Protein AF-0000000068388978 (afdb_homodimer)

Nearest PDB structures (foldseek):
  2fre-assembly1_B  TM=9.968E-01  e=1.887E-43  Agrobacterium fabrum str. C58
  5ko7-assembly1_B  TM=8.193E-01  e=9.074E-13  Haliscomenobacter hydrossis DSM 1100
  5ko8-assembly1_A-3  TM=7.973E-01  e=9.682E-13  Haliscomenobacter hydrossis DSM 1100
  5krd-assembly2_B  TM=8.025E-01  e=2.920E-12  Haliscomenobacter hydrossis DSM 1100
  5ko8-assembly2_B-2  TM=7.573E-01  e=2.564E-12  Haliscomenobacter hydrossis DSM 1100

InterPro domains:
  IPR000415 Nitroreductase-like [G3DSA:3.40.109.10] (1-200)
  IPR000415 Nitroreductase-like [SSF55469] (9-196)
  IPR029479 Nitroreductase [PF00881] (19-63)
  IPR029479 Nitroreductase [PF00881] (75-162)

Sequence (400 aa):
MTNSNNRQSEYPVDPLFLDRWSPRAFDGSPMPKEHLLTILDAAHWAPSASNHQPWRFVYAHKDSEDWPLFVELLMEGNQKWAKNASVLLFVISRDHTISHEGEKKPSATHSFDAGAAWFSLAMQAHLLGYHAHGMGGIFKDRIVEKLDIPDGFKVEAGVAIGTLTDKSILPDDLAEREVPSKRVPLADVAFEGRFTGKADMTNSNNRQSEYPVDPLFLDRWSPRAFDGSPMPKEHLLTILDAAHWAPSASNHQPWRFVYAHKDSEDWPLFVELLMEGNQKWAKNASVLLFVISRDHTISHEGEKKPSATHSFDAGAAWFSLAMQAHLLGYHAHGMGGIFKDRIVEKLDIPDGFKVEAGVAIGTLTDKSILPDDLAEREVPSKRVPLADVAFEGRFTGKAD

Solvent-accessible surface area (backbone atoms only — not comparable to full-atom values): 21088 Å² total; per-residue (Å²): 87,32,79,34,74,97,36,72,48,90,33,64,36,66,58,66,50,50,59,52,51,61,67,61,34,31,67,45,51,77,61,61,68,68,59,52,49,18,20,52,47,32,16,62,53,38,71,35,75,92,68,60,62,38,44,34,37,34,30,33,42,54,87,42,93,46,27,67,59,60,41,67,39,32,31,71,83,47,35,77,41,51,70,26,19,12,30,43,32,36,41,27,18,32,42,48,43,68,46,98,87,65,46,80,37,81,36,94,49,20,51,27,30,31,15,16,18,51,42,32,24,37,51,41,26,38,75,72,67,32,34,35,24,79,37,78,61,49,40,61,71,56,44,36,63,76,25,53,50,58,88,60,53,44,78,70,35,36,36,33,31,24,42,76,47,67,47,81,78,40,60,68,76,57,35,75,59,64,60,75,80,85,69,78,64,62,77,68,36,47,25,74,63,34,52,72,60,83,72,129,89,31,79,35,74,96,36,72,47,88,33,62,37,66,59,65,48,52,59,53,52,61,66,60,37,32,67,44,52,76,62,61,68,68,59,52,49,18,20,51,47,32,14,63,52,38,70,36,76,93,69,60,62,37,43,33,36,34,30,34,41,55,85,42,92,47,27,67,59,59,41,66,40,32,32,70,83,48,35,77,40,52,69,25,19,12,30,43,34,36,41,27,17,32,43,49,44,68,44,96,88,64,46,80,37,80,37,93,49,20,50,27,29,31,14,16,19,50,42,34,24,37,51,40,27,38,76,73,66,34,33,34,24,80,36,78,61,50,40,59,71,55,44,36,62,77,25,54,51,58,90,60,52,42,80,71,34,36,35,33,31,24,40,77,46,65,49,82,81,40,60,68,78,55,34,74,61,67,58,76,80,85,69,77,63,63,77,68,37,48,24,73,64,34,52,72,61,81,74,129

Radius of gyration: 20.35 Å; Cα contacts (8 Å, |Δi|>4): 881; chains: 2; bounding box: 47×54×43 Å

Structure (mmCIF, N/CA/C/O backbone):
data_AF-0000000068388978-model_v1
#
loop_
_entity.id
_entity.type
_entity.pdbx_description
1 polymer 'NAD(P)H-flavin oxidoreductase'
#
loop_
_atom_site.group_PDB
_atom_site.id
_atom_site.type_symbol
_atom_site.label_atom_id
_atom_site.label_alt_id
_atom_site.label_comp_id
_atom_site.label_asym_id
_atom_site.label_entity_id
_atom_site.label_seq_id
_atom_site.pdbx_PDB_ins_code
_atom_site.Cartn_x
_atom_site.Cartn_y
_atom_site.Cartn_z
_atom_site.occupancy
_atom_site.B_iso_or_equiv
_atom_site.auth_seq_id
_atom_site.auth_comp_id
_atom_site.auth_asym_id
_atom_site.auth_atom_id
_atom_site.pdbx_PDB_model_num
ATOM 1 N N . MET A 1 1 ? 17.578 0.791 15.688 1 92.19 1 MET A N 1
ATOM 2 C CA . MET A 1 1 ? 17.734 -0.137 14.57 1 92.19 1 MET A CA 1
ATOM 3 C C . MET A 1 1 ? 17.094 -1.481 14.891 1 92.19 1 MET A C 1
ATOM 5 O O . MET A 1 1 ? 16.969 -1.854 16.062 1 92.19 1 MET A O 1
ATOM 9 N N . THR A 1 2 ? 16.547 -2.119 13.812 1 94.19 2 THR A N 1
ATOM 10 C CA . THR A 1 2 ? 15.992 -3.461 13.938 1 94.19 2 THR A CA 1
ATOM 11 C C . THR A 1 2 ? 16.703 -4.434 13 1 94.19 2 THR A C 1
ATOM 13 O O . THR A 1 2 ? 17 -4.098 11.852 1 94.19 2 THR A O 1
ATOM 16 N N . ASN A 1 3 ? 17.109 -5.609 13.57 1 95.94 3 ASN A N 1
ATOM 17 C CA . ASN A 1 3 ? 17.641 -6.711 12.773 1 95.94 3 ASN A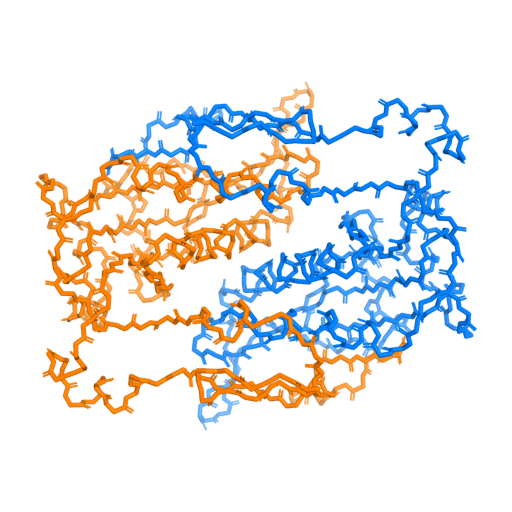 CA 1
ATOM 18 C C . ASN A 1 3 ? 16.672 -7.891 12.734 1 95.94 3 ASN A C 1
ATOM 20 O O . ASN A 1 3 ? 16.234 -8.367 13.781 1 95.94 3 ASN A O 1
ATOM 24 N N . SER A 1 4 ? 16.281 -8.25 11.578 1 95.06 4 SER A N 1
ATOM 25 C CA . SER A 1 4 ? 15.406 -9.391 11.367 1 95.06 4 SER A CA 1
ATOM 26 C C . SER A 1 4 ? 15.477 -9.883 9.922 1 95.06 4 SER A C 1
ATOM 28 O O . SER A 1 4 ? 15.594 -9.078 8.992 1 95.06 4 SER A O 1
ATOM 30 N N . ASN A 1 5 ? 15.43 -11.219 9.68 1 94.81 5 ASN A N 1
ATOM 31 C CA . ASN A 1 5 ? 15.375 -11.812 8.352 1 94.81 5 ASN A CA 1
ATOM 32 C C . ASN A 1 5 ? 16.578 -11.406 7.504 1 94.81 5 ASN A C 1
ATOM 34 O O . ASN A 1 5 ? 16.438 -11.109 6.316 1 94.81 5 ASN A O 1
ATOM 38 N N . ASN A 1 6 ? 17.781 -11.273 8.102 1 93.19 6 ASN A N 1
ATOM 39 C CA . ASN A 1 6 ? 19.016 -10.883 7.441 1 93.19 6 ASN A CA 1
ATOM 40 C C . ASN A 1 6 ? 18.922 -9.469 6.871 1 93.19 6 ASN A C 1
ATOM 42 O O . ASN A 1 6 ? 19.516 -9.18 5.828 1 93.19 6 ASN A O 1
ATOM 46 N N . ARG A 1 7 ? 17.969 -8.711 7.457 1 97.31 7 ARG A N 1
ATOM 47 C CA . ARG A 1 7 ? 17.812 -7.301 7.121 1 97.31 7 ARG A CA 1
ATOM 48 C C . ARG A 1 7 ? 18.047 -6.418 8.336 1 97.31 7 ARG A C 1
ATOM 50 O O . ARG A 1 7 ? 17.797 -6.828 9.469 1 97.31 7 ARG A O 1
ATOM 57 N N . GLN A 1 8 ? 18.609 -5.293 7.988 1 96.69 8 GLN A N 1
ATOM 58 C CA . GLN A 1 8 ? 18.844 -4.301 9.031 1 96.69 8 GLN A CA 1
ATOM 59 C C . GLN A 1 8 ? 18.25 -2.951 8.656 1 96.69 8 GLN A C 1
ATOM 61 O O . GLN A 1 8 ? 18.625 -2.357 7.645 1 96.69 8 GLN A O 1
ATOM 66 N N . SER A 1 9 ? 17.297 -2.531 9.398 1 97.12 9 SER A N 1
ATOM 67 C CA . SER A 1 9 ? 16.75 -1.195 9.188 1 97.12 9 SER A CA 1
ATOM 68 C C . SER A 1 9 ? 17.594 -0.133 9.883 1 97.12 9 SER A C 1
ATOM 70 O O . SER A 1 9 ? 18.297 -0.426 10.852 1 97.12 9 SER A O 1
ATOM 72 N N . GLU A 1 10 ? 17.594 1.085 9.398 1 96.94 10 GLU A N 1
ATOM 73 C CA . GLU A 1 10 ? 18.359 2.199 9.969 1 96.94 10 GLU A CA 1
ATOM 74 C C . GLU A 1 10 ? 17.703 2.703 11.258 1 96.94 10 GLU A C 1
ATOM 76 O O . GLU A 1 10 ? 18.391 3.236 12.133 1 96.94 10 GLU A O 1
ATOM 81 N N . TYR A 1 11 ? 16.438 2.561 11.359 1 98.38 11 TYR A N 1
ATOM 82 C CA . TYR A 1 11 ? 15.648 3.01 12.5 1 98.38 11 TYR A CA 1
ATOM 83 C C . TYR A 1 11 ? 14.852 1.857 13.102 1 98.38 11 TYR A C 1
ATOM 85 O O . TYR A 1 11 ? 14.734 0.793 12.484 1 98.38 11 TYR A O 1
ATOM 93 N N . PRO A 1 12 ? 14.297 1.995 14.297 1 98.5 12 PRO A N 1
ATOM 94 C CA . PRO A 1 12 ? 13.688 0.862 14.992 1 98.5 12 PRO A CA 1
ATOM 95 C C . PRO A 1 12 ? 12.281 0.544 14.492 1 98.5 12 PRO A C 1
ATOM 97 O O . PRO A 1 12 ? 11.312 0.666 15.242 1 98.5 12 PRO A O 1
ATOM 100 N N . VAL A 1 13 ? 12.164 0.064 13.281 1 98.69 13 VAL A N 1
ATOM 101 C CA . VAL A 1 13 ? 10.891 -0.339 12.688 1 98.69 13 VAL A CA 1
ATOM 102 C C . VAL A 1 13 ? 10.398 -1.631 13.344 1 98.69 13 VAL A C 1
ATOM 104 O O . VAL A 1 13 ? 11.188 -2.365 13.945 1 98.69 13 VAL A O 1
ATOM 107 N N . ASP A 1 14 ? 9.094 -1.842 13.359 1 98.69 14 ASP A N 1
ATOM 108 C CA . ASP A 1 14 ? 8.594 -3.156 13.742 1 98.69 14 ASP A CA 1
ATOM 109 C C . ASP A 1 14 ? 9.188 -4.25 12.867 1 98.69 14 ASP A C 1
ATOM 111 O O . ASP A 1 14 ? 9.297 -4.086 11.648 1 98.69 14 ASP A O 1
ATOM 115 N N . PRO A 1 15 ? 9.562 -5.418 13.438 1 98.25 15 PRO A N 1
ATOM 116 C CA . PRO A 1 15 ? 10.18 -6.48 12.641 1 98.25 15 PRO A CA 1
ATOM 117 C C . PRO A 1 15 ? 9.266 -7.004 11.539 1 98.25 15 PRO A C 1
ATOM 119 O O . PRO A 1 15 ? 9.734 -7.629 10.586 1 98.25 15 PRO A O 1
ATOM 122 N N . LEU A 1 16 ? 7.953 -6.738 11.68 1 97.88 16 LEU A N 1
ATOM 123 C CA . LEU A 1 16 ? 6.969 -7.156 10.688 1 97.88 16 LEU A CA 1
ATOM 124 C C . LEU A 1 16 ? 7.375 -6.695 9.297 1 97.88 16 LEU A C 1
ATOM 126 O O . LEU A 1 16 ? 7.211 -7.434 8.32 1 97.88 16 LEU A O 1
ATOM 130 N N . PHE A 1 17 ? 7.918 -5.531 9.148 1 98.5 17 PHE A N 1
ATOM 131 C CA . PHE A 1 17 ? 8.234 -4.926 7.859 1 98.5 17 PHE A CA 1
ATOM 132 C C . PHE A 1 17 ? 9.469 -5.57 7.246 1 98.5 17 PHE A C 1
ATOM 134 O O . PHE A 1 17 ? 9.609 -5.625 6.023 1 98.5 17 PHE A O 1
ATOM 141 N N . LEU A 1 18 ? 10.383 -6.047 8.102 1 98.44 18 LEU A N 1
ATOM 142 C CA . LEU A 1 18 ? 11.594 -6.723 7.629 1 98.44 18 LEU A CA 1
ATOM 143 C C . LEU A 1 18 ? 11.305 -8.188 7.32 1 98.44 18 LEU A C 1
ATOM 145 O O . LEU A 1 18 ? 11.922 -8.766 6.422 1 98.44 18 LEU A O 1
ATOM 149 N N . ASP A 1 19 ? 10.383 -8.75 8.117 1 98.5 19 ASP A N 1
ATOM 150 C CA . ASP A 1 19 ? 10.109 -10.18 8.016 1 98.5 19 ASP A CA 1
ATOM 151 C C . ASP A 1 19 ? 9.266 -10.484 6.777 1 98.5 19 ASP A C 1
ATOM 153 O O . ASP A 1 19 ? 9.406 -11.555 6.172 1 98.5 19 ASP A O 1
ATOM 157 N N . ARG A 1 20 ? 8.375 -9.57 6.434 1 98.5 20 ARG A N 1
ATOM 158 C CA . ARG A 1 20 ? 7.602 -9.742 5.207 1 98.5 20 ARG A CA 1
ATOM 159 C C . ARG A 1 20 ? 8.492 -9.609 3.977 1 98.5 20 ARG A C 1
ATOM 161 O O . ARG A 1 20 ? 9.172 -8.594 3.807 1 98.5 20 ARG A O 1
ATOM 168 N N . TRP A 1 21 ? 8.617 -10.594 3.18 1 98.31 21 TRP A N 1
ATOM 169 C CA . TRP A 1 21 ? 9.32 -10.547 1.9 1 98.31 21 TRP A CA 1
ATOM 170 C C . TRP A 1 21 ? 8.594 -11.383 0.85 1 98.31 21 TRP A C 1
ATOM 172 O O . TRP A 1 21 ? 7.543 -11.961 1.128 1 98.31 21 TRP A O 1
ATOM 182 N N . SER A 1 22 ? 9.047 -11.367 -0.381 1 98.62 22 SER A N 1
ATOM 183 C CA . SER A 1 22 ? 8.344 -11.961 -1.516 1 98.62 22 SER A CA 1
ATOM 184 C C . SER A 1 22 ? 9.148 -13.102 -2.123 1 98.62 22 SER A C 1
ATOM 186 O O . SER A 1 22 ? 9.781 -12.938 -3.166 1 98.62 22 SER A O 1
ATOM 188 N N . PRO A 1 23 ? 9.078 -14.266 -1.526 1 98.75 23 PRO A N 1
ATOM 189 C CA . PRO A 1 23 ? 9.805 -15.414 -2.08 1 98.75 23 PRO A CA 1
ATOM 190 C C . PRO A 1 23 ? 9.109 -16.031 -3.293 1 98.75 23 PRO A C 1
ATOM 192 O O . PRO A 1 23 ? 7.965 -15.672 -3.596 1 98.75 23 PRO A O 1
ATOM 195 N N . ARG A 1 24 ? 9.828 -16.859 -3.984 1 98.88 24 ARG A N 1
ATOM 196 C CA . ARG A 1 24 ? 9.289 -17.594 -5.129 1 98.88 24 ARG A CA 1
ATOM 197 C C . ARG A 1 24 ? 9.117 -19.062 -4.809 1 98.88 24 ARG A C 1
ATOM 199 O O . ARG A 1 24 ? 8.305 -19.75 -5.434 1 98.88 24 ARG A O 1
ATOM 206 N N . ALA A 1 25 ? 9.93 -19.578 -3.879 1 98.88 25 ALA A N 1
ATOM 207 C CA . ALA A 1 25 ? 9.93 -21.016 -3.592 1 98.88 25 ALA A CA 1
ATOM 208 C C . ALA A 1 25 ? 8.695 -21.406 -2.787 1 98.88 25 ALA A C 1
ATOM 210 O O . ALA A 1 25 ? 8.719 -21.375 -1.554 1 98.88 25 ALA A O 1
ATOM 211 N N . PHE A 1 26 ? 7.66 -21.812 -3.488 1 98.88 26 PHE A N 1
ATOM 212 C CA . PHE A 1 26 ? 6.434 -22.281 -2.854 1 98.88 26 PHE A CA 1
ATOM 213 C C . PHE A 1 26 ? 6.312 -23.797 -2.961 1 98.88 26 PHE A C 1
ATOM 215 O O . PHE A 1 26 ? 6.73 -24.375 -3.959 1 98.88 26 PHE A O 1
ATOM 222 N N . ASP A 1 27 ? 5.664 -24.453 -1.983 1 98.5 27 ASP A N 1
ATOM 223 C CA . ASP A 1 27 ? 5.676 -25.906 -1.903 1 98.5 27 ASP A CA 1
ATOM 224 C C . ASP A 1 27 ? 4.473 -26.516 -2.629 1 98.5 27 ASP A C 1
ATOM 226 O O . ASP A 1 27 ? 4.316 -27.734 -2.684 1 98.5 27 ASP A O 1
ATOM 230 N N . GLY A 1 28 ? 3.549 -25.734 -3.1 1 97.19 28 GLY A N 1
ATOM 231 C CA . GLY A 1 28 ? 2.439 -26.203 -3.91 1 97.19 28 GLY A CA 1
ATOM 232 C C . GLY A 1 28 ? 1.264 -26.703 -3.086 1 97.19 28 GLY A C 1
ATOM 233 O O . GLY A 1 28 ? 0.269 -27.172 -3.637 1 97.19 28 GLY A O 1
ATOM 234 N N . SER A 1 29 ? 1.297 -26.531 -1.767 1 97.88 29 SER A N 1
ATOM 235 C CA . SER A 1 29 ? 0.19 -26.969 -0.926 1 97.88 29 SER A CA 1
ATOM 236 C C . SER A 1 29 ? -1.046 -26.109 -1.132 1 97.88 29 SER A C 1
ATOM 238 O O . SER A 1 29 ? -0.935 -24.891 -1.303 1 97.88 29 SER A O 1
ATOM 240 N N . PRO A 1 30 ? -2.209 -26.781 -1.144 1 97.25 30 PRO A N 1
ATOM 241 C CA . PRO A 1 30 ? -3.422 -25.969 -1.189 1 97.25 30 PRO A CA 1
ATOM 242 C C . PRO A 1 30 ? -3.6 -25.109 0.06 1 97.25 30 PRO A C 1
ATOM 244 O O . PRO A 1 30 ? -2.955 -25.359 1.081 1 97.25 30 PRO A O 1
ATOM 247 N N . MET A 1 31 ? -4.371 -24.125 -0.135 1 97.94 31 MET A N 1
ATOM 248 C CA . MET A 1 31 ? -4.719 -23.203 0.95 1 97.94 31 MET A CA 1
ATOM 249 C C . MET A 1 31 ? -6.211 -23.281 1.262 1 97.94 31 MET A C 1
ATOM 251 O O . MET A 1 31 ? -7.039 -23.266 0.351 1 97.94 31 MET A O 1
ATOM 255 N N . PRO A 1 32 ? -6.555 -23.375 2.604 1 98.25 32 PRO A N 1
ATOM 256 C CA . PRO A 1 32 ? -7.98 -23.281 2.918 1 98.25 32 PRO A CA 1
ATOM 257 C C . PRO A 1 32 ? -8.625 -22.016 2.379 1 98.25 32 PRO A C 1
ATOM 259 O O . PRO A 1 32 ? -8.008 -20.938 2.416 1 98.25 32 PRO A O 1
ATOM 262 N N . LYS A 1 33 ? -9.812 -22.172 1.918 1 98.19 33 LYS A N 1
ATOM 263 C CA . LYS A 1 33 ? -10.555 -21.031 1.397 1 98.19 33 LYS A CA 1
ATOM 264 C C . LYS A 1 33 ? -10.648 -19.922 2.436 1 98.19 33 LYS A C 1
ATOM 266 O O . LYS A 1 33 ? -10.523 -18.734 2.102 1 98.19 33 LYS A O 1
ATOM 271 N N . GLU A 1 34 ? -10.867 -20.25 3.672 1 98.62 34 GLU A N 1
ATOM 272 C CA . GLU A 1 34 ? -11.023 -19.266 4.738 1 98.62 34 GLU A CA 1
ATOM 273 C C . GLU A 1 34 ? -9.75 -18.438 4.91 1 98.62 34 GLU A C 1
ATOM 275 O O . GLU A 1 34 ? -9.82 -17.25 5.234 1 98.62 34 GLU A O 1
ATOM 280 N N . HIS A 1 35 ? -8.531 -19.047 4.738 1 98.81 35 HIS A N 1
ATOM 281 C CA . HIS A 1 35 ? -7.285 -18.297 4.855 1 98.81 35 HIS A CA 1
ATOM 282 C C . HIS A 1 35 ? -7.164 -17.25 3.756 1 98.81 35 HIS A C 1
ATOM 284 O O . HIS A 1 35 ? -6.785 -16.109 4.023 1 98.81 35 HIS A O 1
ATOM 290 N N . LEU A 1 36 ? -7.59 -17.641 2.547 1 98.94 36 LEU A N 1
ATOM 291 C CA . LEU A 1 36 ? -7.547 -16.656 1.468 1 98.94 36 LEU A CA 1
ATOM 292 C C . LEU A 1 36 ? -8.531 -15.516 1.729 1 98.94 36 LEU A C 1
ATOM 294 O O . LEU A 1 36 ? -8.195 -14.352 1.529 1 98.94 36 LEU A O 1
ATOM 298 N N . LEU A 1 37 ? -9.711 -15.844 2.137 1 98.94 37 LEU A N 1
ATOM 299 C CA . LEU A 1 37 ? -10.703 -14.805 2.387 1 98.94 37 LEU A CA 1
ATOM 300 C C . LEU A 1 37 ? -10.25 -13.875 3.514 1 98.94 37 LEU A C 1
ATOM 302 O O . LEU A 1 37 ? -10.531 -12.68 3.488 1 98.94 37 LEU A O 1
ATOM 306 N N . THR A 1 38 ? -9.547 -14.43 4.539 1 98.94 38 THR A N 1
ATOM 307 C CA . THR A 1 38 ? -8.969 -13.609 5.598 1 98.94 38 THR A CA 1
ATOM 308 C C . THR A 1 38 ? -7.926 -12.648 5.023 1 98.94 38 THR A C 1
ATOM 310 O O . THR A 1 38 ? -7.918 -11.461 5.359 1 98.94 38 THR A O 1
ATOM 313 N N . ILE A 1 39 ? -7.098 -13.148 4.141 1 98.94 39 ILE A N 1
ATOM 314 C CA . ILE A 1 39 ? -6.055 -12.344 3.508 1 98.94 39 ILE A CA 1
ATOM 315 C C . ILE A 1 39 ? -6.688 -11.25 2.654 1 98.94 39 ILE A C 1
ATOM 317 O O . ILE A 1 39 ? -6.301 -10.086 2.742 1 98.94 39 ILE A O 1
ATOM 321 N N . LEU A 1 40 ? -7.711 -11.555 1.87 1 98.94 40 LEU A N 1
ATOM 322 C CA . LEU A 1 40 ? -8.375 -10.594 1.004 1 98.94 40 LEU A CA 1
ATOM 323 C C . LEU A 1 40 ? -9.18 -9.586 1.826 1 98.94 40 LEU A C 1
ATOM 325 O O . LEU A 1 40 ? -9.289 -8.422 1.447 1 98.94 40 LEU A O 1
ATOM 329 N N . ASP A 1 41 ? -9.766 -10.062 2.938 1 98.94 41 ASP A N 1
ATOM 330 C CA . ASP A 1 41 ? -10.477 -9.156 3.832 1 98.94 41 ASP A CA 1
ATOM 331 C C . ASP A 1 41 ? -9.523 -8.109 4.414 1 98.94 41 ASP A C 1
ATOM 333 O O . ASP A 1 41 ? -9.867 -6.926 4.484 1 98.94 41 ASP A O 1
ATOM 337 N N . ALA A 1 42 ? -8.328 -8.484 4.805 1 98.94 42 ALA A N 1
ATOM 338 C CA . ALA A 1 42 ? -7.332 -7.52 5.266 1 98.94 42 ALA A CA 1
ATOM 339 C C . ALA A 1 42 ? -7 -6.512 4.168 1 98.94 42 ALA A C 1
ATOM 341 O O . ALA A 1 42 ? -6.926 -5.305 4.426 1 98.94 42 ALA A O 1
ATOM 342 N N . ALA A 1 43 ? -6.816 -6.996 2.951 1 98.94 43 ALA A N 1
ATOM 343 C CA . ALA A 1 43 ? -6.578 -6.105 1.819 1 98.94 43 ALA A CA 1
ATOM 344 C C . ALA A 1 43 ? -7.668 -5.043 1.714 1 98.94 43 ALA A C 1
ATOM 346 O O . ALA A 1 43 ? -7.379 -3.863 1.505 1 98.94 43 ALA A O 1
ATOM 347 N N . HIS A 1 44 ? -8.859 -5.488 1.919 1 98.5 44 HIS A N 1
ATOM 348 C CA . HIS A 1 44 ? -10.062 -4.699 1.717 1 98.5 44 HIS A CA 1
ATOM 349 C C . HIS A 1 44 ? -10.219 -3.637 2.801 1 98.5 44 HIS A C 1
ATOM 351 O O . HIS A 1 44 ? -10.969 -2.674 2.633 1 98.5 44 HIS A O 1
ATOM 357 N N . TRP A 1 45 ? -9.461 -3.748 3.898 1 98.62 45 TRP A N 1
ATOM 358 C CA . TRP A 1 45 ? -9.5 -2.779 4.988 1 98.62 45 TRP A CA 1
ATOM 359 C C . TRP A 1 45 ? -8.469 -1.675 4.773 1 98.62 45 TRP A C 1
ATOM 361 O O . TRP A 1 45 ? -8.32 -0.785 5.613 1 98.62 45 TRP A O 1
ATOM 371 N N . ALA A 1 46 ? -7.766 -1.672 3.635 1 98.81 46 ALA A N 1
ATOM 372 C CA . ALA A 1 46 ? -6.816 -0.615 3.299 1 98.81 46 ALA A CA 1
ATOM 373 C C . ALA A 1 46 ? -7.523 0.728 3.137 1 98.81 46 ALA A C 1
ATOM 375 O O . ALA A 1 46 ? -8.719 0.774 2.834 1 98.81 46 ALA A O 1
ATOM 376 N N . PRO A 1 47 ? -6.801 1.84 3.387 1 98.75 47 PRO A N 1
ATOM 377 C CA . PRO A 1 47 ? -7.391 3.154 3.113 1 98.75 47 PRO A CA 1
ATOM 378 C C . PRO A 1 47 ? -7.516 3.443 1.618 1 98.75 47 PRO A C 1
ATOM 380 O O . PRO A 1 47 ? -6.785 2.865 0.81 1 98.75 47 PRO A O 1
ATOM 383 N N . SER A 1 48 ? -8.477 4.273 1.255 1 98.62 48 SER A N 1
ATOM 384 C CA . SER A 1 48 ? -8.641 4.797 -0.098 1 98.62 48 SER A CA 1
ATOM 385 C C . SER A 1 48 ? -9.266 6.184 -0.083 1 98.62 48 SER A C 1
ATOM 387 O O . SER A 1 48 ? -9.953 6.551 0.874 1 98.62 48 SER A O 1
ATOM 389 N N . ALA A 1 49 ? -8.898 6.941 -1.114 1 98.06 49 ALA A N 1
ATOM 390 C CA . ALA A 1 49 ? -9.5 8.266 -1.254 1 98.06 49 ALA A CA 1
ATOM 391 C C . ALA A 1 49 ? -11.023 8.188 -1.212 1 98.06 49 ALA A C 1
ATOM 393 O O . ALA A 1 49 ? -11.633 7.383 -1.926 1 98.06 49 ALA A O 1
ATOM 394 N N . SER A 1 50 ? -11.578 8.977 -0.234 1 96.06 50 SER A N 1
ATOM 395 C CA . SER A 1 50 ? -13.023 9.094 -0.094 1 96.06 50 SER A CA 1
ATOM 396 C C . SER A 1 50 ? -13.664 7.73 0.146 1 96.06 50 SER A C 1
ATOM 398 O O . SER A 1 50 ? -14.836 7.52 -0.195 1 96.06 50 SER A O 1
ATOM 400 N N . ASN A 1 51 ? -12.883 6.758 0.6 1 97.06 51 ASN A N 1
ATOM 401 C CA . ASN A 1 51 ? -13.359 5.398 0.844 1 97.06 51 ASN A CA 1
ATOM 402 C C . ASN A 1 51 ? -13.977 4.789 -0.411 1 97.06 51 ASN A C 1
ATOM 404 O O . ASN A 1 51 ? -14.93 4.016 -0.324 1 97.06 51 ASN A O 1
ATOM 408 N N . HIS A 1 52 ? -13.375 5.129 -1.583 1 97.06 52 HIS A N 1
ATOM 409 C CA . HIS A 1 52 ? -13.898 4.633 -2.852 1 97.06 52 HIS A CA 1
ATOM 410 C C . HIS A 1 52 ? -13.633 3.141 -3.012 1 97.06 52 HIS A C 1
ATOM 412 O O . HIS A 1 52 ? -14.289 2.475 -3.816 1 97.06 52 HIS A O 1
ATOM 418 N N . GLN A 1 53 ? -12.688 2.619 -2.328 1 98.12 53 GLN A N 1
ATOM 419 C CA . GLN A 1 53 ? -12.375 1.196 -2.371 1 98.12 53 GLN A CA 1
ATOM 420 C C . GLN A 1 53 ? -12.281 0.696 -3.811 1 98.12 53 GLN A C 1
ATOM 422 O O . GLN A 1 53 ? -13.031 -0.196 -4.211 1 98.12 53 GLN A O 1
ATOM 427 N N . PRO A 1 54 ? -11.266 1.271 -4.562 1 98.56 54 PRO A N 1
ATOM 428 C CA . PRO A 1 54 ? -11.258 1.013 -6.004 1 98.56 54 PRO A CA 1
ATOM 429 C C . PRO A 1 54 ? -10.758 -0.389 -6.352 1 98.56 54 PRO A C 1
ATOM 431 O O . PRO A 1 54 ? -10.898 -0.833 -7.492 1 98.56 54 PRO A O 1
ATOM 434 N N . TRP A 1 55 ? -10.211 -1.147 -5.473 1 98.81 55 TRP A N 1
ATOM 435 C CA . TRP A 1 55 ? -9.586 -2.434 -5.75 1 98.81 55 TRP A CA 1
ATOM 436 C C . TRP A 1 55 ? -10.633 -3.504 -6.039 1 98.81 55 TRP A C 1
ATOM 438 O O . TRP A 1 55 ? -11.734 -3.463 -5.492 1 98.81 55 TRP A O 1
ATOM 448 N N . ARG A 1 56 ? -10.234 -4.422 -6.906 1 98.75 56 ARG A N 1
ATOM 449 C CA . ARG A 1 56 ? -10.867 -5.723 -7.105 1 98.75 56 ARG A CA 1
ATOM 450 C C . ARG A 1 56 ? -9.828 -6.836 -7.164 1 98.75 56 ARG A C 1
ATOM 452 O O . ARG A 1 56 ? -8.68 -6.602 -7.555 1 98.75 56 ARG A O 1
ATOM 459 N N . PHE A 1 57 ? -10.281 -7.98 -6.766 1 98.94 57 PHE A N 1
ATOM 460 C CA . PHE A 1 57 ? -9.43 -9.164 -6.789 1 98.94 57 PHE A CA 1
ATOM 461 C C . PHE A 1 57 ? -10.109 -10.305 -7.539 1 98.94 57 PHE A C 1
ATOM 463 O O . PHE A 1 57 ? -11.25 -10.664 -7.234 1 98.94 57 PHE A O 1
ATOM 470 N N . VAL A 1 58 ? -9.461 -10.82 -8.508 1 98.94 58 VAL A N 1
ATOM 471 C CA . VAL A 1 58 ? -9.898 -12.047 -9.172 1 98.94 58 VAL A CA 1
ATOM 472 C C . VAL A 1 58 ? -8.883 -13.156 -8.922 1 98.94 58 VAL A C 1
ATOM 474 O O . VAL A 1 58 ? -7.691 -12.992 -9.18 1 98.94 58 VAL A O 1
ATOM 477 N N . TYR A 1 59 ? -9.359 -14.328 -8.383 1 98.94 59 TYR A N 1
ATOM 478 C CA . TYR A 1 59 ? -8.375 -15.289 -7.879 1 98.94 59 TYR A CA 1
ATOM 479 C C . TYR A 1 59 ? -8.758 -16.719 -8.266 1 98.94 59 TYR A C 1
ATOM 481 O O . TYR A 1 59 ? -9.906 -16.984 -8.625 1 98.94 59 TYR A O 1
ATOM 489 N N . ALA A 1 60 ? -7.797 -17.578 -8.227 1 98.94 60 ALA A N 1
ATOM 490 C CA . ALA A 1 60 ? -7.98 -19.016 -8.383 1 98.94 60 ALA A CA 1
ATOM 491 C C . ALA A 1 60 ? -7.121 -19.781 -7.387 1 98.94 60 ALA A C 1
ATOM 493 O O . ALA A 1 60 ? -5.949 -19.453 -7.18 1 98.94 60 ALA A O 1
ATOM 494 N N . HIS A 1 61 ? -7.68 -20.797 -6.793 1 98.81 61 HIS A N 1
ATOM 495 C CA . HIS A 1 61 ? -6.941 -21.75 -5.973 1 98.81 61 HIS A CA 1
ATOM 496 C C . HIS A 1 61 ? -6.25 -22.797 -6.836 1 98.81 61 HIS A C 1
ATOM 498 O O . HIS A 1 61 ? -6.75 -23.156 -7.906 1 98.81 61 HIS A O 1
ATOM 504 N N . LYS A 1 62 ? -5.16 -23.281 -6.301 1 97.75 62 LYS A N 1
ATOM 505 C CA . LYS A 1 62 ? -4.355 -24.25 -7.023 1 97.75 62 LYS A CA 1
ATOM 506 C C . LYS A 1 62 ? -5.188 -25.469 -7.406 1 97.75 62 LYS A C 1
ATOM 508 O O . LYS A 1 62 ? -4.988 -26.062 -8.469 1 97.75 62 LYS A O 1
ATOM 513 N N . ASP A 1 63 ? -6.156 -25.828 -6.68 1 95.69 63 ASP A N 1
ATOM 514 C CA . ASP A 1 63 ? -6.93 -27.047 -6.91 1 95.69 63 ASP A CA 1
ATOM 515 C C . ASP A 1 63 ? -8.211 -26.734 -7.688 1 95.69 63 ASP A C 1
ATOM 517 O O . ASP A 1 63 ? -9.047 -27.625 -7.887 1 95.69 63 ASP A O 1
ATOM 521 N N . SER A 1 64 ? -8.398 -25.562 -8.148 1 97.5 64 SER A N 1
ATOM 522 C CA . SER A 1 64 ? -9.609 -25.203 -8.875 1 97.5 64 SER A CA 1
ATOM 523 C C . SER A 1 64 ? -9.453 -25.469 -10.367 1 97.5 64 SER A C 1
ATOM 525 O O . SER A 1 64 ? -8.336 -25.594 -10.875 1 97.5 64 SER A O 1
ATOM 527 N N . GLU A 1 65 ? -10.547 -25.516 -11.109 1 98.25 65 GLU A N 1
ATOM 528 C CA . GLU A 1 65 ? -10.562 -25.75 -12.555 1 98.25 65 GLU A CA 1
ATOM 529 C C . GLU A 1 65 ? -9.938 -24.578 -13.305 1 98.25 65 GLU A C 1
ATOM 531 O O . GLU A 1 65 ? -9.469 -24.734 -14.438 1 98.25 65 GLU A O 1
ATOM 536 N N . ASP A 1 66 ? -9.852 -23.391 -12.688 1 98.56 66 ASP A N 1
ATOM 537 C CA . ASP A 1 66 ? -9.383 -22.188 -13.352 1 98.56 66 ASP A CA 1
ATOM 538 C C . ASP A 1 66 ? -7.867 -22.047 -13.242 1 98.56 66 ASP A C 1
ATOM 540 O O . ASP A 1 66 ? -7.262 -21.203 -13.906 1 98.56 66 ASP A O 1
ATOM 544 N N . TRP A 1 67 ? -7.234 -22.906 -12.461 1 98.69 67 TRP A N 1
ATOM 545 C CA . TRP A 1 67 ? -5.824 -22.75 -12.133 1 98.69 67 TRP A CA 1
ATOM 546 C C . TRP A 1 67 ? -4.973 -22.703 -13.398 1 98.69 67 TRP A C 1
ATOM 548 O O . TRP A 1 67 ? -4.145 -21.812 -13.57 1 98.69 67 TRP A O 1
ATOM 558 N N . PRO A 1 68 ? -5.164 -23.641 -14.406 1 98.75 68 PRO A N 1
ATOM 559 C CA . PRO A 1 68 ? -4.32 -23.594 -15.602 1 98.75 68 PRO A CA 1
ATOM 560 C C . PRO A 1 68 ? -4.441 -22.266 -16.344 1 98.75 68 PRO A C 1
ATOM 562 O O . PRO A 1 68 ? -3.441 -21.75 -16.859 1 98.75 68 PRO A O 1
ATOM 565 N N . LEU A 1 69 ? -5.613 -21.734 -16.406 1 98.94 69 LEU A N 1
ATOM 566 C CA . LEU A 1 69 ? -5.82 -20.453 -17.078 1 98.94 69 LEU A CA 1
ATOM 567 C C . LEU A 1 69 ? -5.031 -19.359 -16.375 1 98.94 69 LEU A C 1
ATOM 569 O O . LEU A 1 69 ? -4.352 -18.562 -17.047 1 98.94 69 LEU A O 1
ATOM 573 N N . PHE A 1 70 ? -5.074 -19.281 -15.039 1 98.94 70 PHE A N 1
ATOM 574 C CA . PHE A 1 70 ? -4.395 -18.234 -14.289 1 98.94 70 PHE A CA 1
ATOM 575 C C . PHE A 1 70 ? -2.883 -18.344 -14.477 1 98.94 70 PHE A C 1
ATOM 577 O O . PHE A 1 70 ? -2.199 -17.312 -14.578 1 98.94 70 PHE A O 1
ATOM 584 N N . VAL A 1 71 ? -2.354 -19.547 -14.516 1 98.94 71 VAL A N 1
ATOM 585 C CA . VAL A 1 71 ? -0.926 -19.734 -14.766 1 98.94 71 VAL A CA 1
ATOM 586 C C . VAL A 1 71 ? -0.572 -19.219 -16.156 1 98.94 71 VAL A C 1
ATOM 588 O O . VAL A 1 71 ? 0.437 -18.547 -16.344 1 98.94 71 VAL A O 1
ATOM 591 N N . GLU A 1 72 ? -1.404 -19.469 -17.156 1 98.88 72 GLU A N 1
ATOM 592 C CA . GLU A 1 72 ? -1.146 -19.094 -18.531 1 98.88 72 GLU A CA 1
ATOM 593 C C . GLU A 1 72 ? -1.184 -17.578 -18.703 1 98.88 72 GLU A C 1
ATOM 595 O O . GLU A 1 72 ? -0.674 -17.047 -19.703 1 98.88 72 GLU A O 1
ATOM 600 N N . LEU A 1 73 ? -1.805 -16.891 -17.766 1 98.94 73 LEU A N 1
ATOM 601 C CA . LEU A 1 73 ? -1.952 -15.445 -17.859 1 98.94 73 LEU A CA 1
ATOM 602 C C . LEU A 1 73 ? -0.709 -14.742 -17.312 1 98.94 73 LEU A C 1
ATOM 604 O O . LEU A 1 73 ? -0.601 -13.516 -17.406 1 98.94 73 LEU A O 1
ATOM 608 N N . LEU A 1 74 ? 0.214 -15.508 -16.766 1 98.94 74 LEU A N 1
ATOM 609 C CA . LEU A 1 74 ? 1.524 -15.008 -16.359 1 98.94 74 LEU A CA 1
ATOM 610 C C . LEU A 1 74 ? 2.527 -15.133 -17.5 1 98.94 74 LEU A C 1
ATOM 612 O O . LEU A 1 74 ? 2.43 -16.047 -18.328 1 98.94 74 LEU A O 1
ATOM 616 N N . MET A 1 75 ? 3.438 -14.219 -17.547 1 98.81 75 MET A N 1
ATOM 617 C CA . MET A 1 75 ? 4.531 -14.375 -18.5 1 98.81 75 MET A CA 1
ATOM 618 C C . MET A 1 75 ? 5.422 -15.555 -18.109 1 98.81 75 MET A C 1
ATOM 620 O O . MET A 1 75 ? 5.473 -15.945 -16.953 1 98.81 75 MET A O 1
ATOM 624 N N . GLU A 1 76 ? 6.195 -16.016 -19.031 1 98.06 76 GLU A N 1
ATOM 625 C CA . GLU A 1 76 ? 6.922 -17.281 -18.922 1 98.06 76 GLU A CA 1
ATOM 626 C C . GLU A 1 76 ? 7.828 -17.281 -17.688 1 98.06 76 GLU A C 1
ATOM 628 O O . GLU A 1 76 ? 7.891 -18.266 -16.953 1 98.06 76 GLU A O 1
ATOM 633 N N . GLY A 1 77 ? 8.531 -16.219 -17.484 1 97.69 77 GLY A N 1
ATOM 634 C CA . GLY A 1 77 ? 9.43 -16.141 -16.328 1 97.69 77 GLY A CA 1
ATOM 635 C C . GLY A 1 77 ? 8.727 -16.375 -15.008 1 97.69 77 GLY A C 1
ATOM 636 O O . GLY A 1 77 ? 9.289 -16.969 -14.102 1 97.69 77 GLY A O 1
ATOM 637 N N . ASN A 1 78 ? 7.484 -15.922 -14.898 1 98.69 78 ASN A N 1
ATOM 638 C CA . ASN A 1 78 ? 6.719 -16.062 -13.672 1 98.69 78 ASN A C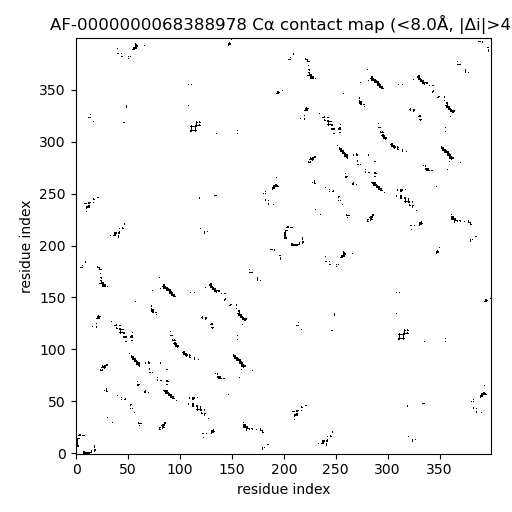A 1
ATOM 639 C C . ASN A 1 78 ? 6.031 -17.438 -13.594 1 98.69 78 ASN A C 1
ATOM 641 O O . ASN A 1 78 ? 5.836 -17.969 -12.508 1 98.69 78 ASN A O 1
ATOM 645 N N . GLN A 1 79 ? 5.73 -18.047 -14.75 1 98.75 79 GLN A N 1
ATOM 646 C CA . GLN A 1 79 ? 5.086 -19.344 -14.758 1 98.75 79 GLN A CA 1
ATOM 647 C C . GLN A 1 79 ? 5.977 -20.406 -14.102 1 98.75 79 GLN A C 1
ATOM 649 O O . GLN A 1 79 ? 5.484 -21.297 -13.406 1 98.75 79 GLN A O 1
ATOM 654 N N . LYS A 1 80 ? 7.25 -20.281 -14.242 1 97.94 80 LYS A N 1
ATOM 655 C CA . LYS A 1 80 ? 8.234 -21.266 -13.82 1 97.94 80 LYS A CA 1
ATOM 656 C C . LYS A 1 80 ? 8.125 -21.547 -12.32 1 97.94 80 LYS A C 1
ATOM 658 O O . LYS A 1 80 ? 8.359 -22.656 -11.867 1 97.94 80 LYS A O 1
ATOM 663 N N . TRP A 1 81 ? 7.801 -20.578 -11.586 1 98.75 81 TRP A N 1
ATOM 664 C CA . TRP A 1 81 ? 7.805 -20.75 -10.133 1 98.75 81 TRP A CA 1
ATOM 665 C C . TRP A 1 81 ? 6.406 -20.562 -9.562 1 98.75 81 TRP A C 1
ATOM 667 O O . TRP A 1 81 ? 6.016 -21.25 -8.617 1 98.75 81 TRP A O 1
ATOM 677 N N . ALA A 1 82 ? 5.551 -19.672 -10.156 1 98.88 82 ALA A N 1
ATOM 678 C CA . ALA A 1 82 ? 4.262 -19.297 -9.578 1 98.88 82 ALA A CA 1
ATOM 679 C C . ALA A 1 82 ? 3.252 -20.438 -9.703 1 98.88 82 ALA A C 1
ATOM 681 O O . ALA A 1 82 ? 2.254 -20.469 -8.984 1 98.88 82 ALA A O 1
ATOM 682 N N . LYS A 1 83 ? 3.477 -21.359 -10.594 1 98.62 83 LYS A N 1
ATOM 683 C CA . LYS A 1 83 ? 2.623 -22.531 -10.734 1 98.62 83 LYS A CA 1
ATOM 684 C C . LYS A 1 83 ? 2.627 -23.359 -9.453 1 98.62 83 LYS A C 1
ATOM 686 O O . LYS A 1 83 ? 1.76 -24.219 -9.258 1 98.62 83 LYS A O 1
ATOM 691 N N . ASN A 1 84 ? 3.611 -23.141 -8.578 1 98.69 84 ASN A N 1
ATOM 692 C CA . ASN A 1 84 ? 3.723 -23.891 -7.328 1 98.69 84 ASN A CA 1
ATOM 693 C C . ASN A 1 84 ? 3.096 -23.141 -6.16 1 98.69 84 ASN A C 1
ATOM 695 O O . ASN A 1 84 ? 3.215 -23.547 -5.008 1 98.69 84 ASN A O 1
ATOM 699 N N . ALA A 1 85 ? 2.414 -22.016 -6.41 1 98.94 85 ALA A N 1
ATOM 700 C CA . ALA A 1 85 ? 1.713 -21.281 -5.367 1 98.94 85 ALA A CA 1
ATOM 701 C C . ALA A 1 85 ? 0.415 -21.969 -4.973 1 98.94 85 ALA A C 1
ATOM 703 O O . ALA A 1 85 ? -0.006 -22.938 -5.625 1 98.94 85 ALA A O 1
ATOM 704 N N . SER A 1 86 ? -0.17 -21.578 -3.869 1 98.94 86 SER A N 1
ATOM 705 C CA . SER A 1 86 ? -1.467 -22.078 -3.416 1 98.94 86 SER A CA 1
ATOM 706 C C . SER A 1 86 ? -2.609 -21.312 -4.082 1 98.94 86 SER A C 1
ATOM 708 O O . SER A 1 86 ? -3.705 -21.859 -4.25 1 98.94 86 SER A O 1
ATOM 710 N N . VAL A 1 87 ? -2.398 -20.047 -4.363 1 98.94 87 VAL A N 1
ATOM 711 C CA . VAL A 1 87 ? -3.373 -19.141 -4.965 1 98.94 87 VAL A CA 1
ATOM 712 C C . VAL A 1 87 ? -2.67 -18.203 -5.938 1 98.94 87 VAL A C 1
ATOM 714 O O . VAL A 1 87 ? -1.551 -17.75 -5.676 1 98.94 87 VAL A O 1
ATOM 717 N N . LEU A 1 88 ? -3.27 -17.969 -7.047 1 99 88 LEU A N 1
ATOM 718 C CA . LEU A 1 88 ? -2.941 -16.844 -7.914 1 99 88 LEU A CA 1
ATOM 719 C C . LEU A 1 88 ? -4.086 -15.836 -7.957 1 99 88 LEU A C 1
ATOM 721 O O . LEU A 1 88 ? -5.254 -16.219 -7.996 1 99 88 LEU A O 1
ATOM 725 N N . LEU A 1 89 ? -3.764 -14.586 -7.902 1 98.94 89 LEU A N 1
ATOM 726 C CA . LEU A 1 89 ? -4.801 -13.578 -8.078 1 98.94 89 LEU A CA 1
ATOM 727 C C . LEU A 1 89 ? -4.258 -12.367 -8.82 1 98.94 89 LEU A C 1
ATOM 729 O O . LEU A 1 89 ? -3.043 -12.219 -8.977 1 98.94 89 LEU A O 1
ATOM 733 N N . PHE A 1 90 ? -5.16 -11.594 -9.406 1 99 90 PHE A N 1
ATOM 734 C CA . PHE A 1 90 ? -4.859 -10.312 -10.039 1 99 90 PHE A CA 1
ATOM 735 C C . PHE A 1 90 ? -5.516 -9.172 -9.281 1 99 90 PHE A C 1
ATOM 737 O O . PHE A 1 90 ? -6.695 -9.25 -8.93 1 99 90 PHE A O 1
ATOM 744 N N . VAL A 1 91 ? -4.715 -8.156 -8.969 1 98.94 91 VAL A N 1
ATOM 745 C CA . VAL A 1 91 ? -5.215 -6.906 -8.406 1 98.94 91 VAL A CA 1
ATOM 746 C C . VAL A 1 91 ? -5.641 -5.969 -9.531 1 98.94 91 VAL A C 1
ATOM 748 O O . VAL A 1 91 ? -4.855 -5.684 -10.445 1 98.94 91 VAL A O 1
ATOM 751 N N . ILE A 1 92 ? -6.844 -5.539 -9.469 1 98.69 92 ILE A N 1
ATOM 752 C CA . ILE A 1 92 ? -7.469 -4.637 -10.43 1 98.69 92 ILE A CA 1
ATOM 753 C C . ILE A 1 92 ? -7.996 -3.396 -9.711 1 98.69 92 ILE A C 1
ATOM 755 O O . ILE A 1 92 ? -8.25 -3.432 -8.5 1 98.69 92 ILE A O 1
ATOM 759 N N . SER A 1 93 ? -8.039 -2.275 -10.43 1 98.75 93 SER A N 1
ATOM 760 C CA . SER A 1 93 ? -8.562 -1.071 -9.797 1 98.75 93 SER A CA 1
ATOM 761 C C . SER A 1 93 ? -9.5 -0.315 -10.727 1 98.75 93 SER A C 1
ATOM 763 O O . SER A 1 93 ? -9.227 -0.178 -11.914 1 98.75 93 SER A O 1
ATOM 765 N N . ARG A 1 94 ? -10.625 0.097 -10.211 1 98 94 ARG A N 1
ATOM 766 C CA . ARG A 1 94 ? -11.555 0.953 -10.938 1 98 94 ARG A CA 1
ATOM 767 C C . ARG A 1 94 ? -10.969 2.342 -11.156 1 98 94 ARG A C 1
ATOM 769 O O . ARG A 1 94 ? -10.625 3.037 -10.203 1 98 94 ARG A O 1
ATOM 776 N N . ASP A 1 95 ? -10.938 2.783 -12.406 1 97.94 95 ASP A N 1
ATOM 777 C CA . ASP A 1 95 ? -10.156 3.969 -12.734 1 97.94 95 ASP A CA 1
ATOM 778 C C . ASP A 1 95 ? -11.031 5.219 -12.742 1 97.94 95 ASP A C 1
ATOM 780 O O . ASP A 1 95 ? -10.602 6.277 -13.219 1 97.94 95 ASP A O 1
ATOM 784 N N . HIS A 1 96 ? -12.227 5.09 -12.273 1 97.12 96 HIS A N 1
ATOM 785 C CA . HIS A 1 96 ? -13.156 6.215 -12.211 1 97.12 96 HIS A CA 1
ATOM 786 C C . HIS A 1 96 ? -14.016 6.145 -10.953 1 97.12 96 HIS A C 1
ATOM 788 O O . HIS A 1 96 ? -14.023 5.125 -10.258 1 97.12 96 HIS A O 1
ATOM 794 N N . THR A 1 97 ? -14.531 7.23 -10.633 1 94.69 97 THR A N 1
ATOM 795 C CA . THR A 1 97 ? -15.578 7.32 -9.625 1 94.69 97 THR A CA 1
ATOM 796 C C . THR A 1 97 ? -16.891 7.809 -10.242 1 94.69 97 THR A C 1
ATOM 798 O O . THR A 1 97 ? -16.891 8.297 -11.375 1 94.69 97 THR A O 1
ATOM 801 N N . ILE A 1 98 ? -17.938 7.527 -9.602 1 89.31 98 ILE A N 1
ATOM 802 C CA . ILE A 1 98 ? -19.25 8 -10.047 1 89.31 98 ILE A CA 1
ATOM 803 C C . ILE A 1 98 ? -19.766 9.07 -9.086 1 89.31 98 ILE A C 1
ATOM 805 O O . ILE A 1 98 ? -19.922 8.812 -7.891 1 89.31 98 ILE A O 1
ATOM 809 N N . SER A 1 99 ? -19.969 10.25 -9.672 1 86.31 99 SER A N 1
ATOM 810 C CA . SER A 1 99 ? -20.484 11.344 -8.852 1 86.31 99 SER A CA 1
ATOM 811 C C . SER A 1 99 ? -21.922 11.078 -8.414 1 86.31 99 SER A C 1
ATOM 813 O O . SER A 1 99 ? -22.547 10.117 -8.875 1 86.31 99 SER A O 1
ATOM 815 N N . HIS A 1 100 ? -22.359 11.945 -7.488 1 86.19 100 HIS A N 1
ATOM 816 C CA . HIS A 1 100 ? -23.734 11.844 -7.023 1 86.19 100 HIS A CA 1
ATOM 817 C C . HIS A 1 100 ? -24.719 12 -8.18 1 86.19 100 HIS A C 1
ATOM 819 O O . HIS A 1 100 ? -25.812 11.445 -8.141 1 86.19 100 HIS A O 1
ATOM 825 N N . GLU A 1 101 ? -24.359 12.695 -9.219 1 89.5 101 GLU A N 1
ATOM 826 C CA . GLU A 1 101 ? -25.203 12.938 -10.391 1 89.5 101 GLU A CA 1
ATOM 827 C C . GLU A 1 101 ? -25.062 11.82 -11.414 1 89.5 101 GLU A C 1
ATOM 829 O O . GLU A 1 101 ? -25.688 11.867 -12.477 1 89.5 101 GLU A O 1
ATOM 834 N N . GLY A 1 102 ? -24.188 10.875 -11.117 1 86 102 GLY A N 1
ATOM 835 C CA . GLY A 1 102 ? -24.047 9.727 -11.992 1 86 102 GLY A CA 1
ATOM 836 C C . GLY A 1 102 ? -22.953 9.906 -13.031 1 86 102 GLY A C 1
ATOM 837 O O . GLY A 1 102 ? -22.797 9.07 -13.93 1 86 102 GLY A O 1
ATOM 838 N N . GLU A 1 103 ? -22.25 10.922 -12.906 1 91.69 103 GLU A N 1
ATOM 839 C CA . GLU A 1 103 ? -21.203 11.211 -13.875 1 91.69 103 GLU A CA 1
ATOM 840 C C . GLU A 1 103 ? -19.906 10.461 -13.523 1 91.69 103 GLU A C 1
ATOM 842 O O . GLU A 1 103 ? -19.5 10.445 -12.359 1 91.69 103 GLU A O 1
ATOM 847 N N . LYS A 1 104 ? -19.359 9.891 -14.57 1 92.81 104 LYS A N 1
ATOM 848 C CA . LYS A 1 104 ? -18.062 9.227 -14.398 1 92.81 104 LYS A CA 1
ATOM 849 C C . LYS A 1 104 ? -16.922 10.242 -14.406 1 92.81 104 LYS A C 1
ATOM 851 O O . LYS A 1 104 ? -16.844 11.086 -15.305 1 92.81 104 LYS A O 1
ATOM 856 N N . LYS A 1 105 ? -16.141 10.133 -13.352 1 94.94 105 LYS A N 1
ATOM 857 C CA . LYS A 1 105 ? -14.945 10.969 -13.258 1 94.94 105 LYS A CA 1
ATOM 858 C C . LYS A 1 105 ? -13.703 10.125 -13.039 1 94.94 105 LYS A C 1
ATOM 860 O O . LYS A 1 105 ? -13.727 9.148 -12.281 1 94.94 105 LYS A O 1
ATOM 865 N N . PRO A 1 106 ? -12.664 10.547 -13.742 1 96.56 106 PRO A N 1
ATOM 866 C CA . PRO A 1 106 ? -11.438 9.781 -13.539 1 96.56 106 PRO A CA 1
ATOM 867 C C . PRO A 1 106 ? -10.984 9.758 -12.078 1 96.56 106 PRO A C 1
ATOM 869 O O . PRO A 1 106 ? -11.102 10.773 -11.383 1 96.56 106 PRO A O 1
ATOM 872 N N . SER A 1 107 ? -10.578 8.594 -11.633 1 97.25 107 SER A N 1
ATOM 873 C CA . SER A 1 107 ? -9.969 8.461 -10.312 1 97.25 107 SER A CA 1
ATOM 874 C C . SER A 1 107 ? -8.453 8.594 -10.391 1 97.25 107 SER A C 1
ATOM 876 O O . SER A 1 107 ? -7.766 7.695 -10.875 1 97.25 107 SER A O 1
ATOM 878 N N . ALA A 1 108 ? -7.922 9.641 -9.844 1 96 108 ALA A N 1
ATOM 879 C CA . ALA A 1 108 ? -6.488 9.914 -9.914 1 96 108 ALA A CA 1
ATOM 880 C C . ALA A 1 108 ? -5.707 9.008 -8.961 1 96 108 ALA A C 1
ATOM 882 O O . ALA A 1 108 ? -4.492 8.867 -9.086 1 96 108 ALA A O 1
ATOM 883 N N . THR A 1 109 ? -6.363 8.32 -8 1 98.38 109 THR A N 1
ATOM 884 C CA . THR A 1 109 ? -5.652 7.652 -6.918 1 98.38 109 THR A CA 1
ATOM 885 C C . THR A 1 109 ? -5.863 6.141 -6.984 1 98.38 109 THR A C 1
ATOM 887 O O . THR A 1 109 ? -5.367 5.402 -6.129 1 98.38 109 THR A O 1
ATOM 890 N N . HIS A 1 110 ? -6.594 5.66 -8 1 98.69 110 HIS A N 1
ATOM 891 C CA . HIS A 1 110 ? -7.062 4.281 -7.973 1 98.69 110 HIS A CA 1
ATOM 892 C C . HIS A 1 110 ? -5.895 3.303 -7.891 1 98.69 110 HIS A C 1
ATOM 894 O O . HIS A 1 110 ? -5.941 2.336 -7.125 1 98.69 110 HIS A O 1
ATOM 900 N N . SER A 1 111 ? -4.793 3.566 -8.641 1 98.94 111 SER A N 1
ATOM 901 C CA . SER A 1 111 ? -3.641 2.674 -8.586 1 98.94 111 SER A CA 1
ATOM 902 C C . SER A 1 111 ? -2.916 2.783 -7.25 1 98.94 111 SER A C 1
ATOM 904 O O . SER A 1 111 ? -2.5 1.772 -6.68 1 98.94 111 SER A O 1
ATOM 906 N N . PHE A 1 112 ? -2.748 4.02 -6.762 1 98.94 112 PHE A N 1
ATOM 907 C CA . PHE A 1 112 ? -2.137 4.301 -5.469 1 98.94 112 PHE A CA 1
ATOM 908 C C . PHE A 1 112 ? -2.889 3.592 -4.348 1 98.94 112 PHE A C 1
ATOM 910 O O . PHE A 1 112 ? -2.283 2.9 -3.527 1 98.94 112 PHE A O 1
ATOM 917 N N . ASP A 1 113 ? -4.211 3.643 -4.371 1 98.94 113 ASP A N 1
ATOM 918 C CA . ASP A 1 113 ? -5.062 2.994 -3.379 1 98.94 113 ASP A CA 1
ATOM 919 C C . ASP A 1 113 ? -4.98 1.474 -3.494 1 98.94 113 ASP A C 1
ATOM 921 O O . ASP A 1 113 ? -4.969 0.769 -2.482 1 98.94 113 ASP A O 1
ATOM 925 N N . ALA A 1 114 ? -4.941 0.985 -4.734 1 98.94 114 ALA A N 1
ATOM 926 C CA . ALA A 1 114 ? -4.812 -0.455 -4.945 1 98.94 114 ALA A CA 1
ATOM 927 C C . ALA A 1 114 ? -3.482 -0.972 -4.406 1 98.94 114 ALA A C 1
ATOM 929 O O . ALA A 1 114 ? -3.4 -2.1 -3.912 1 98.94 114 ALA A O 1
ATOM 930 N N . GLY A 1 115 ? -2.438 -0.16 -4.488 1 98.94 115 GLY A N 1
ATOM 931 C CA . GLY A 1 115 ? -1.155 -0.513 -3.9 1 98.94 115 GLY A CA 1
ATOM 932 C C . GLY A 1 115 ? -1.218 -0.69 -2.395 1 98.94 115 GLY A C 1
ATOM 933 O O . GLY A 1 115 ? -0.577 -1.587 -1.844 1 98.94 115 GLY A O 1
ATOM 934 N N . ALA A 1 116 ? -1.959 0.161 -1.749 1 98.94 116 ALA A N 1
ATOM 935 C CA . ALA A 1 116 ? -2.158 0.027 -0.309 1 98.94 116 ALA A CA 1
ATOM 936 C C . ALA A 1 116 ? -2.844 -1.293 0.03 1 98.94 116 ALA A C 1
ATOM 938 O O . ALA A 1 116 ? -2.434 -1.992 0.959 1 98.94 116 ALA A O 1
ATOM 939 N N . ALA A 1 117 ? -3.84 -1.631 -0.76 1 99 117 ALA A N 1
ATOM 940 C CA . ALA A 1 117 ? -4.555 -2.887 -0.552 1 99 117 ALA A CA 1
ATOM 941 C C . ALA A 1 117 ? -3.637 -4.086 -0.776 1 99 117 ALA A C 1
ATOM 943 O O . ALA A 1 117 ? -3.693 -5.066 -0.031 1 99 117 ALA A O 1
ATOM 944 N N . TRP A 1 118 ? -2.834 -3.98 -1.77 1 98.94 118 TRP A N 1
ATOM 945 C CA . TRP A 1 118 ? -1.856 -5.023 -2.064 1 98.94 118 TRP A CA 1
ATOM 946 C C . TRP A 1 118 ? -0.925 -5.246 -0.877 1 98.94 118 TRP A C 1
ATOM 948 O O . TRP A 1 118 ? -0.664 -6.387 -0.492 1 98.94 118 TRP A O 1
ATOM 958 N N . PHE A 1 119 ? -0.394 -4.176 -0.331 1 98.94 119 PHE A N 1
ATOM 959 C CA . PHE A 1 119 ? 0.527 -4.355 0.785 1 98.94 119 PHE A CA 1
ATOM 960 C C . PHE A 1 119 ? -0.2 -4.91 2.002 1 98.94 119 PHE A C 1
ATOM 962 O O . PHE A 1 119 ? 0.355 -5.727 2.744 1 98.94 119 PHE A O 1
ATOM 969 N N . SER A 1 120 ? -1.432 -4.477 2.236 1 98.94 120 SER A N 1
ATOM 970 C CA . SER A 1 120 ? -2.252 -5.039 3.303 1 98.94 120 SER A CA 1
ATOM 971 C C . SER A 1 120 ? -2.424 -6.543 3.135 1 98.94 120 SER A C 1
ATOM 973 O O . SER A 1 120 ? -2.289 -7.301 4.098 1 98.94 120 SER A O 1
ATOM 975 N N . LEU A 1 121 ? -2.699 -6.98 1.934 1 98.94 121 LEU A N 1
ATOM 976 C CA . LEU A 1 121 ? -2.787 -8.391 1.572 1 98.94 121 LEU A CA 1
ATOM 977 C C . LEU A 1 121 ? -1.505 -9.125 1.948 1 98.94 121 LEU A C 1
ATOM 979 O O . LEU A 1 121 ? -1.555 -10.18 2.596 1 98.94 121 LEU A O 1
ATOM 983 N N . ALA A 1 122 ? -0.387 -8.594 1.577 1 98.94 122 ALA A N 1
ATOM 984 C CA . ALA A 1 122 ? 0.909 -9.219 1.815 1 98.94 122 ALA A CA 1
ATOM 985 C C . ALA A 1 122 ? 1.189 -9.344 3.311 1 98.94 122 ALA A C 1
ATOM 987 O O . ALA A 1 122 ? 1.73 -10.359 3.762 1 98.94 122 ALA A O 1
ATOM 988 N N . MET A 1 123 ? 0.812 -8.32 4.066 1 98.88 123 MET A N 1
ATOM 989 C CA . MET A 1 123 ? 1.035 -8.328 5.508 1 98.88 123 MET A CA 1
ATOM 990 C C . MET A 1 123 ? 0.192 -9.406 6.184 1 98.88 123 MET A C 1
ATOM 992 O O . MET A 1 123 ? 0.694 -10.164 7.016 1 98.88 123 MET A O 1
ATOM 996 N N . GLN A 1 124 ? -1.058 -9.5 5.824 1 98.94 124 GLN A N 1
ATOM 997 C CA . GLN A 1 124 ? -1.916 -10.516 6.426 1 98.94 124 GLN A CA 1
ATOM 998 C C . GLN A 1 124 ? -1.481 -11.922 6.02 1 98.94 124 GLN A C 1
ATOM 1000 O O . GLN A 1 124 ? -1.562 -12.859 6.816 1 98.94 124 GLN A O 1
ATOM 1005 N N . ALA A 1 125 ? -1.086 -12.094 4.727 1 98.94 125 ALA A N 1
ATOM 1006 C CA . ALA A 1 125 ? -0.532 -13.383 4.324 1 98.94 125 ALA A CA 1
ATOM 1007 C C . ALA A 1 125 ? 0.622 -13.789 5.238 1 98.94 125 ALA A C 1
ATOM 1009 O O . ALA A 1 125 ? 0.656 -14.922 5.738 1 98.94 125 ALA A O 1
ATOM 1010 N N . HIS A 1 126 ? 1.503 -12.852 5.5 1 98.81 126 HIS A N 1
ATOM 1011 C CA . HIS A 1 126 ? 2.646 -13.109 6.371 1 98.81 126 HIS A CA 1
ATOM 1012 C C . HIS A 1 126 ? 2.195 -13.469 7.781 1 98.81 126 HIS A C 1
ATOM 1014 O O . HIS A 1 126 ? 2.707 -14.422 8.375 1 98.81 126 HIS A O 1
ATOM 1020 N N . LEU A 1 127 ? 1.236 -12.766 8.281 1 98.69 127 LEU A N 1
ATOM 1021 C CA . LEU A 1 127 ? 0.755 -12.977 9.641 1 98.69 127 LEU A CA 1
ATOM 1022 C C . LEU A 1 127 ? 0.094 -14.344 9.773 1 98.69 127 LEU A C 1
ATOM 1024 O O . LEU A 1 127 ? -0.021 -14.867 10.883 1 98.69 127 LEU A O 1
ATOM 1028 N N . LEU A 1 128 ? -0.342 -14.953 8.672 1 98.69 128 LEU A N 1
ATOM 1029 C CA . LEU A 1 128 ? -0.968 -16.266 8.672 1 98.69 128 LEU A CA 1
ATOM 1030 C C . LEU A 1 128 ? 0.053 -17.359 8.367 1 98.69 128 LEU A C 1
ATOM 1032 O O . LEU A 1 128 ? -0.297 -18.531 8.281 1 98.69 128 LEU A O 1
ATOM 1036 N N . GLY A 1 129 ? 1.289 -16.969 8.148 1 98.44 129 GLY A N 1
ATOM 1037 C CA . GLY A 1 129 ? 2.342 -17.938 7.902 1 98.44 129 GLY A CA 1
ATOM 1038 C C . GLY A 1 129 ? 2.574 -18.188 6.426 1 98.44 129 GLY A C 1
ATOM 1039 O O . GLY A 1 129 ? 3.332 -19.094 6.059 1 98.44 129 GLY A O 1
ATOM 1040 N N . TYR A 1 130 ? 1.866 -17.453 5.547 1 98.88 130 TYR A N 1
ATOM 1041 C CA . TYR A 1 130 ? 2.072 -17.531 4.105 1 98.88 130 TYR A CA 1
ATOM 1042 C C . TYR A 1 130 ? 2.982 -16.422 3.621 1 98.88 130 TYR A C 1
ATOM 1044 O O . TYR A 1 130 ? 3.484 -15.625 4.422 1 98.88 130 TYR A O 1
ATOM 1052 N N . HIS A 1 131 ? 3.277 -16.438 2.336 1 98.88 131 HIS A N 1
ATOM 1053 C CA . HIS A 1 131 ? 4.004 -15.367 1.653 1 98.88 131 HIS A CA 1
ATOM 1054 C C . HIS A 1 131 ? 3.303 -14.969 0.36 1 98.88 131 HIS A C 1
ATOM 1056 O O . HIS A 1 131 ? 2.682 -15.805 -0.301 1 98.88 131 HIS A O 1
ATOM 1062 N N . ALA A 1 132 ? 3.365 -13.742 0.056 1 98.94 132 ALA A N 1
ATOM 1063 C CA . ALA A 1 132 ? 2.803 -13.203 -1.179 1 98.94 132 ALA A CA 1
ATOM 1064 C C . ALA A 1 132 ? 3.883 -12.539 -2.027 1 98.94 132 ALA A C 1
ATOM 1066 O O . ALA A 1 132 ? 4.738 -11.82 -1.506 1 98.94 132 ALA A O 1
ATOM 1067 N N . HIS A 1 133 ? 3.895 -12.828 -3.295 1 98.94 133 HIS A N 1
ATOM 1068 C CA . HIS A 1 133 ? 4.828 -12.266 -4.262 1 98.94 133 HIS A CA 1
ATOM 1069 C C . HIS A 1 133 ? 4.094 -11.547 -5.383 1 98.94 133 HIS A C 1
ATOM 1071 O O . HIS A 1 133 ? 3.35 -12.172 -6.145 1 98.94 133 HIS A O 1
ATOM 1077 N N . GLY A 1 134 ? 4.301 -10.227 -5.5 1 98.88 134 GLY A N 1
ATOM 1078 C CA . GLY A 1 134 ? 3.746 -9.469 -6.605 1 98.88 134 GLY A CA 1
ATOM 1079 C C . GLY A 1 134 ? 4.461 -9.719 -7.922 1 98.88 134 GLY A C 1
ATOM 1080 O O . GLY A 1 134 ? 5.672 -9.945 -7.941 1 98.88 134 GLY A O 1
ATOM 1081 N N . MET A 1 135 ? 3.697 -9.625 -8.992 1 98.88 135 MET A N 1
ATOM 1082 C CA . MET A 1 135 ? 4.238 -9.891 -10.328 1 98.88 135 MET A CA 1
ATOM 1083 C C . MET A 1 135 ? 3.768 -8.836 -11.32 1 98.88 135 MET A C 1
ATOM 1085 O O . MET A 1 135 ? 2.564 -8.617 -11.484 1 98.88 135 MET A O 1
ATOM 1089 N N . GLY A 1 136 ? 4.742 -8.188 -12 1 98.25 136 GLY A N 1
ATOM 1090 C CA . GLY A 1 136 ? 4.43 -7.301 -13.109 1 98.25 136 GLY A CA 1
ATOM 1091 C C . GLY A 1 136 ? 4.438 -8.008 -14.453 1 98.25 136 GLY A C 1
ATOM 1092 O O . GLY A 1 136 ? 3.863 -7.508 -15.43 1 98.25 136 GLY A O 1
ATOM 1093 N N . GLY A 1 137 ? 5.133 -9.141 -14.594 1 98.44 137 GLY A N 1
ATOM 1094 C CA . GLY A 1 137 ? 5.215 -9.922 -15.812 1 98.44 137 GLY A CA 1
ATOM 1095 C C . GLY A 1 137 ? 3.971 -10.75 -16.078 1 98.44 137 GLY A C 1
ATOM 1096 O O . GLY A 1 137 ? 4.004 -11.977 -15.977 1 98.44 137 GLY A O 1
ATOM 1097 N N . ILE A 1 138 ? 2.912 -10.078 -16.453 1 98.88 138 ILE A N 1
ATOM 1098 C CA . ILE A 1 138 ? 1.609 -10.68 -16.719 1 98.88 138 ILE A CA 1
ATOM 1099 C C . ILE A 1 138 ? 1.074 -10.18 -18.062 1 98.88 138 ILE A C 1
ATOM 1101 O O . ILE A 1 138 ? 1.508 -9.141 -18.562 1 98.88 138 ILE A O 1
ATOM 1105 N N . PHE A 1 139 ? 0.131 -10.906 -18.656 1 98.88 139 PHE A N 1
ATOM 1106 C CA . PHE A 1 139 ? -0.508 -10.516 -19.906 1 98.88 139 PHE A CA 1
ATOM 1107 C C . PHE A 1 139 ? -1.793 -9.742 -19.641 1 98.88 139 PHE A C 1
ATOM 1109 O O . PHE A 1 139 ? -2.889 -10.297 -19.703 1 98.88 139 PHE A O 1
ATOM 1116 N N . LYS A 1 140 ? -1.644 -8.445 -19.469 1 98.81 140 LYS A N 1
ATOM 1117 C CA . LYS A 1 140 ? -2.74 -7.609 -18.984 1 98.81 140 LYS A CA 1
ATOM 1118 C C . LYS A 1 140 ? -3.922 -7.648 -19.953 1 98.81 140 LYS A C 1
ATOM 1120 O O . LYS A 1 140 ? -5.074 -7.75 -19.531 1 98.81 140 LYS A O 1
ATOM 1125 N N . ASP A 1 141 ? -3.641 -7.605 -21.234 1 98.5 141 ASP A N 1
ATOM 1126 C CA . ASP A 1 141 ? -4.727 -7.629 -22.219 1 98.5 141 ASP A CA 1
ATOM 1127 C C . ASP A 1 141 ? -5.469 -8.961 -22.172 1 98.5 141 ASP A C 1
ATOM 1129 O O . ASP A 1 141 ? -6.699 -9 -22.25 1 98.5 141 ASP A O 1
ATOM 1133 N N . ARG A 1 142 ? -4.727 -10.055 -22.031 1 98.88 142 ARG A N 1
ATOM 1134 C CA . ARG A 1 142 ? -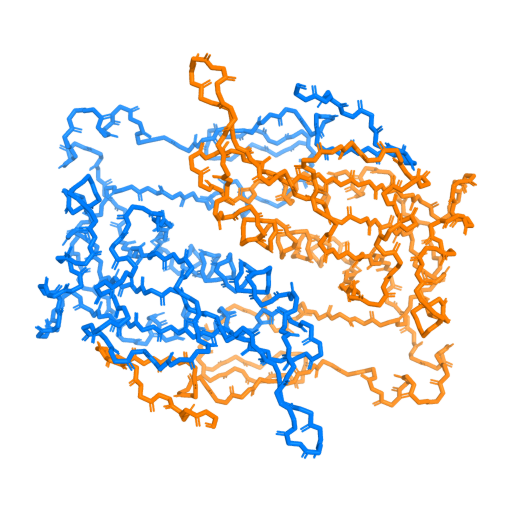5.352 -11.375 -21.969 1 98.88 142 ARG A CA 1
ATOM 1135 C C . ARG A 1 142 ? -6.145 -11.531 -20.672 1 98.88 142 ARG A C 1
ATOM 1137 O O . ARG A 1 142 ? -7.199 -12.172 -20.656 1 98.88 142 ARG A O 1
ATOM 1144 N N . ILE A 1 143 ? -5.641 -10.953 -19.594 1 98.94 143 ILE A N 1
ATOM 1145 C CA . ILE A 1 143 ? -6.332 -11 -18.312 1 98.94 143 ILE A CA 1
ATOM 1146 C C . ILE A 1 143 ? -7.695 -10.32 -18.438 1 98.94 143 ILE A C 1
ATOM 1148 O O . ILE A 1 143 ? -8.711 -10.867 -18 1 98.94 143 ILE A O 1
ATOM 1152 N N . VAL A 1 144 ? -7.711 -9.148 -19.047 1 98.88 144 VAL A N 1
ATOM 1153 C CA . VAL A 1 144 ? -8.961 -8.414 -19.234 1 98.88 144 VAL A CA 1
ATOM 1154 C C . VAL A 1 144 ? -9.945 -9.273 -20.031 1 98.88 144 VAL A C 1
ATOM 1156 O O . VAL A 1 144 ? -11.109 -9.422 -19.625 1 98.88 144 VAL A O 1
ATOM 1159 N N . GLU A 1 145 ? -9.453 -9.867 -21.031 1 98.69 145 GLU A N 1
ATOM 1160 C CA . GLU A 1 145 ? -10.305 -10.641 -21.938 1 98.69 145 GLU A CA 1
ATOM 1161 C C . GLU A 1 145 ? -10.758 -11.945 -21.281 1 98.69 145 GLU A C 1
ATOM 1163 O O . GLU A 1 145 ? -11.953 -12.219 -21.188 1 98.69 145 GLU A O 1
ATOM 1168 N N . LYS A 1 146 ? -9.852 -12.719 -20.734 1 98.88 146 LYS A N 1
ATOM 1169 C CA . LYS A 1 146 ? -10.125 -14.086 -20.297 1 98.88 146 LYS A CA 1
ATOM 1170 C C . LYS A 1 146 ? -10.836 -14.109 -18.953 1 98.88 146 LYS A C 1
ATOM 1172 O O . LYS A 1 146 ? -11.516 -15.078 -18.625 1 98.88 146 LYS A O 1
ATOM 1177 N N . LEU A 1 147 ? -10.688 -13.031 -18.188 1 98.81 147 LEU A N 1
ATOM 1178 C CA . LEU A 1 147 ? -11.305 -13.023 -16.859 1 98.81 147 LEU A CA 1
ATOM 1179 C C . LEU A 1 147 ? -12.523 -12.102 -16.828 1 98.81 147 LEU A C 1
ATOM 1181 O O . LEU A 1 147 ? -13.039 -11.781 -15.758 1 98.81 147 LEU A O 1
ATOM 1185 N N . ASP A 1 148 ? -12.961 -11.586 -17.938 1 98.25 148 ASP A N 1
ATOM 1186 C CA . ASP A 1 148 ? -14.203 -10.836 -18.109 1 98.25 148 ASP A CA 1
ATOM 1187 C C . ASP A 1 148 ? -14.172 -9.531 -17.328 1 98.25 148 ASP A C 1
ATOM 1189 O O . ASP A 1 148 ? -15.141 -9.18 -16.656 1 98.25 148 ASP A O 1
ATOM 1193 N N . ILE A 1 149 ? -13.07 -8.844 -17.328 1 98.44 149 ILE A N 1
ATOM 1194 C CA . ILE A 1 149 ? -12.953 -7.559 -16.656 1 98.44 149 ILE A CA 1
ATOM 1195 C C . ILE A 1 149 ? -13.586 -6.465 -17.5 1 98.44 149 ILE A C 1
ATOM 1197 O O . ILE A 1 149 ? -13.219 -6.277 -18.656 1 98.44 149 ILE A O 1
ATOM 1201 N N . PRO A 1 150 ? -14.492 -5.742 -17 1 97 150 PRO A N 1
ATOM 1202 C CA . PRO A 1 150 ? -15.172 -4.723 -17.797 1 97 150 PRO A CA 1
ATOM 1203 C C . PRO A 1 150 ? -14.297 -3.492 -18.047 1 97 150 PRO A C 1
ATOM 1205 O O . PRO A 1 150 ? -13.258 -3.326 -17.391 1 97 150 PRO A O 1
ATOM 1208 N N . ASP A 1 151 ? -14.75 -2.627 -18.969 1 95.56 151 ASP A N 1
ATOM 1209 C CA . ASP A 1 151 ? -14.125 -1.323 -19.156 1 95.56 151 ASP A CA 1
ATOM 1210 C C . ASP A 1 151 ? -14.148 -0.507 -17.875 1 95.56 151 ASP A C 1
ATOM 1212 O O . ASP A 1 151 ? -15.086 -0.621 -17.078 1 95.56 151 ASP A O 1
ATOM 1216 N N . GLY A 1 152 ? -13.133 0.253 -17.672 1 96.38 152 GLY A N 1
ATOM 1217 C CA . GLY A 1 152 ? -13.102 1.11 -16.5 1 96.38 152 GLY A CA 1
ATOM 1218 C C . GLY A 1 152 ? -12.281 0.534 -15.352 1 96.38 152 GLY A C 1
ATOM 1219 O O . GLY A 1 152 ? -12.234 1.107 -14.266 1 96.38 152 GLY A O 1
ATOM 1220 N N . PHE A 1 153 ? -11.688 -0.616 -15.664 1 97.75 153 PHE A N 1
ATOM 1221 C CA . PHE A 1 153 ? -10.773 -1.204 -14.688 1 97.75 153 PHE A CA 1
ATOM 1222 C C . PHE A 1 153 ? -9.383 -1.364 -15.273 1 97.75 153 PHE A C 1
ATOM 1224 O O . PHE A 1 153 ? -9.234 -1.672 -16.453 1 97.75 153 PHE A O 1
ATOM 1231 N N . LYS A 1 154 ? -8.414 -1.143 -14.453 1 98.5 154 LYS A N 1
ATOM 1232 C CA . LYS A 1 154 ? -7.008 -1.35 -14.797 1 98.5 154 LYS A CA 1
ATOM 1233 C C . LYS A 1 154 ? -6.445 -2.582 -14.094 1 98.5 154 LYS A C 1
ATOM 1235 O O . LYS A 1 154 ? -6.621 -2.746 -12.883 1 98.5 154 LYS A O 1
ATOM 1240 N N . VAL A 1 155 ? -5.82 -3.494 -14.836 1 98.94 155 VAL A N 1
ATOM 1241 C CA . VAL A 1 155 ? -5.078 -4.582 -14.211 1 98.94 155 VAL A CA 1
ATOM 1242 C C . VAL A 1 155 ? -3.758 -4.055 -13.648 1 98.94 155 VAL A C 1
ATOM 1244 O O . VAL A 1 155 ? -2.926 -3.529 -14.391 1 98.94 155 VAL A O 1
ATOM 1247 N N . GLU A 1 156 ? -3.551 -4.223 -12.367 1 98.88 156 GLU A N 1
ATOM 1248 C CA . GLU A 1 156 ? -2.406 -3.613 -11.695 1 98.88 156 GLU A CA 1
ATOM 1249 C C . GLU A 1 156 ? -1.241 -4.594 -11.594 1 98.88 156 GLU A C 1
ATOM 1251 O O . GLU A 1 156 ? -0.103 -4.246 -11.914 1 98.88 156 GLU A O 1
ATOM 1256 N N . ALA A 1 157 ? -1.501 -5.777 -11.078 1 98.94 157 ALA A N 1
ATOM 1257 C CA . ALA A 1 157 ? -0.445 -6.742 -10.781 1 98.94 157 ALA A CA 1
ATOM 1258 C C . ALA A 1 157 ? -1.021 -8.141 -10.578 1 98.94 157 ALA A C 1
ATOM 1260 O O . ALA A 1 157 ? -2.207 -8.289 -10.273 1 98.94 157 ALA A O 1
ATOM 1261 N N . GLY A 1 158 ? -0.208 -9.156 -10.836 1 98.94 158 GLY A N 1
ATOM 1262 C CA . GLY A 1 158 ? -0.459 -10.492 -10.32 1 98.94 158 GLY A CA 1
ATOM 1263 C C . GLY A 1 158 ? 0.141 -10.719 -8.945 1 98.94 158 GLY A C 1
ATOM 1264 O O . GLY A 1 158 ? 1.103 -10.055 -8.562 1 98.94 158 GLY A O 1
ATOM 1265 N N . VAL A 1 159 ? -0.458 -11.633 -8.219 1 99 159 VAL A N 1
ATOM 1266 C CA . VAL A 1 159 ? 0.07 -12.023 -6.918 1 99 159 VAL A CA 1
ATOM 1267 C C . VAL A 1 159 ? 0.026 -13.539 -6.773 1 99 159 VAL A C 1
ATOM 1269 O O . VAL A 1 159 ? -0.99 -14.172 -7.078 1 99 159 VAL A O 1
ATOM 1272 N N . ALA A 1 160 ? 1.104 -14.117 -6.375 1 99 160 ALA A N 1
ATOM 1273 C CA . ALA A 1 160 ? 1.169 -15.508 -5.938 1 99 160 ALA A CA 1
ATOM 1274 C C . ALA A 1 160 ? 1.249 -15.602 -4.414 1 99 160 ALA A C 1
ATOM 1276 O O . ALA A 1 160 ? 2.041 -14.898 -3.785 1 99 160 ALA A O 1
ATOM 1277 N N . ILE A 1 161 ? 0.413 -16.391 -3.846 1 99 161 ILE A N 1
ATOM 1278 C CA . ILE A 1 161 ? 0.462 -16.641 -2.412 1 99 161 ILE A CA 1
ATOM 1279 C C . ILE A 1 161 ? 0.723 -18.125 -2.168 1 99 161 ILE A C 1
ATOM 1281 O O . ILE A 1 161 ? 0.13 -18.984 -2.826 1 99 161 ILE A O 1
ATOM 1285 N N . GLY A 1 162 ? 1.565 -18.406 -1.247 1 98.94 162 GLY A N 1
ATOM 1286 C CA . GLY A 1 162 ? 1.856 -19.812 -0.972 1 98.94 162 GLY A CA 1
ATOM 1287 C C . GLY A 1 162 ? 2.686 -20.016 0.283 1 98.94 162 GLY A C 1
ATOM 1288 O O . GLY A 1 162 ? 2.963 -19.062 1.011 1 98.94 162 GLY A O 1
ATOM 1289 N N . THR A 1 163 ? 3.014 -21.25 0.547 1 98.88 163 THR A N 1
ATOM 1290 C CA . THR A 1 163 ? 3.852 -21.641 1.673 1 98.88 163 THR A CA 1
ATOM 1291 C C . THR A 1 163 ? 5.305 -21.797 1.236 1 98.88 163 THR A C 1
ATOM 1293 O O . THR A 1 163 ? 5.602 -22.547 0.305 1 98.88 163 THR A O 1
ATOM 1296 N N . LEU A 1 164 ? 6.137 -21.094 1.947 1 98.69 164 LEU A N 1
ATOM 1297 C CA . LEU A 1 164 ? 7.562 -21.062 1.634 1 98.69 164 LEU A CA 1
ATOM 1298 C C . LEU A 1 164 ? 8.18 -22.453 1.806 1 98.69 164 LEU A C 1
ATOM 1300 O O . LEU A 1 164 ? 7.887 -23.156 2.775 1 98.69 164 LEU A O 1
ATOM 1304 N N . THR A 1 165 ? 9.008 -22.828 0.9 1 98.69 165 THR A N 1
ATOM 1305 C CA . THR A 1 165 ? 9.805 -24.062 0.988 1 98.69 165 THR A CA 1
ATOM 1306 C C . THR A 1 165 ? 11.25 -23.797 0.588 1 98.69 165 THR A C 1
ATOM 1308 O O . THR A 1 165 ? 11.648 -22.641 0.396 1 98.69 165 THR A O 1
ATOM 1311 N N . ASP A 1 166 ? 12.031 -24.812 0.504 1 98.5 166 ASP A N 1
ATOM 1312 C CA . ASP A 1 166 ? 13.453 -24.688 0.22 1 98.5 166 ASP A CA 1
ATOM 1313 C C . ASP A 1 166 ? 13.68 -24.141 -1.188 1 98.5 166 ASP A C 1
ATOM 1315 O O . ASP A 1 166 ? 13.016 -24.547 -2.137 1 98.5 166 ASP A O 1
ATOM 1319 N N . LYS A 1 167 ? 14.648 -23.25 -1.342 1 98.12 167 LYS A N 1
ATOM 1320 C CA . LYS A 1 167 ? 14.922 -22.609 -2.621 1 98.12 167 LYS A CA 1
ATOM 1321 C C . LYS A 1 167 ? 15.453 -23.609 -3.643 1 98.12 167 LYS A C 1
ATOM 1323 O O . LYS A 1 167 ? 15.539 -23.297 -4.832 1 98.12 167 LYS A O 1
ATOM 1328 N N . SER A 1 168 ? 15.836 -24.812 -3.238 1 97.88 168 SER A N 1
ATOM 1329 C CA . SER A 1 168 ? 16.391 -25.828 -4.129 1 97.88 168 SER A CA 1
ATOM 1330 C C . SER A 1 168 ? 15.359 -26.266 -5.18 1 97.88 168 SER A C 1
ATOM 1332 O O . SER A 1 168 ? 15.719 -26.875 -6.184 1 97.88 168 SER A O 1
ATOM 1334 N N . ILE A 1 169 ? 14.078 -25.953 -4.992 1 97.94 169 ILE A N 1
ATOM 1335 C CA . ILE A 1 169 ? 13.055 -26.344 -5.949 1 97.94 169 ILE A CA 1
ATOM 1336 C C . ILE A 1 169 ? 13.086 -25.391 -7.148 1 97.94 169 ILE A C 1
ATOM 1338 O O . ILE A 1 169 ? 12.445 -25.656 -8.172 1 97.94 169 ILE A O 1
ATOM 1342 N N . LEU A 1 170 ? 13.734 -24.281 -7 1 98.5 170 LEU A N 1
ATOM 1343 C CA . LEU A 1 170 ? 13.789 -23.266 -8.055 1 98.5 170 LEU A CA 1
ATOM 1344 C C . LEU A 1 170 ? 14.93 -23.562 -9.031 1 98.5 170 LEU A C 1
ATOM 1346 O O . LEU A 1 170 ? 15.922 -24.188 -8.656 1 98.5 170 LEU A O 1
ATOM 1350 N N . PRO A 1 171 ? 14.727 -23.094 -10.305 1 97.5 171 PRO A N 1
ATOM 1351 C CA . PRO A 1 171 ? 15.906 -23.062 -11.172 1 97.5 171 PRO A CA 1
ATOM 1352 C C . PRO A 1 171 ? 17.062 -22.266 -10.555 1 97.5 171 PRO A C 1
ATOM 1354 O O . PRO A 1 171 ? 16.828 -21.359 -9.758 1 97.5 171 PRO A O 1
ATOM 1357 N N . ASP A 1 172 ? 18.312 -22.516 -10.984 1 97.31 172 ASP A N 1
ATOM 1358 C CA . ASP A 1 172 ? 19.516 -21.953 -10.375 1 97.31 172 ASP A CA 1
ATOM 1359 C C . ASP A 1 172 ? 19.469 -20.422 -10.375 1 97.31 172 ASP A C 1
ATOM 1361 O O . ASP A 1 172 ? 19.828 -19.797 -9.383 1 97.31 172 ASP A O 1
ATOM 1365 N N . ASP A 1 173 ? 19.094 -19.875 -11.445 1 96 173 ASP A N 1
ATOM 1366 C CA . ASP A 1 173 ? 19.109 -18.422 -11.562 1 96 173 ASP A CA 1
ATOM 1367 C C . ASP A 1 173 ? 18.141 -17.781 -10.562 1 96 173 ASP A C 1
ATOM 1369 O O . ASP A 1 173 ? 18.453 -16.75 -9.977 1 96 173 ASP A O 1
ATOM 1373 N N . LEU A 1 174 ? 16.969 -18.422 -10.328 1 97.56 174 LEU A N 1
ATOM 1374 C CA . LEU A 1 174 ? 15.992 -17.906 -9.367 1 97.56 174 LEU A CA 1
ATOM 1375 C C . LEU A 1 174 ? 16.422 -18.219 -7.934 1 97.56 174 LEU A C 1
ATOM 1377 O O . LEU A 1 174 ? 16.219 -17.422 -7.023 1 97.56 174 LEU A O 1
ATOM 1381 N N . ALA A 1 175 ? 17 -19.391 -7.758 1 98.12 175 ALA A N 1
ATOM 1382 C CA . ALA A 1 175 ? 17.469 -19.781 -6.43 1 98.12 175 ALA A CA 1
ATOM 1383 C C . ALA A 1 175 ? 18.5 -18.797 -5.906 1 98.12 175 ALA A C 1
ATOM 1385 O O . ALA A 1 175 ? 18.516 -18.469 -4.719 1 98.12 175 ALA A O 1
ATOM 1386 N N . GLU A 1 176 ? 19.344 -18.328 -6.758 1 97.12 176 GLU A N 1
ATOM 1387 C CA . GLU A 1 176 ? 20.391 -17.375 -6.383 1 97.12 176 GLU A CA 1
ATOM 1388 C C . GLU A 1 176 ? 19.797 -16.062 -5.898 1 97.12 176 GLU A C 1
ATOM 1390 O O . GLU A 1 176 ? 20.359 -15.391 -5.043 1 97.12 176 GLU A O 1
ATOM 1395 N N . ARG A 1 177 ? 18.609 -15.766 -6.395 1 96.38 177 ARG A N 1
ATOM 1396 C CA . ARG A 1 177 ? 17.969 -14.492 -6.078 1 96.38 177 ARG A CA 1
ATOM 1397 C C . ARG A 1 177 ? 16.953 -14.656 -4.949 1 96.38 177 ARG A C 1
ATOM 1399 O O . ARG A 1 177 ? 16.281 -13.703 -4.578 1 96.38 177 ARG A O 1
ATOM 1406 N N . GLU A 1 178 ? 16.875 -15.867 -4.398 1 98.19 178 GLU A N 1
ATOM 1407 C CA . GLU A 1 178 ? 15.867 -16.172 -3.383 1 98.19 178 GLU A CA 1
ATOM 1408 C C . GLU A 1 178 ? 16.328 -15.719 -1.999 1 98.19 178 GLU A C 1
ATOM 1410 O O . GLU A 1 178 ? 16.531 -16.547 -1.106 1 98.19 178 GLU A O 1
ATOM 1415 N N . VAL A 1 179 ? 16.516 -14.453 -1.791 1 97.12 179 VAL A N 1
ATOM 1416 C CA . VAL A 1 179 ? 16.922 -13.789 -0.557 1 97.12 179 VAL A CA 1
ATOM 1417 C C . VAL A 1 179 ? 16.172 -12.477 -0.405 1 97.12 179 VAL A C 1
ATOM 1419 O O . VAL A 1 179 ? 15.883 -11.797 -1.396 1 97.12 179 VAL A O 1
ATOM 1422 N N . PRO A 1 180 ? 15.742 -12.094 0.869 1 97.62 180 PRO A N 1
ATOM 1423 C CA . PRO A 1 180 ? 15.094 -10.789 1.04 1 97.62 180 PRO A CA 1
ATOM 1424 C C . PRO A 1 180 ? 15.945 -9.633 0.5 1 97.62 180 PRO A C 1
ATOM 1426 O O . PRO A 1 180 ? 17.156 -9.578 0.75 1 97.62 180 PRO A O 1
ATOM 1429 N N . SER A 1 181 ? 15.336 -8.758 -0.282 1 97.31 181 SER A N 1
ATOM 1430 C CA . SER A 1 181 ? 16.047 -7.641 -0.899 1 97.31 181 SER A CA 1
ATOM 1431 C C . SER A 1 181 ? 16.375 -6.562 0.128 1 97.31 181 SER A C 1
ATOM 1433 O O . SER A 1 181 ? 15.703 -6.445 1.152 1 97.31 181 SER A O 1
ATOM 1435 N N . LYS A 1 182 ? 17.344 -5.828 -0.168 1 96.81 182 LYS A N 1
ATOM 1436 C CA . LYS A 1 182 ? 17.734 -4.684 0.649 1 96.81 182 LYS A CA 1
ATOM 1437 C C . LYS A 1 182 ? 17.109 -3.395 0.122 1 96.81 182 LYS A C 1
ATOM 1439 O O . LYS A 1 182 ? 16.438 -3.4 -0.909 1 96.81 182 LYS A O 1
ATOM 1444 N N . ARG A 1 183 ? 17.234 -2.363 0.869 1 97.94 183 ARG A N 1
ATOM 1445 C CA . ARG A 1 183 ? 16.766 -1.034 0.485 1 97.94 183 ARG A CA 1
ATOM 1446 C C . ARG A 1 183 ? 17.938 -0.045 0.429 1 97.94 183 ARG A C 1
ATOM 1448 O O . ARG A 1 183 ? 18.922 -0.206 1.141 1 97.94 183 ARG A O 1
ATOM 1455 N N . VAL A 1 184 ? 17.828 0.972 -0.452 1 97.25 184 VAL A N 1
ATOM 1456 C CA . VAL A 1 184 ? 18.781 2.084 -0.432 1 97.25 184 VAL A CA 1
ATOM 1457 C C . VAL A 1 184 ? 18.672 2.834 0.893 1 97.25 184 VAL A C 1
ATOM 1459 O O . VAL A 1 184 ? 17.688 2.682 1.618 1 97.25 184 VAL A O 1
ATOM 1462 N N . PRO A 1 185 ? 19.688 3.621 1.246 1 97.44 185 PRO A N 1
ATOM 1463 C CA . PRO A 1 185 ? 19.578 4.414 2.473 1 97.44 185 PRO A CA 1
ATOM 1464 C C . PRO A 1 185 ? 18.344 5.301 2.492 1 97.44 185 PRO A C 1
ATOM 1466 O O . PRO A 1 185 ? 17.953 5.852 1.46 1 97.44 185 PRO A O 1
ATOM 1469 N N . LEU A 1 186 ? 17.719 5.434 3.664 1 98.44 186 LEU A N 1
ATOM 1470 C CA . LEU A 1 186 ? 16.516 6.242 3.795 1 98.44 186 LEU A CA 1
ATOM 1471 C C . LEU A 1 186 ? 16.766 7.664 3.305 1 98.44 186 LEU A C 1
ATOM 1473 O O . LEU A 1 186 ? 15.875 8.281 2.705 1 98.44 186 LEU A O 1
ATOM 1477 N N . ALA A 1 187 ? 17.969 8.18 3.492 1 98 187 ALA A N 1
ATOM 1478 C CA . ALA A 1 187 ? 18.312 9.555 3.133 1 98 187 ALA A CA 1
ATOM 1479 C C . ALA A 1 187 ? 18.234 9.758 1.623 1 98 187 ALA A C 1
ATOM 1481 O O . ALA A 1 187 ? 18.203 10.898 1.147 1 98 187 ALA A O 1
ATOM 1482 N N . ASP A 1 188 ? 18.234 8.641 0.847 1 97.81 188 ASP A N 1
ATOM 1483 C CA . ASP A 1 188 ? 18.141 8.742 -0.606 1 97.81 188 ASP A CA 1
ATOM 1484 C C . ASP A 1 188 ? 16.703 8.93 -1.062 1 97.81 188 ASP A C 1
ATOM 1486 O O . ASP A 1 188 ? 16.453 9.273 -2.219 1 97.81 188 ASP A O 1
ATOM 1490 N N . VAL A 1 189 ? 15.688 8.742 -0.094 1 98.38 189 VAL A N 1
ATOM 1491 C CA . VAL A 1 189 ? 14.312 8.773 -0.577 1 98.38 189 VAL A CA 1
ATOM 1492 C C . VAL A 1 189 ? 13.469 9.688 0.31 1 98.38 189 VAL A C 1
ATOM 1494 O O . VAL A 1 189 ? 12.297 9.945 0.015 1 98.38 189 VAL A O 1
ATOM 1497 N N . ALA A 1 190 ? 13.938 10.195 1.401 1 98.75 190 ALA A N 1
ATOM 1498 C CA . ALA A 1 190 ? 13.203 11.07 2.314 1 98.75 190 ALA A CA 1
ATOM 1499 C C . ALA A 1 190 ? 13.93 12.391 2.516 1 98.75 190 ALA A C 1
ATOM 1501 O O . ALA A 1 190 ? 15.109 12.414 2.871 1 98.75 190 ALA A O 1
ATOM 1502 N N . PHE A 1 191 ? 13.172 13.492 2.322 1 98.81 191 PHE A N 1
ATOM 1503 C CA . PHE A 1 191 ? 13.797 14.812 2.301 1 98.81 191 PHE A CA 1
ATOM 1504 C C . PHE A 1 191 ? 13.023 15.789 3.182 1 98.81 191 PHE A C 1
ATOM 1506 O O . PHE A 1 191 ? 11.805 15.914 3.057 1 98.81 191 PHE A O 1
ATOM 1513 N N . GLU A 1 192 ? 13.672 16.5 4.012 1 98.56 192 GLU A N 1
ATOM 1514 C CA . GLU A 1 192 ? 13.055 17.531 4.848 1 98.56 192 GLU A CA 1
ATOM 1515 C C . GLU A 1 192 ? 12.977 18.859 4.117 1 98.56 192 GLU A C 1
ATOM 1517 O O . GLU A 1 192 ? 13.984 19.359 3.615 1 98.56 192 GLU A O 1
ATOM 1522 N N . GLY A 1 193 ? 11.789 19.406 3.977 1 98.69 193 GLY A N 1
ATOM 1523 C CA . GLY A 1 193 ? 11.57 20.75 3.467 1 98.69 193 GLY A CA 1
ATOM 1524 C C . GLY A 1 193 ? 11.461 20.797 1.955 1 98.69 193 GLY A C 1
ATOM 1525 O O . GLY A 1 193 ? 10.453 21.266 1.418 1 98.69 193 GLY A O 1
ATOM 1526 N N . ARG A 1 194 ? 12.492 20.281 1.282 1 98.62 194 ARG A N 1
ATOM 1527 C CA . ARG A 1 194 ? 12.547 20.281 -0.176 1 98.62 194 ARG A CA 1
ATOM 1528 C C . ARG A 1 194 ? 13.086 18.953 -0.704 1 98.62 194 ARG A C 1
ATOM 1530 O O . ARG A 1 194 ? 13.781 18.234 0.015 1 98.62 194 ARG A O 1
ATOM 1537 N N . PHE A 1 195 ? 12.695 18.734 -1.924 1 98.31 195 PHE A N 1
ATOM 1538 C CA . PHE A 1 195 ? 13.305 17.594 -2.605 1 98.31 195 PHE A CA 1
ATOM 1539 C C . PHE A 1 195 ? 14.781 17.844 -2.867 1 98.31 195 PHE A C 1
ATOM 1541 O O . PHE A 1 195 ? 15.148 18.828 -3.516 1 98.31 195 PHE A O 1
ATOM 1548 N N . THR A 1 196 ? 15.617 16.969 -2.387 1 95.81 196 THR A N 1
ATOM 1549 C CA . THR A 1 196 ? 17.047 17.141 -2.568 1 95.81 196 THR A CA 1
ATOM 1550 C C . THR A 1 196 ? 17.672 15.922 -3.238 1 95.81 196 THR A C 1
ATOM 1552 O O . THR A 1 196 ? 18.891 15.805 -3.322 1 95.81 196 THR A O 1
ATOM 1555 N N . GLY A 1 197 ? 16.828 15 -3.602 1 88.69 197 GLY A N 1
ATOM 1556 C CA . GLY A 1 197 ? 17.344 13.789 -4.219 1 88.69 197 GLY A CA 1
ATOM 1557 C C . GLY A 1 197 ? 17.984 14.031 -5.574 1 88.69 197 GLY A C 1
ATOM 1558 O O . GLY A 1 197 ? 17.922 15.141 -6.109 1 88.69 197 GLY A O 1
ATOM 1559 N N . LYS A 1 198 ? 18.75 13.055 -6.051 1 77.5 198 LYS A N 1
ATOM 1560 C CA . LYS A 1 198 ? 19.406 13.125 -7.352 1 77.5 198 LYS A CA 1
ATOM 1561 C C . LYS A 1 198 ? 18.406 13 -8.492 1 77.5 198 LYS A C 1
ATOM 1563 O O . LYS A 1 198 ? 17.469 12.188 -8.414 1 77.5 198 LYS A O 1
ATOM 1568 N N . ALA A 1 199 ? 18.328 14.195 -9.258 1 63.5 199 ALA A N 1
ATOM 1569 C CA . ALA A 1 199 ? 17.547 14.07 -10.484 1 63.5 199 ALA A CA 1
ATOM 1570 C C . ALA A 1 199 ? 18.172 13.055 -11.438 1 63.5 199 ALA A C 1
ATOM 1572 O O . ALA A 1 199 ? 19.391 12.875 -11.438 1 63.5 199 ALA A O 1
ATOM 1573 N N . ASP A 1 200 ? 17.703 11.953 -11.781 1 56.94 200 ASP A N 1
ATOM 1574 C CA . ASP A 1 200 ? 18.391 11.047 -12.695 1 56.94 200 ASP A CA 1
ATOM 1575 C C . ASP A 1 200 ? 19.094 11.82 -13.805 1 56.94 200 ASP A C 1
ATOM 1577 O O . ASP A 1 200 ? 18.672 12.922 -14.156 1 56.94 200 ASP A O 1
ATOM 1581 N N . MET B 1 1 ? -14.227 -14.148 12.461 1 91.88 1 MET B N 1
ATOM 1582 C CA . MET B 1 1 ? -14.484 -12.711 12.461 1 91.88 1 MET B CA 1
ATOM 1583 C C . MET B 1 1 ? -13.68 -12.008 13.547 1 91.88 1 MET B C 1
ATOM 1585 O O . MET B 1 1 ? -13.32 -12.625 14.555 1 91.88 1 MET B O 1
ATOM 1589 N N . THR B 1 2 ? -13.289 -10.734 13.234 1 94.25 2 THR B N 1
ATOM 1590 C CA . THR B 1 2 ? -12.609 -9.891 14.219 1 94.25 2 THR B CA 1
ATOM 1591 C C . THR B 1 2 ? -13.406 -8.617 14.484 1 94.25 2 THR B C 1
ATOM 1593 O O . THR B 1 2 ? -13.93 -8 13.555 1 94.25 2 THR B O 1
ATOM 1596 N N . ASN B 1 3 ? -13.602 -8.312 15.805 1 95.94 3 ASN B N 1
ATOM 1597 C CA . ASN B 1 3 ? -14.172 -7.039 16.234 1 95.94 3 ASN B CA 1
ATOM 1598 C C . ASN B 1 3 ? -13.133 -6.156 16.922 1 95.94 3 ASN B C 1
ATOM 1600 O O . ASN B 1 3 ? -12.469 -6.594 17.859 1 95.94 3 ASN B O 1
ATOM 1604 N N . SER B 1 4 ? -12.93 -5.012 16.375 1 95 4 SER B N 1
ATOM 1605 C CA . SER B 1 4 ? -12.008 -4.031 16.938 1 95 4 SER B CA 1
ATOM 1606 C C . SER B 1 4 ? -12.305 -2.631 16.422 1 95 4 SER B C 1
ATOM 1608 O O . SER B 1 4 ? -12.656 -2.465 15.242 1 95 4 SER B O 1
ATOM 1610 N N . ASN B 1 5 ? -12.195 -1.563 17.266 1 94.69 5 ASN B N 1
ATOM 1611 C CA . ASN B 1 5 ? -12.336 -0.167 16.859 1 94.69 5 ASN B CA 1
ATOM 1612 C C . ASN B 1 5 ? -13.703 0.103 16.25 1 94.69 5 ASN B C 1
ATOM 1614 O O . ASN B 1 5 ? -13.805 0.813 15.242 1 94.69 5 ASN B O 1
ATOM 1618 N N . ASN B 1 6 ? -14.781 -0.542 16.75 1 93.25 6 ASN B N 1
ATOM 1619 C CA . ASN B 1 6 ? -16.156 -0.41 16.266 1 93.25 6 ASN B CA 1
ATOM 1620 C C . ASN B 1 6 ? -16.281 -0.895 14.82 1 93.25 6 ASN B C 1
ATOM 1622 O O . ASN B 1 6 ? -17.078 -0.352 14.055 1 93.25 6 ASN B O 1
ATOM 1626 N N . ARG B 1 7 ? -15.297 -1.749 14.438 1 97.31 7 ARG B N 1
ATOM 1627 C CA . ARG B 1 7 ? -15.32 -2.402 13.133 1 97.31 7 ARG B CA 1
ATOM 1628 C C . ARG B 1 7 ? -15.414 -3.916 13.281 1 97.31 7 ARG B C 1
ATOM 1630 O O . ARG B 1 7 ? -14.922 -4.48 14.258 1 97.31 7 ARG B O 1
ATOM 1637 N N . GLN B 1 8 ? -16.125 -4.426 12.32 1 96.62 8 GLN B N 1
ATOM 1638 C CA . GLN B 1 8 ? -16.25 -5.879 12.273 1 96.62 8 GLN B CA 1
ATOM 1639 C C . GLN B 1 8 ? -15.836 -6.422 10.914 1 96.62 8 GLN B C 1
ATOM 1641 O O . GLN B 1 8 ? -16.438 -6.07 9.891 1 96.62 8 GLN B O 1
ATOM 1646 N N . SER B 1 9 ? -14.812 -7.18 10.898 1 97.06 9 SER B N 1
ATOM 1647 C CA . SER B 1 9 ? -14.422 -7.852 9.656 1 97.06 9 SER B CA 1
ATOM 1648 C C . SER B 1 9 ? -15.211 -9.141 9.461 1 97.06 9 SER B C 1
ATOM 1650 O O . SER B 1 9 ? -15.672 -9.75 10.422 1 97.06 9 SER B O 1
ATOM 1652 N N . GLU B 1 10 ? -15.414 -9.578 8.242 1 96.94 10 GLU B N 1
ATOM 1653 C CA . GLU B 1 10 ? -16.141 -10.797 7.898 1 96.94 10 GLU B CA 1
ATOM 1654 C C . GLU B 1 10 ? -15.312 -12.039 8.211 1 96.94 10 GLU B C 1
ATOM 1656 O O . GLU B 1 10 ? -15.867 -13.109 8.484 1 96.94 10 GLU B O 1
ATOM 1661 N N . TYR B 1 11 ? -14.047 -11.914 8.156 1 98.38 11 TYR B N 1
ATOM 1662 C CA . TYR B 1 11 ? -13.094 -13 8.383 1 98.38 11 TYR B CA 1
ATOM 1663 C C . TYR B 1 11 ? -12.102 -12.625 9.484 1 98.38 11 TYR B C 1
ATOM 1665 O O . TYR B 1 11 ? -12.016 -11.469 9.883 1 98.38 11 TYR B O 1
ATOM 1673 N N . PRO B 1 12 ? -11.352 -13.57 10.039 1 98.44 12 PRO B N 1
ATOM 1674 C CA . PRO B 1 12 ? -10.523 -13.312 11.219 1 98.44 12 PRO B CA 1
ATOM 1675 C C . PRO B 1 12 ? -9.219 -12.602 10.875 1 98.44 12 PRO B C 1
ATOM 1677 O O . PRO B 1 12 ? -8.133 -13.156 11.078 1 98.44 12 PRO B O 1
ATOM 1680 N N . VAL B 1 13 ? -9.273 -11.367 10.445 1 98.69 13 VAL B N 1
ATOM 1681 C CA . VAL B 1 13 ? -8.102 -10.555 10.141 1 98.69 13 VAL B CA 1
ATOM 1682 C C . VAL B 1 13 ? -7.395 -10.156 11.43 1 98.69 13 VAL B C 1
ATOM 1684 O O . VAL B 1 13 ? -7.996 -10.188 12.508 1 98.69 13 VAL B O 1
ATOM 1687 N N . ASP B 1 14 ? -6.094 -9.914 11.359 1 98.69 14 ASP B N 1
ATOM 1688 C CA . ASP B 1 14 ? -5.414 -9.305 12.5 1 98.69 14 ASP B CA 1
ATOM 1689 C C . ASP B 1 14 ? -6.07 -7.977 12.875 1 98.69 14 ASP B C 1
ATOM 1691 O O . ASP B 1 14 ? -6.414 -7.176 12.008 1 98.69 14 ASP B O 1
ATOM 1695 N N . PRO B 1 15 ? -6.234 -7.672 14.188 1 98.25 15 PRO B N 1
ATOM 1696 C CA . PRO B 1 15 ? -6.895 -6.43 14.602 1 98.25 15 PRO B CA 1
ATOM 1697 C C . PRO B 1 15 ? -6.156 -5.18 14.125 1 98.25 15 PRO B C 1
ATOM 1699 O O . PRO B 1 15 ? -6.734 -4.094 14.086 1 98.25 15 PRO B O 1
ATOM 1702 N N . LEU B 1 16 ? -4.871 -5.363 13.766 1 97.81 16 LEU B N 1
ATOM 1703 C CA . LEU B 1 16 ? -4.055 -4.258 13.273 1 97.81 16 LEU B CA 1
ATOM 1704 C C . LEU B 1 16 ? -4.75 -3.543 12.117 1 97.81 16 LEU B C 1
ATOM 1706 O O . LEU B 1 16 ? -4.707 -2.314 12.031 1 97.81 16 LEU B O 1
ATOM 1710 N N . PHE B 1 17 ? -5.406 -4.238 11.25 1 98.5 17 PHE B N 1
ATOM 1711 C CA . PHE B 1 17 ? -6.004 -3.689 10.039 1 98.5 17 PHE B CA 1
ATOM 1712 C C . PHE B 1 17 ? -7.277 -2.914 10.367 1 98.5 17 PHE B C 1
ATOM 1714 O O . PHE B 1 17 ? -7.629 -1.969 9.656 1 98.5 17 PHE B O 1
ATOM 1721 N N . LEU B 1 18 ? -7.977 -3.314 11.43 1 98.44 18 LEU B N 1
ATOM 1722 C CA . LEU B 1 18 ? -9.188 -2.625 11.867 1 98.44 18 LEU B CA 1
ATOM 1723 C C . LEU B 1 18 ? -8.844 -1.41 12.727 1 98.44 18 LEU B C 1
ATOM 1725 O O . LEU B 1 18 ? -9.562 -0.408 12.703 1 98.44 18 LEU B O 1
ATOM 1729 N N . ASP B 1 19 ? -7.738 -1.561 13.484 1 98.44 19 ASP B N 1
ATOM 1730 C CA . ASP B 1 19 ? -7.367 -0.526 14.445 1 98.44 19 ASP B CA 1
ATOM 1731 C C . ASP B 1 19 ? -6.742 0.676 13.734 1 98.44 19 ASP B C 1
ATOM 1733 O O . ASP B 1 19 ? -6.887 1.813 14.195 1 98.44 19 ASP B O 1
ATOM 1737 N N . ARG B 1 20 ? -6.02 0.407 12.656 1 98.5 20 ARG B N 1
ATOM 1738 C CA . ARG B 1 20 ? -5.48 1.509 11.867 1 98.5 20 ARG B CA 1
ATOM 1739 C C . ARG B 1 20 ? -6.59 2.273 11.156 1 98.5 20 ARG B C 1
ATOM 1741 O O . ARG B 1 20 ? -7.379 1.685 10.414 1 98.5 20 ARG B O 1
ATOM 1748 N N . TRP B 1 21 ? -6.773 3.514 11.43 1 98.31 21 TRP B N 1
ATOM 1749 C CA . TRP B 1 21 ? -7.699 4.387 10.719 1 98.31 21 TRP B CA 1
ATOM 1750 C C . TRP B 1 21 ? -7.109 5.785 10.547 1 98.31 21 TRP B C 1
ATOM 1752 O O . TRP B 1 21 ? -5.98 6.043 10.977 1 98.31 21 TRP B O 1
ATOM 1762 N N . SER B 1 22 ? -7.789 6.66 9.844 1 98.62 22 SER B N 1
ATOM 1763 C CA . SER B 1 22 ? -7.262 7.961 9.445 1 98.62 22 SER B CA 1
ATOM 1764 C C . SER B 1 22 ? -8.062 9.102 10.07 1 98.62 22 SER B C 1
ATOM 1766 O O . SER B 1 22 ? -8.891 9.727 9.406 1 98.62 22 SER B O 1
ATOM 1768 N N . PRO B 1 23 ? -7.781 9.422 11.32 1 98.75 23 PRO B N 1
ATOM 1769 C CA . PRO B 1 23 ? -8.492 10.523 11.969 1 98.75 23 PRO B CA 1
ATOM 1770 C C . PRO B 1 23 ? -7.984 11.891 11.531 1 98.75 23 PRO B C 1
ATOM 1772 O O . PRO B 1 23 ? -6.957 11.984 10.859 1 98.75 23 PRO B O 1
ATOM 1775 N N . ARG B 1 24 ? -8.75 12.891 11.859 1 98.88 24 ARG B N 1
ATOM 1776 C CA . ARG B 1 24 ? -8.375 14.273 11.586 1 98.88 24 ARG B CA 1
ATOM 1777 C C . ARG B 1 24 ? -8.023 15.008 12.875 1 98.88 24 ARG B C 1
ATOM 1779 O O . ARG B 1 24 ? -7.285 16 12.852 1 98.88 24 ARG B O 1
ATOM 1786 N N . ALA B 1 25 ? -8.602 14.57 14 1 98.88 25 ALA B N 1
ATOM 1787 C CA . ALA B 1 25 ? -8.43 15.289 15.258 1 98.88 25 ALA B CA 1
ATOM 1788 C C . ALA B 1 25 ? -7.039 15.047 15.844 1 98.88 25 ALA B C 1
ATOM 1790 O O . ALA B 1 25 ? -6.836 14.109 16.609 1 98.88 25 ALA B O 1
ATOM 1791 N N . PHE B 1 26 ? -6.113 15.922 15.484 1 98.88 26 PHE B N 1
ATOM 1792 C CA . PHE B 1 26 ? -4.754 15.852 16.016 1 98.88 26 PHE B CA 1
ATOM 1793 C C . PHE B 1 26 ? -4.531 16.938 17.062 1 98.88 26 PHE B C 1
ATOM 1795 O O . PHE B 1 26 ? -5.074 18.031 16.969 1 98.88 26 PHE B O 1
ATOM 1802 N N . ASP B 1 27 ? -3.652 16.688 18.078 1 98.5 27 ASP B N 1
ATOM 1803 C CA . ASP B 1 27 ? -3.521 17.578 19.219 1 98.5 27 ASP B CA 1
ATOM 1804 C C . ASP B 1 27 ? -2.428 18.609 19 1 98.5 27 ASP B C 1
ATOM 1806 O O . ASP B 1 27 ? -2.178 19.469 19.859 1 98.5 27 ASP B O 1
ATOM 1810 N N . GLY B 1 28 ? -1.687 18.531 17.938 1 97.12 28 GLY B N 1
ATOM 1811 C CA . GLY B 1 28 ? -0.711 19.562 17.578 1 97.12 28 GLY B CA 1
ATOM 1812 C C . GLY B 1 28 ? 0.635 19.359 18.25 1 97.12 28 GLY B C 1
ATOM 1813 O O . GLY B 1 28 ? 1.546 20.172 18.094 1 97.12 28 GLY B O 1
ATOM 1814 N N . SER B 1 29 ? 0.841 18.234 18.953 1 97.88 29 SER B N 1
ATOM 1815 C CA . SER B 1 29 ? 2.117 18 19.625 1 97.88 29 SER B CA 1
ATOM 1816 C C . SER B 1 29 ? 3.217 17.688 18.609 1 97.88 29 SER B C 1
ATOM 1818 O O . SER B 1 29 ? 2.975 17.031 17.594 1 97.88 29 SER B O 1
ATOM 1820 N N . PRO B 1 30 ? 4.402 18.234 18.891 1 97.25 30 PRO B N 1
ATOM 1821 C CA . PRO B 1 30 ? 5.512 17.844 18.031 1 97.25 30 PRO B CA 1
ATOM 1822 C C . PRO B 1 30 ? 5.848 16.359 18.125 1 97.25 30 PRO B C 1
ATOM 1824 O O . PRO B 1 30 ? 5.43 15.695 19.078 1 97.25 30 PRO B O 1
ATOM 1827 N N . MET B 1 31 ? 6.48 15.93 17.125 1 97.88 31 MET B N 1
ATOM 1828 C CA . MET B 1 31 ? 6.945 14.547 17.062 1 97.88 31 MET B CA 1
ATOM 1829 C C . MET B 1 31 ? 8.469 14.484 17.031 1 97.88 31 MET B C 1
ATOM 1831 O O . MET B 1 31 ? 9.109 15.234 16.297 1 97.88 31 MET B O 1
ATOM 1835 N N . PRO B 1 32 ? 9.062 13.57 17.891 1 98.19 32 PRO B N 1
ATOM 1836 C CA . PRO B 1 32 ? 10.508 13.391 17.75 1 98.19 32 PRO B CA 1
ATOM 1837 C C . PRO B 1 32 ? 10.93 13.016 16.328 1 98.19 32 PRO B C 1
ATOM 1839 O O . PRO B 1 32 ? 10.242 12.234 15.664 1 98.19 32 PRO B O 1
ATOM 1842 N N . LYS B 1 33 ? 12.016 13.57 15.938 1 98.19 33 LYS B N 1
ATOM 1843 C CA . LYS B 1 33 ? 12.547 13.281 14.609 1 98.19 33 LYS B CA 1
ATOM 1844 C C . LYS B 1 33 ? 12.734 11.781 14.414 1 98.19 33 LYS B C 1
ATOM 1846 O O . LYS B 1 33 ? 12.453 11.25 13.336 1 98.19 33 LYS B O 1
ATOM 1851 N N . GLU B 1 34 ? 13.211 11.086 15.406 1 98.62 34 GLU B N 1
ATOM 1852 C CA . GLU B 1 34 ? 13.477 9.656 15.312 1 98.62 34 GLU B CA 1
ATOM 1853 C C . GLU B 1 34 ? 12.188 8.883 15.023 1 98.62 34 GLU B C 1
ATOM 1855 O O . GLU B 1 34 ? 12.219 7.871 14.32 1 98.62 34 GLU B O 1
ATOM 1860 N N . HIS B 1 35 ? 11.023 9.297 15.602 1 98.81 35 HIS B N 1
ATOM 1861 C CA . HIS B 1 35 ? 9.758 8.625 15.344 1 98.81 35 HIS B CA 1
ATOM 1862 C C . HIS B 1 35 ? 9.352 8.758 13.883 1 98.81 35 HIS B C 1
ATOM 1864 O O . HIS B 1 35 ? 8.93 7.777 13.258 1 98.81 35 HIS B O 1
ATOM 1870 N N . LEU B 1 36 ? 9.578 9.953 13.336 1 98.94 36 LEU B N 1
ATOM 1871 C CA . LEU B 1 36 ? 9.25 10.125 11.922 1 98.94 36 LEU B CA 1
ATOM 1872 C C . LEU B 1 36 ? 10.164 9.273 11.047 1 98.94 36 LEU B C 1
ATOM 1874 O O . LEU B 1 36 ? 9.695 8.633 10.102 1 98.94 36 LEU B O 1
ATOM 1878 N N . LEU B 1 37 ? 11.422 9.266 11.328 1 98.94 37 LEU B N 1
ATOM 1879 C CA . LEU B 1 37 ? 12.352 8.484 10.523 1 98.94 37 LEU B CA 1
ATOM 1880 C C . LEU B 1 37 ? 12.039 6.996 10.625 1 98.94 37 LEU B C 1
ATOM 1882 O O . LEU B 1 37 ? 12.203 6.258 9.648 1 98.94 37 LEU B O 1
ATOM 1886 N N . THR B 1 38 ? 11.586 6.523 11.812 1 98.94 38 THR B N 1
ATOM 1887 C CA . THR B 1 38 ? 11.141 5.141 11.969 1 98.94 38 THR B CA 1
ATOM 1888 C C . THR B 1 38 ? 9.938 4.859 11.078 1 98.94 38 THR B C 1
ATOM 1890 O O . THR B 1 38 ? 9.891 3.836 10.391 1 98.94 38 THR B O 1
ATOM 1893 N N . ILE B 1 39 ? 9.008 5.777 11.047 1 98.94 39 ILE B N 1
ATOM 1894 C CA . ILE B 1 39 ? 7.797 5.645 10.234 1 98.94 39 ILE B CA 1
ATOM 1895 C C . ILE B 1 39 ? 8.172 5.625 8.758 1 98.94 39 ILE B C 1
ATOM 1897 O O . ILE B 1 39 ? 7.707 4.766 8 1 98.94 39 ILE B O 1
ATOM 1901 N N . LEU B 1 40 ? 9.055 6.508 8.305 1 98.94 40 LEU B N 1
ATOM 1902 C CA . LEU B 1 40 ? 9.469 6.586 6.91 1 98.94 40 LEU B CA 1
ATOM 1903 C C . LEU B 1 40 ? 10.312 5.379 6.523 1 98.94 40 LEU B C 1
ATOM 1905 O O . LEU B 1 40 ? 10.258 4.914 5.383 1 98.94 40 LEU B O 1
ATOM 1909 N N . ASP B 1 41 ? 11.141 4.902 7.48 1 98.94 41 ASP B N 1
ATOM 1910 C CA . ASP B 1 41 ? 11.922 3.695 7.23 1 98.94 41 ASP B CA 1
ATOM 1911 C C . ASP B 1 41 ? 11.008 2.494 6.988 1 98.94 41 ASP B C 1
ATOM 1913 O O . ASP B 1 41 ? 11.25 1.699 6.078 1 98.94 41 ASP B O 1
ATOM 1917 N N . ALA B 1 42 ? 9.945 2.344 7.738 1 98.94 42 ALA B N 1
ATOM 1918 C CA . ALA B 1 42 ? 8.969 1.284 7.484 1 98.94 42 ALA B CA 1
ATOM 1919 C C . ALA B 1 42 ? 8.359 1.421 6.094 1 98.94 42 ALA B C 1
ATOM 1921 O O . ALA B 1 42 ? 8.234 0.436 5.363 1 98.94 42 ALA B O 1
ATOM 1922 N N . ALA B 1 43 ? 7.988 2.633 5.719 1 98.94 43 ALA B N 1
ATOM 1923 C CA . ALA B 1 43 ? 7.469 2.887 4.375 1 98.94 43 ALA B CA 1
ATOM 1924 C C . ALA B 1 43 ? 8.43 2.367 3.309 1 98.94 43 ALA B C 1
ATOM 1926 O O . ALA B 1 43 ? 8.008 1.73 2.342 1 98.94 43 ALA B O 1
ATOM 1927 N N . HIS B 1 44 ? 9.664 2.604 3.564 1 98.5 44 HIS B N 1
ATOM 1928 C CA . HIS B 1 44 ? 10.742 2.344 2.619 1 98.5 44 HIS B CA 1
ATOM 1929 C C . HIS B 1 44 ? 11.008 0.848 2.48 1 98.5 44 HIS B C 1
ATOM 1931 O O . HIS B 1 44 ? 11.648 0.413 1.519 1 98.5 44 HIS B O 1
ATOM 1937 N N . TRP B 1 45 ? 10.477 0.039 3.383 1 98.62 45 TRP B N 1
ATOM 1938 C CA . TRP B 1 45 ? 10.641 -1.411 3.328 1 98.62 45 TRP B CA 1
ATOM 1939 C C . TRP B 1 45 ? 9.5 -2.057 2.553 1 98.62 45 TRP B C 1
ATOM 1941 O O . TRP B 1 45 ? 9.43 -3.283 2.439 1 98.62 45 TRP B O 1
ATOM 1951 N N . ALA B 1 46 ? 8.594 -1.271 1.96 1 98.81 46 ALA B N 1
ATOM 1952 C CA . ALA B 1 46 ? 7.508 -1.787 1.127 1 98.81 46 ALA B CA 1
ATOM 1953 C C . ALA B 1 46 ? 8.055 -2.48 -0.117 1 98.81 46 ALA B C 1
ATOM 1955 O O . ALA B 1 46 ? 9.172 -2.184 -0.562 1 98.81 46 ALA B O 1
ATOM 1956 N N . PRO B 1 47 ? 7.305 -3.451 -0.664 1 98.75 47 PRO B N 1
ATOM 1957 C CA . PRO B 1 47 ? 7.715 -4.051 -1.936 1 98.75 47 PRO B CA 1
ATOM 1958 C C . PRO B 1 47 ? 7.535 -3.104 -3.119 1 98.75 47 PRO B C 1
ATOM 1960 O O . PRO B 1 47 ? 6.719 -2.18 -3.059 1 98.75 47 PRO B O 1
ATOM 1963 N N . SER B 1 48 ? 8.328 -3.295 -4.148 1 98.62 48 SER B N 1
ATOM 1964 C CA . SER B 1 48 ? 8.195 -2.6 -5.426 1 98.62 48 SER B CA 1
ATOM 1965 C C . SER B 1 48 ? 8.695 -3.463 -6.582 1 98.62 48 SER B C 1
ATOM 1967 O O . SER B 1 48 ? 9.508 -4.363 -6.383 1 98.62 48 SER B O 1
ATOM 1969 N N . ALA B 1 49 ? 8.078 -3.201 -7.734 1 98.06 49 ALA B N 1
ATOM 1970 C CA . ALA B 1 49 ? 8.523 -3.908 -8.93 1 98.06 49 ALA B CA 1
ATOM 1971 C C . ALA B 1 49 ? 10.031 -3.762 -9.125 1 98.06 49 ALA B C 1
ATOM 1973 O O . ALA B 1 49 ? 10.562 -2.648 -9.086 1 98.06 49 ALA B O 1
ATOM 1974 N N . SER B 1 50 ? 10.695 -4.965 -9.203 1 96.12 50 SER B N 1
ATOM 1975 C CA . SER B 1 50 ? 12.125 -5.027 -9.469 1 96.12 50 SER B CA 1
ATOM 1976 C C . SER B 1 50 ? 12.914 -4.262 -8.414 1 96.12 50 SER B C 1
ATOM 1978 O O . SER B 1 50 ? 14.008 -3.764 -8.688 1 96.12 50 SER B O 1
ATOM 1980 N N . ASN B 1 51 ? 12.312 -4.039 -7.246 1 97.06 51 ASN B N 1
ATOM 1981 C CA . ASN B 1 51 ? 12.938 -3.297 -6.152 1 97.06 51 ASN B CA 1
ATOM 1982 C C . ASN B 1 51 ? 13.367 -1.902 -6.598 1 97.06 51 ASN B C 1
ATOM 1984 O O . ASN B 1 51 ? 14.391 -1.389 -6.145 1 97.06 51 ASN B O 1
ATOM 1988 N N . HIS B 1 52 ? 12.539 -1.291 -7.484 1 97.06 52 HIS B N 1
ATOM 1989 C CA . HIS B 1 52 ? 12.859 0.03 -8.008 1 97.06 52 HIS B CA 1
ATOM 1990 C C . HIS B 1 52 ? 12.695 1.104 -6.941 1 97.06 52 HIS B C 1
ATOM 1992 O O . HIS B 1 52 ? 13.25 2.201 -7.066 1 97.06 52 HIS B O 1
ATOM 1998 N N . GLN B 1 53 ? 11.938 0.845 -5.934 1 98.12 53 GLN B N 1
ATOM 1999 C CA . GLN B 1 53 ? 11.742 1.782 -4.832 1 98.12 53 GLN B CA 1
ATOM 2000 C C . GLN B 1 53 ? 11.438 3.184 -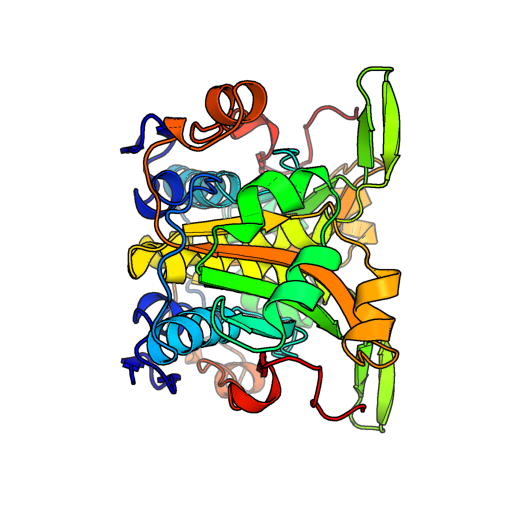5.348 1 98.12 53 GLN B C 1
ATOM 2002 O O . GLN B 1 53 ? 12.172 4.129 -5.07 1 98.12 53 GLN B O 1
ATOM 2007 N N . PRO B 1 54 ? 10.25 3.295 -6.062 1 98.56 54 PRO B N 1
ATOM 2008 C CA . PRO B 1 54 ? 10 4.547 -6.777 1 98.56 54 PRO B CA 1
ATOM 2009 C C . PRO B 1 54 ? 9.57 5.68 -5.852 1 98.56 54 PRO B C 1
ATOM 2011 O O . PRO B 1 54 ? 9.523 6.84 -6.266 1 98.56 54 PRO B O 1
ATOM 2014 N N . TRP B 1 55 ? 9.266 5.469 -4.621 1 98.81 55 TRP B N 1
ATOM 2015 C CA . TRP B 1 55 ? 8.703 6.461 -3.709 1 98.81 55 TRP B CA 1
ATOM 2016 C C . TRP B 1 55 ? 9.766 7.469 -3.283 1 98.81 55 TRP B C 1
ATOM 2018 O O . TRP B 1 55 ? 10.945 7.125 -3.174 1 98.81 55 TRP B O 1
ATOM 2028 N N . ARG B 1 56 ? 9.289 8.695 -3.074 1 98.81 56 ARG B N 1
ATOM 2029 C CA . ARG B 1 56 ? 9.984 9.742 -2.342 1 98.81 56 ARG B CA 1
ATOM 2030 C C . ARG B 1 56 ? 9.055 10.43 -1.346 1 98.81 56 ARG B C 1
ATOM 2032 O O . ARG B 1 56 ? 7.84 10.477 -1.557 1 98.81 56 ARG B O 1
ATOM 2039 N N . PHE B 1 57 ? 9.672 10.898 -0.309 1 98.94 57 PHE B N 1
ATOM 2040 C CA . PHE B 1 57 ? 8.938 11.617 0.726 1 98.94 57 PHE B CA 1
ATOM 2041 C C . PHE B 1 57 ? 9.562 12.984 0.984 1 98.94 57 PHE B C 1
ATOM 2043 O O . PHE B 1 57 ? 10.766 13.086 1.234 1 98.94 57 PHE B O 1
ATOM 2050 N N . VAL B 1 58 ? 8.789 14 0.884 1 98.94 58 VAL B N 1
ATOM 2051 C CA . VAL B 1 58 ? 9.195 15.336 1.31 1 98.94 58 VAL B CA 1
ATOM 2052 C C . VAL B 1 58 ? 8.344 15.781 2.494 1 98.94 58 VAL B C 1
ATOM 2054 O O . VAL B 1 58 ? 7.113 15.766 2.424 1 98.94 58 VAL B O 1
ATOM 2057 N N . TYR B 1 59 ? 9.008 16.188 3.631 1 98.94 59 TYR B N 1
ATOM 2058 C CA . TYR B 1 59 ? 8.227 16.344 4.848 1 98.94 59 TYR B CA 1
ATOM 2059 C C . TYR B 1 59 ? 8.648 17.594 5.609 1 98.94 59 TYR B C 1
ATOM 2061 O O . TYR B 1 59 ? 9.727 18.141 5.363 1 98.94 59 TYR B O 1
ATOM 2069 N N . ALA B 1 60 ? 7.785 18.047 6.453 1 98.94 60 ALA B N 1
ATOM 2070 C CA . ALA B 1 60 ? 8.055 19.125 7.406 1 98.94 60 ALA B CA 1
ATOM 2071 C C . ALA B 1 60 ? 7.465 18.797 8.773 1 98.94 60 ALA B C 1
ATOM 2073 O O . ALA B 1 60 ? 6.332 18.328 8.875 1 98.94 60 ALA B O 1
ATOM 2074 N N . HIS B 1 61 ? 8.203 19.062 9.812 1 98.81 61 HIS B N 1
ATOM 2075 C CA . HIS B 1 61 ? 7.715 19 11.18 1 98.81 61 HIS B CA 1
ATOM 2076 C C . HIS B 1 61 ? 6.965 20.266 11.555 1 98.81 61 HIS B C 1
ATOM 2078 O O . HIS B 1 61 ? 7.289 21.359 11.062 1 98.81 61 HIS B O 1
ATOM 2084 N N . LYS B 1 62 ? 6.039 20.094 12.445 1 97.69 62 LYS B N 1
ATOM 2085 C CA . LYS B 1 62 ? 5.203 21.203 12.875 1 97.69 62 LYS B CA 1
ATOM 2086 C C . LYS B 1 62 ? 6.051 22.359 13.398 1 97.69 62 LYS B C 1
ATOM 2088 O O . LYS B 1 62 ? 5.707 23.531 13.211 1 97.69 62 LYS B O 1
ATOM 2093 N N . ASP B 1 63 ? 7.16 22.125 13.945 1 95.56 63 ASP B N 1
ATOM 2094 C CA . ASP B 1 63 ? 7.977 23.172 14.57 1 95.56 63 ASP B CA 1
ATOM 2095 C C . ASP B 1 63 ? 9.055 23.672 13.609 1 95.56 63 ASP B C 1
ATOM 2097 O O . ASP B 1 63 ? 9.906 24.469 13.992 1 95.56 63 ASP B O 1
ATOM 2101 N N . SER B 1 64 ? 9.062 23.25 12.406 1 97.44 64 SER B N 1
ATOM 2102 C CA . SER B 1 64 ? 10.078 23.672 11.445 1 97.44 64 SER B CA 1
ATOM 2103 C C . SER B 1 64 ? 9.672 24.953 10.734 1 97.44 64 SER B C 1
ATOM 2105 O O . SER B 1 64 ? 8.492 25.312 10.711 1 97.44 64 SER B O 1
ATOM 2107 N N . GLU B 1 65 ? 10.609 25.641 10.094 1 98.19 65 GLU B N 1
ATOM 2108 C CA . GLU B 1 65 ? 10.375 26.875 9.359 1 98.19 65 GLU B CA 1
ATOM 2109 C C . GLU B 1 65 ? 9.531 26.625 8.109 1 98.19 65 GLU B C 1
ATOM 2111 O O . GLU B 1 65 ? 8.875 27.531 7.605 1 98.19 65 GLU B O 1
ATOM 2116 N N . ASP B 1 66 ? 9.453 25.375 7.637 1 98.56 66 ASP B N 1
ATOM 2117 C CA . ASP B 1 66 ? 8.766 25.047 6.391 1 98.56 66 ASP B CA 1
ATOM 2118 C C . ASP B 1 66 ? 7.293 24.75 6.641 1 98.56 66 ASP B C 1
ATOM 2120 O O . ASP B 1 66 ? 6.508 24.641 5.699 1 98.56 66 ASP B O 1
ATOM 2124 N N . TRP B 1 67 ? 6.895 24.656 7.891 1 98.69 67 TRP B N 1
ATOM 2125 C CA . TRP B 1 67 ? 5.559 24.188 8.234 1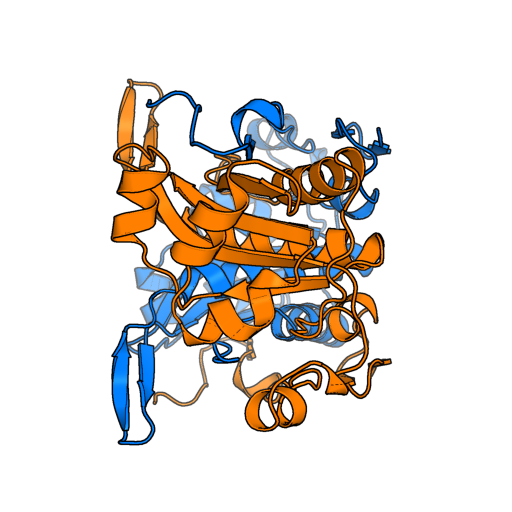 98.69 67 TRP B CA 1
ATOM 2126 C C . TRP B 1 67 ? 4.484 25.047 7.574 1 98.69 67 TRP B C 1
ATOM 2128 O O . TRP B 1 67 ? 3.568 24.516 6.938 1 98.69 67 TRP B O 1
ATOM 2138 N N . PRO B 1 68 ? 4.574 26.438 7.609 1 98.75 68 PRO B N 1
ATOM 2139 C CA . PRO B 1 68 ? 3.521 27.234 6.969 1 98.75 68 PRO B CA 1
ATOM 2140 C C . PRO B 1 68 ? 3.387 26.938 5.477 1 98.75 68 PRO B C 1
ATOM 2142 O O . PRO B 1 68 ? 2.27 26.891 4.953 1 98.75 68 PRO B O 1
ATOM 2145 N N . LEU B 1 69 ? 4.477 26.734 4.832 1 98.94 69 LEU B N 1
ATOM 2146 C CA . LEU B 1 69 ? 4.445 26.422 3.408 1 98.94 69 LEU B CA 1
ATOM 2147 C C . LEU B 1 69 ? 3.709 25.109 3.158 1 98.94 69 LEU B C 1
ATOM 2149 O O . LEU B 1 69 ? 2.855 25.031 2.271 1 98.94 69 LEU B O 1
ATOM 2153 N N . PHE B 1 70 ? 4 24.062 3.947 1 98.94 70 PHE B N 1
ATOM 2154 C CA . PHE B 1 70 ? 3.383 22.75 3.76 1 98.94 70 PHE B CA 1
ATOM 2155 C C . PHE B 1 70 ? 1.878 22.828 3.996 1 98.94 70 PHE B C 1
ATOM 2157 O O . PHE B 1 70 ? 1.102 22.172 3.291 1 98.94 70 PHE B O 1
ATOM 2164 N N . VAL B 1 71 ? 1.459 23.609 4.977 1 98.94 71 VAL B N 1
ATOM 2165 C CA . VAL B 1 71 ? 0.032 23.781 5.227 1 98.94 71 VAL B CA 1
ATOM 2166 C C . VAL B 1 71 ? -0.618 24.469 4.027 1 98.94 71 VAL B C 1
ATOM 2168 O O . VAL B 1 71 ? -1.697 24.078 3.584 1 98.94 71 VAL B O 1
ATOM 2171 N N . GLU B 1 72 ? 0.027 25.453 3.43 1 98.88 72 GLU B N 1
ATOM 2172 C CA . GLU B 1 72 ? -0.519 26.219 2.316 1 98.88 72 GLU B CA 1
ATOM 2173 C C . GLU B 1 72 ? -0.638 25.375 1.059 1 98.88 72 GLU B C 1
ATOM 2175 O O . GLU B 1 72 ? -1.362 25.719 0.126 1 98.88 72 GLU B O 1
ATOM 2180 N N . LEU B 1 73 ? 0.087 24.281 1.023 1 98.94 73 LEU B N 1
ATOM 2181 C CA . LEU B 1 73 ? 0.093 23.406 -0.148 1 98.94 73 LEU B CA 1
ATOM 2182 C C . LEU B 1 73 ? -1.085 22.438 -0.112 1 98.94 73 LEU B C 1
ATOM 2184 O O . LEU B 1 73 ? -1.313 21.703 -1.07 1 98.94 73 LEU B O 1
ATOM 2188 N N . LEU B 1 74 ? -1.815 22.453 0.988 1 98.94 74 LEU B N 1
ATOM 2189 C CA . LEU B 1 74 ? -3.066 21.703 1.107 1 98.94 74 LEU B CA 1
ATOM 2190 C C . LEU B 1 74 ? -4.25 22.562 0.661 1 98.94 74 LEU B C 1
ATOM 2192 O O . LEU B 1 74 ? -4.223 23.781 0.803 1 98.94 74 LEU B O 1
ATOM 2196 N N . MET B 1 75 ? -5.227 21.922 0.131 1 98.81 75 MET B N 1
ATOM 2197 C CA . MET B 1 75 ? -6.457 22.656 -0.153 1 98.81 75 MET B CA 1
ATOM 2198 C C . MET B 1 75 ? -7.156 23.062 1.139 1 98.81 75 MET B C 1
ATOM 2200 O O . MET B 1 75 ? -6.961 22.438 2.182 1 98.81 75 MET B O 1
ATOM 2204 N N . GLU B 1 76 ? -8.047 23.984 1.047 1 98.06 76 GLU B N 1
ATOM 2205 C CA . GLU B 1 76 ? -8.633 24.656 2.205 1 98.06 76 GLU B CA 1
ATOM 2206 C C . GLU B 1 76 ? -9.289 23.656 3.152 1 98.06 76 GLU B C 1
ATOM 2208 O O . GLU B 1 76 ? -9.133 23.75 4.371 1 98.06 76 GLU B O 1
ATOM 2213 N N . GLY B 1 77 ? -10.039 22.75 2.617 1 97.69 77 GLY B N 1
ATOM 2214 C CA . GLY B 1 77 ? -10.703 21.75 3.443 1 97.69 77 GLY B CA 1
ATOM 2215 C C . GLY B 1 77 ? -9.75 20.969 4.324 1 97.69 77 GLY B C 1
ATOM 2216 O O . GLY B 1 77 ? -10.094 20.625 5.457 1 97.69 77 GLY B O 1
ATOM 2217 N N . ASN B 1 78 ? -8.555 20.688 3.826 1 98.69 78 ASN B N 1
ATOM 2218 C CA . ASN B 1 78 ? -7.562 19.922 4.57 1 98.69 78 ASN B CA 1
ATOM 2219 C C . ASN B 1 78 ? -6.762 20.812 5.516 1 98.69 78 ASN B C 1
ATOM 2221 O O . ASN B 1 78 ? -6.316 20.359 6.574 1 98.69 78 ASN B O 1
ATOM 2225 N N . GLN B 1 79 ? -6.629 22.109 5.195 1 98.75 79 GLN B N 1
ATOM 2226 C CA . GLN B 1 79 ? -5.883 23.031 6.059 1 98.75 79 GLN B CA 1
ATOM 2227 C C . GLN B 1 79 ? -6.539 23.141 7.43 1 98.75 79 GLN B C 1
ATOM 2229 O O . GLN B 1 79 ? -5.848 23.234 8.445 1 98.75 79 GLN B O 1
ATOM 2234 N N . LYS B 1 80 ? -7.832 23.062 7.488 1 97.88 80 LYS B N 1
ATOM 2235 C CA . LYS B 1 80 ? -8.625 23.312 8.688 1 97.88 80 LYS B CA 1
ATOM 2236 C C . LYS B 1 80 ? -8.219 22.375 9.82 1 97.88 80 LYS B C 1
ATOM 2238 O O . LYS B 1 80 ? -8.266 22.734 10.992 1 97.88 80 LYS B O 1
ATOM 2243 N N . TRP B 1 81 ? -7.848 21.219 9.492 1 98.75 81 TRP B N 1
ATOM 2244 C CA . TRP B 1 81 ? -7.566 20.234 10.539 1 98.75 81 TRP B CA 1
ATOM 2245 C C . TRP B 1 81 ? -6.109 19.797 10.492 1 98.75 81 TRP B C 1
ATOM 2247 O O . TRP B 1 81 ? -5.492 19.562 11.531 1 98.75 81 TRP B O 1
ATOM 2257 N N . ALA B 1 82 ? -5.465 19.734 9.281 1 98.88 82 ALA B N 1
ATOM 2258 C CA . ALA B 1 82 ? -4.129 19.172 9.125 1 98.88 82 ALA B CA 1
ATOM 2259 C C . ALA B 1 82 ? -3.064 20.094 9.719 1 98.88 82 ALA B C 1
ATOM 2261 O O . ALA B 1 82 ? -1.951 19.656 10.016 1 98.88 82 ALA B O 1
ATOM 2262 N N . LYS B 1 83 ? -3.363 21.344 9.898 1 98.62 83 LYS B N 1
ATOM 2263 C CA . LYS B 1 83 ? -2.451 22.281 10.539 1 98.62 83 LYS B CA 1
ATOM 2264 C C . LYS B 1 83 ? -2.146 21.859 11.977 1 98.62 83 LYS B C 1
ATOM 2266 O O . LYS B 1 83 ? -1.189 22.344 12.578 1 98.62 83 LYS B O 1
ATOM 2271 N N . ASN B 1 84 ? -2.969 20.969 12.547 1 98.69 84 ASN B N 1
ATOM 2272 C CA . ASN B 1 84 ? -2.781 20.516 13.914 1 98.69 84 ASN B CA 1
ATOM 2273 C C . ASN B 1 84 ? -2.021 19.188 13.961 1 98.69 84 ASN B C 1
ATOM 2275 O O . ASN B 1 84 ? -1.881 18.578 15.023 1 98.69 84 ASN B O 1
ATOM 2279 N N . ALA B 1 85 ? -1.502 18.703 12.844 1 98.94 85 ALA B N 1
ATOM 2280 C CA . ALA B 1 85 ? -0.688 17.5 12.805 1 98.94 85 ALA B CA 1
ATOM 2281 C C . ALA B 1 85 ? 0.715 17.766 13.344 1 98.94 85 ALA B C 1
ATOM 2283 O O . ALA B 1 85 ? 1.093 18.906 13.57 1 98.94 85 ALA B O 1
ATOM 2284 N N . SER B 1 86 ? 1.452 16.719 13.641 1 98.94 86 SER B N 1
ATOM 2285 C CA . SER B 1 86 ? 2.848 16.812 14.055 1 98.94 86 SER B CA 1
ATOM 2286 C C . SER B 1 86 ? 3.779 16.922 12.852 1 98.94 86 SER B C 1
ATOM 2288 O O . SER B 1 86 ? 4.867 17.484 12.953 1 98.94 86 SER B O 1
ATOM 2290 N N . VAL B 1 87 ? 3.41 16.297 11.766 1 98.94 87 VAL B N 1
ATOM 2291 C CA . VAL B 1 87 ? 4.18 16.234 10.523 1 98.94 87 VAL B CA 1
ATOM 2292 C C . VAL B 1 87 ? 3.23 16.297 9.328 1 98.94 87 VAL B C 1
ATOM 2294 O O . VAL B 1 87 ? 2.145 15.711 9.359 1 98.94 87 VAL B O 1
ATOM 2297 N N . LEU B 1 88 ? 3.602 17.016 8.336 1 99 88 LEU B N 1
ATOM 2298 C CA . LEU B 1 88 ? 3.023 16.922 7.004 1 99 88 LEU B CA 1
ATOM 2299 C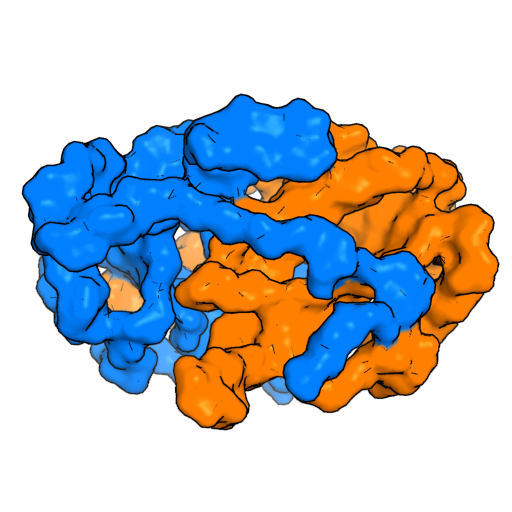 C . LEU B 1 88 ? 4.051 16.391 6.008 1 99 88 LEU B C 1
ATOM 2301 O O . LEU B 1 88 ? 5.223 16.766 6.059 1 99 88 LEU B O 1
ATOM 2305 N N . LEU B 1 89 ? 3.641 15.508 5.156 1 98.94 89 LEU B N 1
ATOM 2306 C CA . LEU B 1 89 ? 4.539 15.07 4.094 1 98.94 89 LEU B CA 1
ATOM 2307 C C . LEU B 1 89 ? 3.764 14.789 2.809 1 98.94 89 LEU B C 1
ATOM 2309 O O . LEU B 1 89 ? 2.535 14.703 2.828 1 98.94 89 LEU B O 1
ATOM 2313 N N . PHE B 1 90 ? 4.473 14.812 1.69 1 99 90 PHE B N 1
ATOM 2314 C CA . PHE B 1 90 ? 3.951 14.43 0.384 1 99 90 PHE B CA 1
ATOM 2315 C C . PHE B 1 90 ? 4.637 13.164 -0.122 1 99 90 PHE B C 1
ATOM 2317 O O . PHE B 1 90 ? 5.859 13.039 -0.051 1 99 90 PHE B O 1
ATOM 2324 N N . VAL B 1 91 ? 3.814 12.195 -0.542 1 98.94 91 VAL B N 1
ATOM 2325 C CA . VAL B 1 91 ? 4.301 11 -1.221 1 98.94 91 VAL B CA 1
ATOM 2326 C C . VAL B 1 91 ? 4.43 11.273 -2.719 1 98.94 91 VAL B C 1
ATOM 2328 O O . VAL B 1 91 ? 3.473 11.711 -3.361 1 98.94 91 VAL B O 1
ATOM 2331 N N . ILE B 1 92 ? 5.594 11.047 -3.219 1 98.69 92 ILE B N 1
ATOM 2332 C CA . ILE B 1 92 ? 5.957 11.234 -4.617 1 98.69 92 ILE B CA 1
ATOM 2333 C C . ILE B 1 92 ? 6.492 9.93 -5.199 1 98.69 92 ILE B C 1
ATOM 2335 O O . ILE B 1 92 ? 6.973 9.07 -4.461 1 98.69 92 ILE B O 1
ATOM 2339 N N . SER B 1 93 ? 6.293 9.742 -6.5 1 98.75 93 SER B N 1
ATOM 2340 C CA . SER B 1 93 ? 6.816 8.516 -7.105 1 98.75 93 SER B CA 1
ATOM 2341 C C . SER B 1 93 ? 7.504 8.812 -8.43 1 98.75 93 SER B C 1
ATOM 2343 O O . SER B 1 93 ? 7 9.594 -9.242 1 98.75 93 SER B O 1
ATOM 2345 N N . ARG B 1 94 ? 8.664 8.258 -8.625 1 98 94 ARG B N 1
ATOM 2346 C CA . ARG B 1 94 ? 9.375 8.32 -9.898 1 98 94 ARG B CA 1
ATOM 2347 C C . ARG B 1 94 ? 8.641 7.531 -10.977 1 98 94 ARG B C 1
ATOM 2349 O O . ARG B 1 94 ? 8.422 6.328 -10.836 1 98 94 ARG B O 1
ATOM 2356 N N . ASP B 1 95 ? 8.352 8.18 -12.109 1 97.94 95 ASP B N 1
ATOM 2357 C CA . ASP B 1 95 ? 7.418 7.59 -13.062 1 97.94 95 ASP B CA 1
ATOM 2358 C C . ASP B 1 95 ? 8.172 6.859 -14.172 1 97.94 95 ASP B C 1
ATOM 2360 O O . ASP B 1 95 ? 7.578 6.484 -15.188 1 97.94 95 ASP B O 1
ATOM 2364 N N . HIS B 1 96 ? 9.438 6.695 -14 1 97.12 96 HIS B N 1
ATOM 2365 C CA . HIS B 1 96 ? 10.258 5.992 -14.977 1 97.12 96 HIS B CA 1
ATOM 2366 C C . HIS B 1 96 ? 11.344 5.164 -14.289 1 97.12 96 HIS B C 1
ATOM 2368 O O . HIS B 1 96 ? 11.562 5.305 -13.086 1 97.12 96 HIS B O 1
ATOM 2374 N N . THR B 1 97 ? 11.812 4.242 -15 1 94.69 97 THR B N 1
ATOM 2375 C CA . THR B 1 97 ? 13.016 3.514 -14.633 1 94.69 97 THR B CA 1
ATOM 2376 C C . THR B 1 97 ? 14.141 3.777 -15.633 1 94.69 97 THR B C 1
ATOM 2378 O O . THR B 1 97 ? 13.898 4.32 -16.719 1 94.69 97 THR B O 1
ATOM 2381 N N . ILE B 1 98 ? 15.312 3.572 -15.195 1 89.31 98 ILE B N 1
ATOM 2382 C CA . ILE B 1 98 ? 16.469 3.719 -16.078 1 89.31 98 ILE B CA 1
ATOM 2383 C C . ILE B 1 98 ? 17.062 2.346 -16.375 1 89.31 98 ILE B C 1
ATOM 2385 O O . ILE B 1 98 ? 17.469 1.626 -15.453 1 89.31 98 ILE B O 1
ATOM 2389 N N . SER B 1 99 ? 17.062 2.02 -17.672 1 86.31 99 SER B N 1
ATOM 2390 C CA . SER B 1 99 ? 17.641 0.738 -18.078 1 86.31 99 SER B CA 1
ATOM 2391 C C . SER B 1 99 ? 19.141 0.715 -17.859 1 86.31 99 SER B C 1
ATOM 2393 O O . SER B 1 99 ? 19.75 1.743 -17.547 1 86.31 99 SER B O 1
ATOM 2395 N N . HIS B 1 100 ? 19.672 -0.508 -18.016 1 86.19 100 HIS B N 1
ATOM 2396 C CA . HIS B 1 100 ? 21.125 -0.665 -17.891 1 86.19 100 HIS B CA 1
ATOM 2397 C C . HIS B 1 100 ? 21.844 0.194 -18.922 1 86.19 100 HIS B C 1
ATOM 2399 O O . HIS B 1 100 ? 22.969 0.644 -18.672 1 86.19 100 HIS B O 1
ATOM 2405 N N . GLU B 1 101 ? 21.25 0.495 -20.031 1 89.56 101 GLU B N 1
ATOM 2406 C CA . GLU B 1 101 ? 21.828 1.285 -21.109 1 89.56 101 GLU B CA 1
ATOM 2407 C C . GLU B 1 101 ? 21.594 2.777 -20.891 1 89.56 101 GLU B C 1
ATOM 2409 O O . GLU B 1 101 ? 22 3.602 -21.719 1 89.56 101 GLU B O 1
ATOM 2414 N N . GLY B 1 102 ? 20.875 3.08 -19.828 1 86.19 102 GLY B N 1
ATOM 2415 C CA . GLY B 1 102 ? 20.656 4.477 -19.484 1 86.19 102 GLY B CA 1
ATOM 2416 C C . GLY B 1 102 ? 19.375 5.047 -20.094 1 86.19 102 GLY B C 1
ATOM 2417 O O . GLY B 1 102 ? 19.125 6.25 -20 1 86.19 102 GLY B O 1
ATOM 2418 N N . GLU B 1 103 ? 18.641 4.223 -20.641 1 91.75 103 GLU B N 1
ATOM 2419 C CA . GLU B 1 103 ? 17.391 4.668 -21.281 1 91.75 103 GLU B CA 1
ATOM 2420 C C . GLU B 1 103 ? 16.266 4.777 -20.25 1 91.75 103 GLU B C 1
ATOM 2422 O O . GLU B 1 103 ? 16.078 3.883 -19.438 1 91.75 103 GLU B O 1
ATOM 2427 N N . LYS B 1 104 ? 15.578 5.895 -20.375 1 92.88 104 LYS B N 1
ATOM 2428 C CA . LYS B 1 104 ? 14.406 6.082 -19.531 1 92.88 104 LYS B CA 1
ATOM 2429 C C . LYS B 1 104 ? 13.203 5.332 -20.094 1 92.88 104 LYS B C 1
ATOM 2431 O O . LYS B 1 104 ? 12.883 5.449 -21.281 1 92.88 104 LYS B O 1
ATOM 2436 N N . LYS B 1 105 ? 12.617 4.539 -19.203 1 94.94 105 LYS B N 1
ATOM 2437 C CA . LYS B 1 105 ? 11.398 3.824 -19.547 1 94.94 105 LYS B CA 1
ATOM 2438 C C . LYS B 1 105 ? 10.289 4.109 -18.547 1 94.94 105 LYS B C 1
ATOM 2440 O O . LYS B 1 105 ? 10.539 4.18 -17.344 1 94.94 105 LYS B O 1
ATOM 2445 N N . PRO B 1 106 ? 9.117 4.266 -19.125 1 96.56 106 PRO B N 1
ATOM 2446 C CA . PRO B 1 106 ? 8.023 4.512 -18.188 1 96.56 106 PRO B CA 1
ATOM 2447 C C . PRO B 1 106 ? 7.848 3.387 -17.172 1 96.56 106 PRO B C 1
ATOM 2449 O O . PRO B 1 106 ? 8.008 2.211 -17.516 1 96.56 106 PRO B O 1
ATOM 2452 N N . SER B 1 107 ? 7.633 3.771 -15.945 1 97.25 107 SER B N 1
ATOM 2453 C CA . SER B 1 107 ? 7.293 2.814 -14.898 1 97.25 107 SER B CA 1
ATOM 2454 C C . SER B 1 107 ? 5.781 2.65 -14.766 1 97.25 107 SER B C 1
ATOM 2456 O O . SER B 1 107 ? 5.094 3.551 -14.281 1 97.25 107 SER B O 1
ATOM 2458 N N . ALA B 1 108 ? 5.277 1.513 -15.094 1 96.06 108 ALA B N 1
ATOM 2459 C CA . ALA B 1 108 ? 3.836 1.27 -15.078 1 96.06 108 ALA B CA 1
ATOM 2460 C C . ALA B 1 108 ? 3.324 1.073 -13.656 1 96.06 108 ALA B C 1
ATOM 2462 O O . ALA B 1 108 ? 2.119 1.152 -13.406 1 96.06 108 ALA B O 1
ATOM 2463 N N . THR B 1 109 ? 4.203 0.86 -12.656 1 98.38 109 THR B N 1
ATOM 2464 C CA . THR B 1 109 ? 3.76 0.42 -11.336 1 98.38 109 THR B CA 1
ATOM 2465 C C . THR B 1 109 ? 4.086 1.471 -10.281 1 98.38 109 THR B C 1
ATOM 2467 O O . THR B 1 109 ? 3.824 1.266 -9.094 1 98.38 109 THR B O 1
ATOM 2470 N N . HIS B 1 110 ? 4.652 2.611 -10.688 1 98.69 110 HIS B N 1
ATOM 2471 C CA . HIS B 1 110 ? 5.238 3.529 -9.719 1 98.69 110 HIS B CA 1
ATOM 2472 C C . HIS B 1 110 ? 4.195 4.008 -8.711 1 98.69 110 HIS B C 1
ATOM 2474 O O . HIS B 1 110 ? 4.465 4.066 -7.508 1 98.69 110 HIS B O 1
ATOM 2480 N N . SER B 1 111 ? 2.947 4.305 -9.18 1 98.94 111 SER B N 1
ATOM 2481 C CA . SER B 1 111 ? 1.906 4.746 -8.258 1 98.94 111 SER B CA 1
ATOM 2482 C C . SER B 1 111 ? 1.437 3.605 -7.363 1 98.94 111 SER B C 1
ATOM 2484 O O . SER B 1 111 ? 1.222 3.799 -6.168 1 98.94 111 SER B O 1
ATOM 2486 N N . PHE B 1 112 ? 1.262 2.418 -7.965 1 98.94 112 PHE B N 1
ATOM 2487 C CA . PHE B 1 112 ? 0.879 1.207 -7.246 1 98.94 112 PHE B CA 1
ATOM 2488 C C . PHE B 1 112 ? 1.885 0.891 -6.145 1 98.94 112 PHE B C 1
ATOM 2490 O O . PHE B 1 112 ? 1.503 0.667 -4.996 1 98.94 112 PHE B O 1
ATOM 2497 N N . ASP B 1 113 ? 3.172 0.992 -6.438 1 98.94 113 ASP B N 1
ATOM 2498 C CA . ASP B 1 113 ? 4.246 0.739 -5.48 1 98.94 113 ASP B CA 1
ATOM 2499 C C . ASP B 1 113 ? 4.273 1.809 -4.391 1 98.94 113 ASP B C 1
ATOM 2501 O O . ASP B 1 113 ? 4.512 1.504 -3.221 1 98.94 113 ASP B O 1
ATOM 2505 N N . ALA B 1 114 ? 4.043 3.062 -4.793 1 98.94 114 ALA B N 1
ATOM 2506 C CA . ALA B 1 114 ? 4.004 4.148 -3.816 1 98.94 114 ALA B CA 1
ATOM 2507 C C . ALA B 1 114 ? 2.844 3.969 -2.84 1 98.94 114 ALA B C 1
ATOM 2509 O O . ALA B 1 114 ? 2.953 4.324 -1.664 1 98.94 114 ALA B O 1
ATOM 2510 N N . GLY B 1 115 ? 1.742 3.412 -3.32 1 98.94 115 GLY B N 1
ATOM 2511 C CA . GLY B 1 115 ? 0.626 3.092 -2.445 1 98.94 115 GLY B CA 1
ATOM 2512 C C . GLY B 1 115 ? 0.979 2.076 -1.373 1 98.94 115 GLY B C 1
ATOM 2513 O O . GLY B 1 115 ? 0.531 2.191 -0.231 1 98.94 115 GLY B O 1
ATOM 2514 N N . ALA B 1 116 ? 1.751 1.098 -1.743 1 98.94 116 ALA B N 1
ATOM 2515 C CA . ALA B 1 116 ? 2.223 0.117 -0.77 1 98.94 116 ALA B CA 1
ATOM 2516 C C . ALA B 1 116 ? 3.068 0.781 0.313 1 98.94 116 ALA B C 1
ATOM 2518 O O . ALA B 1 116 ? 2.898 0.5 1.502 1 98.94 116 ALA B O 1
ATOM 2519 N N . ALA B 1 117 ? 3.932 1.686 -0.111 1 99 117 ALA B N 1
ATOM 2520 C CA . ALA B 1 117 ? 4.777 2.41 0.834 1 99 117 ALA B CA 1
ATOM 2521 C C . ALA B 1 117 ? 3.938 3.281 1.765 1 99 117 ALA B C 1
ATOM 2523 O O . ALA B 1 117 ? 4.215 3.365 2.963 1 99 117 ALA B O 1
ATOM 2524 N N . TRP B 1 118 ? 2.955 3.887 1.209 1 98.94 118 TRP B N 1
ATOM 2525 C CA . TRP B 1 118 ? 2.033 4.707 1.988 1 98.94 118 TRP B CA 1
ATOM 2526 C C . TRP B 1 118 ? 1.358 3.879 3.078 1 98.94 118 TRP B C 1
ATOM 2528 O O . TRP B 1 118 ? 1.271 4.312 4.23 1 98.94 118 TRP B O 1
ATOM 2538 N N . PHE B 1 119 ? 0.858 2.727 2.713 1 98.94 119 PHE B N 1
ATOM 2539 C CA . PHE B 1 119 ? 0.175 1.929 3.725 1 98.94 119 PHE B CA 1
ATOM 2540 C C . PHE B 1 119 ? 1.158 1.433 4.777 1 98.94 119 PHE B C 1
ATOM 2542 O O . PHE B 1 119 ? 0.822 1.355 5.961 1 98.94 119 PHE B O 1
ATOM 2549 N N . SER B 1 120 ? 2.369 1.076 4.363 1 98.94 120 SER B N 1
ATOM 2550 C CA . SER B 1 120 ? 3.418 0.708 5.312 1 98.94 120 SER B CA 1
ATOM 2551 C C . SER B 1 120 ? 3.686 1.833 6.305 1 98.94 120 SER B C 1
ATOM 2553 O O . SER B 1 120 ? 3.795 1.591 7.508 1 98.94 120 SER B O 1
ATOM 2555 N N . LEU B 1 121 ? 3.766 3.045 5.828 1 98.94 121 LEU B N 1
ATOM 2556 C CA . LEU B 1 121 ? 3.904 4.246 6.645 1 98.94 121 LEU B CA 1
ATOM 2557 C C . LEU B 1 121 ? 2.783 4.336 7.676 1 98.94 121 LEU B C 1
ATOM 2559 O O . LEU B 1 121 ? 3.041 4.535 8.867 1 98.94 121 LEU B O 1
ATOM 2563 N N . ALA B 1 122 ? 1.575 4.164 7.242 1 98.94 122 ALA B N 1
ATOM 2564 C CA . ALA B 1 122 ? 0.404 4.285 8.109 1 98.94 122 ALA B CA 1
ATOM 2565 C C . ALA B 1 122 ? 0.416 3.219 9.203 1 98.94 122 ALA B C 1
ATOM 2567 O O . ALA B 1 122 ? 0.058 3.494 10.352 1 98.94 122 ALA B O 1
ATOM 2568 N N . MET B 1 123 ? 0.84 2.016 8.836 1 98.88 123 MET B N 1
ATOM 2569 C CA . MET B 1 123 ? 0.887 0.916 9.797 1 98.88 123 MET B CA 1
ATOM 2570 C C . MET B 1 123 ? 1.932 1.178 10.875 1 98.88 123 MET B C 1
ATOM 2572 O O . MET B 1 123 ? 1.661 1 12.062 1 98.88 123 MET B O 1
ATOM 2576 N N . GLN B 1 124 ? 3.1 1.623 10.484 1 98.94 124 GLN B N 1
ATOM 2577 C CA . GLN B 1 124 ? 4.141 1.902 11.469 1 98.94 124 GLN B CA 1
ATOM 2578 C C . GLN B 1 124 ? 3.76 3.088 12.352 1 98.94 124 GLN B C 1
ATOM 2580 O O . GLN B 1 124 ? 4.066 3.104 13.547 1 98.94 124 GLN B O 1
ATOM 2585 N N . ALA B 1 125 ? 3.145 4.133 11.742 1 98.94 125 ALA B N 1
ATOM 2586 C CA . ALA B 1 125 ? 2.641 5.234 12.562 1 98.94 125 ALA B CA 1
ATOM 2587 C C . ALA B 1 125 ? 1.713 4.719 13.656 1 98.94 125 ALA B C 1
ATOM 2589 O O . ALA B 1 125 ? 1.87 5.07 14.828 1 98.94 125 ALA B O 1
ATOM 2590 N N . HIS B 1 126 ? 0.823 3.828 13.281 1 98.81 126 HIS B N 1
ATOM 2591 C CA . HIS B 1 126 ? -0.114 3.242 14.234 1 98.81 126 HIS B CA 1
ATOM 2592 C C . HIS B 1 126 ? 0.619 2.455 15.32 1 98.81 126 HIS B C 1
ATOM 2594 O O . HIS B 1 126 ? 0.309 2.586 16.5 1 98.81 126 HIS B O 1
ATOM 2600 N N . LEU B 1 127 ? 1.583 1.702 14.914 1 98.69 127 LEU B N 1
ATOM 2601 C CA . LEU B 1 127 ? 2.326 0.856 15.844 1 98.69 127 LEU B CA 1
ATOM 2602 C C . LEU B 1 127 ? 3.115 1.701 16.844 1 98.69 127 LEU B C 1
ATOM 2604 O O . LEU B 1 127 ? 3.479 1.223 17.922 1 98.69 127 LEU B O 1
ATOM 2608 N N . LEU B 1 128 ? 3.385 2.977 16.516 1 98.69 128 LEU B N 1
ATOM 2609 C CA . LEU B 1 128 ? 4.113 3.885 17.406 1 98.69 128 LEU B CA 1
ATOM 2610 C C . LEU B 1 128 ? 3.148 4.742 18.219 1 98.69 128 LEU B C 1
ATOM 2612 O O . LEU B 1 128 ? 3.576 5.602 18.984 1 98.69 128 LEU B O 1
ATOM 2616 N N . GLY B 1 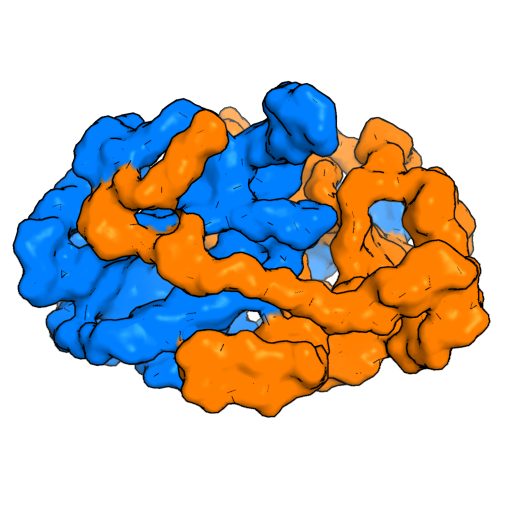129 ? 1.868 4.539 18 1 98.5 129 GLY B N 1
ATOM 2617 C CA . GLY B 1 129 ? 0.876 5.273 18.766 1 98.5 129 GLY B CA 1
ATOM 2618 C C . GLY B 1 129 ? 0.4 6.535 18.078 1 98.5 129 GLY B C 1
ATOM 2619 O O . GLY B 1 129 ? -0.327 7.34 18.672 1 98.5 129 GLY B O 1
ATOM 2620 N N . TYR B 1 130 ? 0.863 6.766 16.844 1 98.88 130 TYR B N 1
ATOM 2621 C CA . TYR B 1 130 ? 0.402 7.887 16.031 1 98.88 130 TYR B CA 1
ATOM 2622 C C . TYR B 1 130 ? -0.676 7.441 15.047 1 98.88 130 TYR B C 1
ATOM 2624 O O . TYR B 1 130 ? -1.086 6.277 15.047 1 98.88 130 TYR B O 1
ATOM 2632 N N . HIS B 1 131 ? -1.202 8.398 14.312 1 98.88 131 HIS B N 1
ATOM 2633 C CA . HIS B 1 131 ? -2.131 8.164 13.219 1 98.88 131 HIS B CA 1
ATOM 2634 C C . HIS B 1 131 ? -1.718 8.938 11.969 1 98.88 131 HIS B C 1
ATOM 2636 O O . HIS B 1 131 ? -1.161 10.031 12.07 1 98.88 131 HIS B O 1
ATOM 2642 N N . ALA B 1 132 ? -1.948 8.359 10.867 1 98.94 132 ALA B N 1
ATOM 2643 C CA . ALA B 1 132 ? -1.675 8.984 9.57 1 98.94 132 ALA B CA 1
ATOM 2644 C C . ALA B 1 132 ? -2.947 9.102 8.742 1 98.94 132 ALA B C 1
ATOM 2646 O O . ALA B 1 132 ? -3.752 8.172 8.688 1 98.94 132 ALA B O 1
ATOM 2647 N N . HIS B 1 133 ? -3.162 10.25 8.156 1 98.94 133 HIS B N 1
ATOM 2648 C CA . HIS B 1 133 ? -4.305 10.531 7.293 1 98.94 133 HIS B CA 1
ATOM 2649 C C . HIS B 1 133 ? -3.854 10.961 5.902 1 98.94 133 HIS B C 1
ATOM 2651 O O . HIS B 1 133 ? -3.211 12.008 5.754 1 98.94 133 HIS B O 1
ATOM 2657 N N . GLY B 1 134 ? -4.195 10.164 4.875 1 98.88 134 GLY B N 1
ATOM 2658 C CA . GLY B 1 134 ? -3.926 10.547 3.5 1 98.88 134 GLY B CA 1
ATOM 2659 C C . GLY B 1 134 ? -4.844 11.648 2.994 1 98.88 134 GLY B C 1
ATOM 2660 O O . GLY B 1 134 ? -6.012 11.711 3.377 1 98.88 134 GLY B O 1
ATOM 2661 N N . MET B 1 135 ? -4.301 12.461 2.107 1 98.88 135 MET B N 1
ATOM 2662 C CA . MET B 1 135 ? -5.051 13.594 1.566 1 98.88 135 MET B CA 1
ATOM 2663 C C . MET B 1 135 ? -4.867 13.695 0.056 1 98.88 135 MET B C 1
ATOM 2665 O O . MET B 1 135 ? -3.736 13.781 -0.43 1 98.88 135 MET B O 1
ATOM 2669 N N . GLY B 1 136 ? -5.992 13.711 -0.683 1 98.25 136 GLY B N 1
ATOM 2670 C CA . GLY B 1 136 ? -5.969 13.992 -2.109 1 98.25 136 GLY B CA 1
ATOM 2671 C C . GLY B 1 136 ? -6.164 15.469 -2.428 1 98.25 136 GLY B C 1
ATOM 2672 O O . GLY B 1 136 ? -5.82 15.922 -3.521 1 98.25 136 GLY B O 1
ATOM 2673 N N . GLY B 1 137 ? -6.773 16.25 -1.521 1 98.38 137 GLY B N 1
ATOM 2674 C CA . GLY B 1 137 ? -7.012 17.672 -1.692 1 98.38 137 GLY B CA 1
ATOM 2675 C C . GLY B 1 137 ? -5.773 18.516 -1.464 1 98.38 137 GLY B C 1
ATOM 2676 O O . GLY B 1 137 ? -5.684 19.25 -0.473 1 98.38 137 GLY B O 1
ATOM 2677 N N . ILE B 1 138 ? -4.855 18.453 -2.404 1 98.88 138 ILE B N 1
ATOM 2678 C CA . ILE B 1 138 ? -3.576 19.156 -2.361 1 98.88 138 ILE B CA 1
ATOM 2679 C C . ILE B 1 138 ? -3.342 19.875 -3.682 1 98.88 138 ILE B C 1
ATOM 2681 O O . ILE B 1 138 ? -3.951 19.547 -4.703 1 98.88 138 ILE B O 1
ATOM 2685 N N . PHE B 1 139 ? -2.477 20.875 -3.689 1 98.88 139 PHE B N 1
ATOM 2686 C CA . PHE B 1 139 ? -2.115 21.609 -4.895 1 98.88 139 PHE B CA 1
ATOM 2687 C C . PHE B 1 139 ? -0.875 21.016 -5.543 1 98.88 139 PHE B C 1
ATOM 2689 O O . PHE B 1 139 ? 0.233 21.531 -5.371 1 98.88 139 PHE B O 1
ATOM 2696 N N . LYS B 1 140 ? -1.097 20.031 -6.387 1 98.81 140 LYS B N 1
ATOM 2697 C CA . LYS B 1 140 ? -0.008 19.219 -6.922 1 98.81 140 LYS B CA 1
ATOM 2698 C C . LYS B 1 140 ? 0.976 20.078 -7.719 1 98.81 140 LYS B C 1
ATOM 2700 O O . LYS B 1 140 ? 2.191 19.922 -7.582 1 98.81 140 LYS B O 1
ATOM 2705 N N . ASP B 1 141 ? 0.462 20.984 -8.516 1 98.5 141 ASP B N 1
ATOM 2706 C CA . ASP B 1 141 ? 1.347 21.844 -9.312 1 98.5 141 ASP B CA 1
ATOM 2707 C C . ASP B 1 141 ? 2.193 22.734 -8.414 1 98.5 141 ASP B C 1
ATOM 2709 O O . ASP B 1 141 ? 3.389 22.922 -8.664 1 98.5 141 ASP B O 1
ATOM 2713 N N . ARG B 1 142 ? 1.584 23.297 -7.367 1 98.88 142 ARG B N 1
ATOM 2714 C CA . ARG B 1 142 ? 2.322 24.141 -6.445 1 98.88 142 ARG B CA 1
ATOM 2715 C C . ARG B 1 142 ? 3.35 23.344 -5.656 1 98.88 142 ARG B C 1
ATOM 2717 O O . ARG B 1 142 ? 4.438 23.844 -5.355 1 98.88 142 ARG B O 1
ATOM 2724 N N . ILE B 1 143 ? 3.004 22.109 -5.32 1 98.94 143 ILE B N 1
ATOM 2725 C CA . ILE B 1 143 ? 3.924 21.234 -4.602 1 98.94 143 ILE B CA 1
ATOM 2726 C C . ILE B 1 143 ? 5.176 21 -5.445 1 98.94 143 ILE B C 1
ATOM 2728 O O . ILE B 1 143 ? 6.297 21.109 -4.945 1 98.94 143 ILE B O 1
ATOM 2732 N N . VAL B 1 144 ? 4.984 20.703 -6.715 1 98.81 144 VAL B N 1
ATOM 2733 C CA . VAL B 1 144 ? 6.109 20.469 -7.613 1 98.81 144 VAL B CA 1
ATOM 2734 C C . VAL B 1 144 ? 7.004 21.703 -7.652 1 98.81 144 VAL B C 1
ATOM 2736 O O . VAL B 1 144 ? 8.219 21.609 -7.5 1 98.81 144 VAL B O 1
ATOM 2739 N N . GLU B 1 145 ? 6.391 22.812 -7.754 1 98.69 145 GLU B N 1
ATOM 2740 C CA . GLU B 1 145 ? 7.117 24.062 -7.891 1 98.69 145 GLU B CA 1
ATOM 2741 C C . GLU B 1 145 ? 7.797 24.453 -6.582 1 98.69 145 GLU B C 1
ATOM 2743 O O . GLU B 1 145 ? 9.008 24.672 -6.543 1 98.69 145 GLU B O 1
ATOM 2748 N N . LYS B 1 146 ? 7.07 24.484 -5.492 1 98.88 146 LYS B N 1
ATOM 2749 C CA . LYS B 1 146 ? 7.535 25.078 -4.242 1 98.88 146 LYS B CA 1
ATOM 2750 C C . LYS B 1 146 ? 8.484 24.125 -3.506 1 98.88 146 LYS B C 1
ATOM 2752 O O . LYS B 1 146 ? 9.297 24.562 -2.693 1 98.88 146 LYS B O 1
ATOM 2757 N N . LEU B 1 147 ? 8.391 22.828 -3.793 1 98.81 147 LEU B N 1
ATOM 2758 C CA . LEU B 1 147 ? 9.234 21.875 -3.082 1 98.81 147 LEU B CA 1
ATOM 2759 C C . LEU B 1 147 ? 10.344 21.359 -3.982 1 98.81 147 LEU B C 1
ATOM 2761 O O . LEU B 1 147 ? 11.023 20.391 -3.643 1 98.81 147 LEU B O 1
ATOM 2765 N N . ASP B 1 148 ? 10.531 21.891 -5.148 1 98.25 148 ASP B N 1
ATOM 2766 C CA . ASP B 1 148 ? 11.648 21.641 -6.051 1 98.25 148 ASP B CA 1
ATOM 2767 C C . ASP B 1 148 ? 11.656 20.188 -6.531 1 98.25 148 ASP B C 1
ATOM 2769 O O . ASP B 1 148 ? 12.695 19.531 -6.551 1 98.25 148 ASP B O 1
ATOM 2773 N N . ILE B 1 149 ? 10.508 19.656 -6.852 1 98.44 149 ILE B N 1
ATOM 2774 C CA . ILE B 1 149 ? 10.406 18.297 -7.367 1 98.44 149 ILE B CA 1
ATOM 2775 C C . ILE B 1 149 ? 10.781 18.266 -8.844 1 98.44 149 ILE B C 1
ATOM 2777 O O . ILE B 1 149 ? 10.195 19 -9.656 1 98.44 149 ILE B O 1
ATOM 2781 N N . PRO B 1 150 ? 11.703 17.5 -9.227 1 97.06 150 PRO B N 1
ATOM 2782 C CA . PRO B 1 150 ? 12.133 17.484 -10.625 1 97.06 150 PRO B CA 1
ATOM 2783 C C . PRO B 1 150 ? 11.125 16.797 -11.547 1 97.06 150 PRO B C 1
ATOM 2785 O O . PRO B 1 150 ? 10.219 16.109 -11.07 1 97.06 150 PRO B O 1
ATOM 2788 N N . ASP B 1 151 ? 11.328 16.969 -12.875 1 95.69 151 ASP B N 1
ATOM 2789 C CA . ASP B 1 151 ? 10.562 16.203 -13.859 1 95.69 151 ASP B CA 1
ATOM 2790 C C . ASP B 1 151 ? 10.758 14.703 -13.664 1 95.69 151 ASP B C 1
ATOM 2792 O O . ASP B 1 151 ? 11.828 14.258 -13.25 1 95.69 151 ASP B O 1
ATOM 2796 N N . GLY B 1 152 ? 9.734 13.977 -13.922 1 96.44 152 GLY B N 1
ATOM 2797 C CA . GLY B 1 152 ? 9.844 12.531 -13.82 1 96.44 152 GLY B CA 1
ATOM 2798 C C . GLY B 1 152 ? 9.305 11.977 -12.516 1 96.44 152 GLY B C 1
ATOM 2799 O O . GLY B 1 152 ? 9.406 10.781 -12.25 1 96.44 152 GLY B O 1
ATOM 2800 N N . PHE B 1 153 ? 8.766 12.914 -11.734 1 97.81 153 PHE B N 1
ATOM 2801 C CA . PHE B 1 153 ? 8.102 12.484 -10.5 1 97.81 153 PHE B CA 1
ATOM 2802 C C . PHE B 1 153 ? 6.645 12.914 -10.492 1 97.81 153 PHE B C 1
ATOM 2804 O O . PHE B 1 153 ? 6.305 13.992 -10.992 1 97.81 153 PHE B O 1
ATOM 2811 N N . LYS B 1 154 ? 5.824 12.078 -9.953 1 98.5 154 LYS B N 1
ATOM 2812 C CA . LYS B 1 154 ? 4.406 12.352 -9.758 1 98.5 154 LYS B CA 1
ATOM 2813 C C . LYS B 1 154 ? 4.09 12.578 -8.281 1 98.5 154 LYS B C 1
ATOM 2815 O O . LYS B 1 154 ? 4.496 11.781 -7.426 1 98.5 154 LYS B O 1
ATOM 2820 N N . VAL B 1 155 ? 3.428 13.672 -7.949 1 98.94 155 VAL B N 1
ATOM 2821 C CA . VAL B 1 155 ? 2.904 13.852 -6.598 1 98.94 155 VAL B CA 1
ATOM 2822 C C . VAL B 1 155 ? 1.673 12.969 -6.398 1 98.94 155 VAL B C 1
ATOM 2824 O O . VAL B 1 155 ? 0.678 13.117 -7.113 1 98.94 155 VAL B O 1
ATOM 2827 N N . GLU B 1 156 ? 1.719 12.094 -5.426 1 98.88 156 GLU B N 1
ATOM 2828 C CA . GLU B 1 156 ? 0.671 11.094 -5.25 1 98.88 156 GLU B CA 1
ATOM 2829 C C . GLU B 1 156 ? -0.368 11.555 -4.23 1 98.88 156 GLU B C 1
ATOM 2831 O O . GLU B 1 156 ? -1.571 11.469 -4.484 1 98.88 156 GLU B O 1
ATOM 2836 N N . ALA B 1 157 ? 0.084 11.961 -3.062 1 98.94 157 ALA B N 1
ATOM 2837 C CA . ALA B 1 157 ? -0.812 12.273 -1.952 1 98.94 157 ALA B CA 1
ATOM 2838 C C . ALA B 1 157 ? -0.089 13.078 -0.876 1 98.94 157 ALA B C 1
ATOM 2840 O O . ALA B 1 157 ? 1.142 13.055 -0.792 1 98.94 157 ALA B O 1
ATOM 2841 N N . GLY B 1 158 ? -0.85 13.867 -0.123 1 98.94 158 GLY B N 1
ATOM 2842 C CA . GLY B 1 158 ? -0.391 14.375 1.162 1 98.94 158 GLY B CA 1
ATOM 2843 C C . GLY B 1 158 ? -0.706 13.438 2.314 1 98.94 158 GLY B C 1
ATOM 2844 O O . GLY B 1 158 ? -1.634 12.633 2.23 1 98.94 158 GLY B O 1
ATOM 2845 N N . VAL B 1 159 ? 0.093 13.539 3.342 1 99 159 VAL B N 1
ATOM 2846 C CA . VAL B 1 159 ? -0.151 12.766 4.555 1 99 159 VAL B CA 1
ATOM 2847 C C . VAL B 1 159 ? 0.046 13.656 5.781 1 99 159 VAL B C 1
ATOM 2849 O O . VAL B 1 159 ? 1.037 14.383 5.875 1 99 159 VAL B O 1
ATOM 2852 N N . ALA B 1 160 ? -0.892 13.641 6.668 1 99 160 ALA B N 1
ATOM 2853 C CA . ALA B 1 160 ? -0.753 14.211 8.008 1 99 160 ALA B CA 1
ATOM 2854 C C . ALA B 1 160 ? -0.542 13.117 9.047 1 99 160 ALA B C 1
ATOM 2856 O O . ALA B 1 160 ? -1.259 12.117 9.062 1 99 160 ALA B O 1
ATOM 2857 N N . ILE B 1 161 ? 0.447 13.273 9.844 1 99 161 ILE B N 1
ATOM 2858 C CA . ILE B 1 161 ? 0.685 12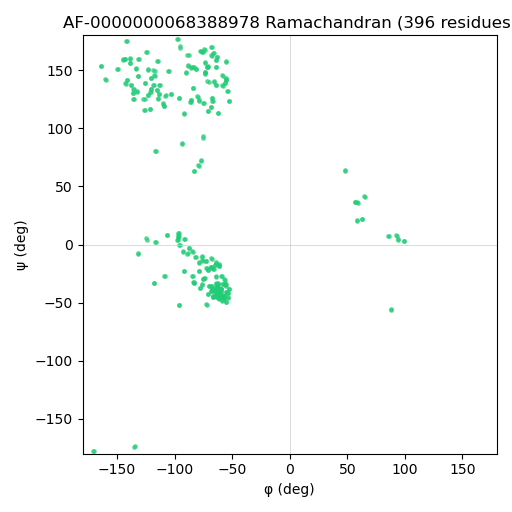.359 10.961 1 99 161 ILE B CA 1
ATOM 2859 C C . ILE B 1 161 ? 0.602 13.125 12.281 1 99 161 ILE B C 1
ATOM 2861 O O . ILE B 1 161 ? 1.135 14.227 12.398 1 99 161 ILE B O 1
ATOM 2865 N N . GLY B 1 162 ? -0.028 12.539 13.227 1 98.94 162 GLY B N 1
ATOM 2866 C CA . GLY B 1 162 ? -0.142 13.219 14.508 1 98.94 162 GLY B CA 1
ATOM 2867 C C . GLY B 1 162 ? -0.706 12.336 15.602 1 98.94 162 GLY B C 1
ATOM 2868 O O . GLY B 1 162 ? -0.922 11.141 15.391 1 98.94 162 GLY B O 1
ATOM 2869 N N . THR B 1 163 ? -0.87 12.914 16.75 1 98.88 163 THR B N 1
ATOM 2870 C CA . THR B 1 163 ? -1.448 12.25 17.922 1 98.88 163 THR B CA 1
ATOM 2871 C C . THR B 1 163 ? -2.939 12.562 18.031 1 98.88 163 THR B C 1
ATOM 2873 O O . THR B 1 163 ? -3.334 13.727 18.062 1 98.88 163 THR B O 1
ATOM 2876 N N . LEU B 1 164 ? -3.688 11.5 18.109 1 98.69 164 LEU B N 1
ATOM 2877 C CA . LEU B 1 164 ? -5.145 11.594 18.156 1 98.69 164 LEU B CA 1
ATOM 2878 C C . LEU B 1 164 ? -5.598 12.312 19.422 1 98.69 164 LEU B C 1
ATOM 2880 O O . LEU B 1 164 ? -5.066 12.062 20.5 1 98.69 164 LEU B O 1
ATOM 2884 N N . THR B 1 165 ? -6.539 13.18 19.297 1 98.69 165 THR B N 1
ATOM 2885 C CA . THR B 1 165 ? -7.195 13.836 20.422 1 98.69 165 THR B CA 1
ATOM 2886 C C . THR B 1 165 ? -8.711 13.844 20.234 1 98.69 165 THR B C 1
ATOM 2888 O O . THR B 1 165 ? -9.234 13.203 19.312 1 98.69 165 THR B O 1
ATOM 2891 N N . ASP B 1 166 ? -9.398 14.516 21.109 1 98.5 166 ASP B N 1
ATOM 2892 C CA . ASP B 1 166 ? -10.852 14.516 21.078 1 98.5 166 ASP B CA 1
ATOM 2893 C C . ASP B 1 166 ? -11.383 15.203 19.828 1 98.5 166 ASP B C 1
ATOM 2895 O O . ASP B 1 166 ? -10.867 16.25 19.422 1 98.5 166 ASP B O 1
ATOM 2899 N N . LYS B 1 167 ? -12.445 14.656 19.25 1 98.12 167 LYS B N 1
ATOM 2900 C CA . LYS B 1 167 ? -13 15.172 18 1 98.12 167 LYS B CA 1
ATOM 2901 C C . LYS B 1 167 ? -13.625 16.547 18.203 1 98.12 167 LYS B C 1
ATOM 2903 O O . LYS B 1 167 ? -13.953 17.234 17.234 1 98.12 167 LYS B O 1
ATOM 2908 N N . SER B 1 168 ? -13.812 17.016 19.438 1 97.88 168 SER B N 1
ATOM 2909 C CA . SER B 1 168 ? -14.43 18.297 19.75 1 97.88 168 SER B CA 1
ATOM 2910 C C . SER B 1 168 ? -13.586 19.453 19.219 1 97.88 168 SER B C 1
ATOM 2912 O O . SER B 1 168 ? -14.062 20.578 19.109 1 97.88 168 SER B O 1
ATOM 2914 N N . ILE B 1 169 ? -12.32 19.203 18.859 1 97.94 169 ILE B N 1
ATOM 2915 C CA . ILE B 1 169 ? -11.453 20.266 18.359 1 97.94 169 ILE B CA 1
ATOM 2916 C C . ILE B 1 169 ? -11.789 20.562 16.891 1 97.94 169 ILE B C 1
ATOM 2918 O O . ILE B 1 169 ? -11.344 21.562 16.328 1 97.94 169 ILE B O 1
ATOM 2922 N N . LEU B 1 170 ? -12.5 19.656 16.266 1 98.5 170 LEU B N 1
ATOM 2923 C CA . LEU B 1 170 ? -12.836 19.797 14.852 1 98.5 170 LEU B CA 1
ATOM 2924 C C . LEU B 1 170 ? -14.102 20.625 14.68 1 98.5 170 LEU B C 1
ATOM 2926 O O . LEU B 1 170 ? -14.953 20.656 15.57 1 98.5 170 LEU B O 1
ATOM 2930 N N . PRO B 1 171 ? -14.18 21.297 13.492 1 97.5 171 PRO B N 1
ATOM 2931 C CA . PRO B 1 171 ? -15.508 21.828 13.141 1 97.5 171 PRO B CA 1
ATOM 2932 C C . PRO B 1 171 ? -16.578 20.75 13.141 1 97.5 171 PRO B C 1
ATOM 2934 O O . PRO B 1 171 ? -16.297 19.578 12.914 1 97.5 171 PRO B O 1
ATOM 2937 N N . ASP B 1 172 ? -17.859 21.109 13.297 1 97.31 172 ASP B N 1
ATOM 2938 C CA . ASP B 1 172 ? -18.984 20.188 13.484 1 97.31 172 ASP B CA 1
ATOM 2939 C C . ASP B 1 172 ? -19.078 19.203 12.328 1 97.31 172 ASP B C 1
ATOM 2941 O O . ASP B 1 172 ? -19.297 18 12.539 1 97.31 172 ASP B O 1
ATOM 2945 N N . ASP B 1 173 ? -18.953 19.672 11.164 1 96.12 173 ASP B N 1
ATOM 2946 C CA . ASP B 1 173 ? -19.109 18.812 9.992 1 96.12 173 ASP B CA 1
ATOM 2947 C C . ASP B 1 173 ? -18.031 17.734 9.961 1 96.12 173 ASP B C 1
ATOM 2949 O O . ASP B 1 173 ? -18.312 16.594 9.602 1 96.12 173 ASP B O 1
ATOM 2953 N N . LEU B 1 174 ? -16.797 18.062 10.375 1 97.56 174 LEU B N 1
ATOM 2954 C CA . LEU B 1 174 ? -15.703 17.078 10.406 1 97.56 174 LEU B CA 1
ATOM 2955 C C . LEU B 1 174 ? -15.828 16.172 11.625 1 97.56 174 LEU B C 1
ATOM 2957 O O . LEU B 1 174 ? -15.516 14.984 11.555 1 97.56 174 LEU B O 1
ATOM 2961 N N . ALA B 1 175 ? -16.25 16.766 12.727 1 98.12 175 ALA B N 1
ATOM 2962 C CA . ALA B 1 175 ? -16.422 15.969 13.945 1 98.12 175 ALA B CA 1
ATOM 2963 C C . ALA B 1 175 ? -17.438 14.844 13.727 1 98.12 175 ALA B C 1
ATOM 2965 O O . ALA B 1 175 ? -17.25 13.734 14.234 1 98.12 175 ALA B O 1
ATOM 2966 N N . GLU B 1 176 ? -18.453 15.117 13 1 97.12 176 GLU B N 1
ATOM 2967 C CA . GLU B 1 176 ? -19.484 14.125 12.719 1 97.12 176 GLU B CA 1
ATOM 2968 C C . GLU B 1 176 ? -18.922 12.961 11.914 1 97.12 176 GLU B C 1
ATOM 2970 O O . GLU B 1 176 ? -19.391 11.82 12.055 1 97.12 176 GLU B O 1
ATOM 2975 N N . ARG B 1 177 ? -17.906 13.234 11.156 1 96.38 177 ARG B N 1
ATOM 2976 C CA . ARG B 1 177 ? -17.328 12.227 10.273 1 96.38 177 ARG B CA 1
ATOM 2977 C C . ARG B 1 177 ? -16.109 11.57 10.914 1 96.38 177 ARG B C 1
ATOM 2979 O O . ARG B 1 177 ? -15.453 10.719 10.305 1 96.38 177 ARG B O 1
ATOM 2986 N N . GLU B 1 178 ? -15.812 11.945 12.164 1 98.19 178 GLU B N 1
ATOM 2987 C CA . GLU B 1 178 ? -14.617 11.461 12.836 1 98.19 178 GLU B CA 1
ATOM 2988 C C . GLU B 1 178 ? -14.844 10.086 13.453 1 98.19 178 GLU B C 1
ATOM 2990 O O . GLU B 1 178 ? -14.812 9.93 14.68 1 98.19 178 GLU B O 1
ATOM 2995 N N . VAL B 1 179 ? -15.102 9.094 12.664 1 97.12 179 VAL B N 1
ATOM 2996 C CA . VAL B 1 179 ? -15.328 7.695 13.016 1 97.12 179 VAL B CA 1
ATOM 2997 C C . VAL B 1 179 ? -14.672 6.789 11.977 1 97.12 179 VAL B C 1
ATOM 2999 O O . VAL B 1 179 ? -14.633 7.117 10.789 1 97.12 179 VAL B O 1
ATOM 3002 N N . PRO B 1 180 ? -14.047 5.613 12.414 1 97.62 180 PRO B N 1
ATOM 3003 C CA . PRO B 1 180 ? -13.5 4.688 11.422 1 97.62 180 PRO B CA 1
ATOM 3004 C C . PRO B 1 180 ? -14.523 4.27 10.375 1 97.62 180 PRO B C 1
ATOM 3006 O O . PRO B 1 180 ? -15.664 3.945 10.719 1 97.62 180 PRO B O 1
ATOM 3009 N N . SER B 1 181 ? -14.148 4.332 9.117 1 97.25 181 SER B N 1
ATOM 3010 C CA . SER B 1 181 ? -15.055 4.004 8.016 1 97.25 181 SER B CA 1
ATOM 3011 C C . SER B 1 181 ? -15.281 2.5 7.922 1 97.25 181 SER B C 1
ATOM 3013 O O . SER B 1 181 ? -14.453 1.708 8.367 1 97.25 181 SER B O 1
ATOM 3015 N N . LYS B 1 182 ? -16.359 2.164 7.344 1 96.75 182 LYS B N 1
ATOM 3016 C CA . LYS B 1 182 ? -16.688 0.768 7.07 1 96.75 182 LYS B CA 1
ATOM 3017 C C . LYS B 1 182 ? -16.281 0.377 5.648 1 96.75 182 LYS B C 1
ATOM 3019 O O . LYS B 1 182 ? -15.82 1.22 4.875 1 96.75 182 LYS B O 1
ATOM 3024 N N . ARG B 1 183 ? -16.328 -0.868 5.371 1 97.94 183 ARG B N 1
ATOM 3025 C CA . ARG B 1 183 ? -16.062 -1.408 4.043 1 97.94 183 ARG B CA 1
ATOM 3026 C C . ARG B 1 183 ? -17.297 -2.107 3.477 1 97.94 183 ARG B C 1
ATOM 3028 O O . ARG B 1 183 ? -18.125 -2.625 4.23 1 97.94 183 ARG B O 1
ATOM 3035 N N . VAL B 1 184 ? -17.453 -2.094 2.139 1 97.25 184 VAL B N 1
ATOM 3036 C CA . VAL B 1 184 ? -18.469 -2.916 1.491 1 97.25 184 VAL B CA 1
ATOM 3037 C C . VAL B 1 184 ? -18.172 -4.395 1.74 1 97.25 184 VAL B C 1
ATOM 3039 O O . VAL B 1 184 ? -17.062 -4.754 2.131 1 97.25 184 VAL B O 1
ATOM 3042 N N . PRO B 1 185 ? -19.188 -5.262 1.55 1 97.44 185 PRO B N 1
ATOM 3043 C CA . PRO B 1 185 ? -18.922 -6.695 1.709 1 97.44 185 PRO B CA 1
ATOM 3044 C C . PRO B 1 185 ? -17.766 -7.18 0.827 1 97.44 185 PRO B C 1
ATOM 3046 O O . PRO B 1 185 ? -17.625 -6.734 -0.314 1 97.44 185 PRO B O 1
ATOM 3049 N N . LEU B 1 186 ? -16.969 -8.102 1.353 1 98.44 186 LEU B N 1
ATOM 3050 C CA . LEU B 1 186 ? -15.82 -8.625 0.605 1 98.44 186 LEU B CA 1
ATOM 3051 C C . LEU B 1 186 ? -16.266 -9.203 -0.731 1 98.44 186 LEU B C 1
ATOM 3053 O O . LEU B 1 186 ? -15.57 -9.078 -1.735 1 98.44 186 LEU B O 1
ATOM 3057 N N . ALA B 1 187 ? -17.453 -9.781 -0.784 1 98 187 ALA B N 1
ATOM 3058 C CA . ALA B 1 187 ? -17.984 -10.438 -1.98 1 98 187 ALA B CA 1
ATOM 3059 C C . ALA B 1 187 ? -18.203 -9.43 -3.105 1 98 187 ALA B C 1
ATOM 3061 O O . ALA B 1 187 ? -18.359 -9.812 -4.266 1 98 187 ALA B O 1
ATOM 3062 N N . ASP B 1 188 ? -18.25 -8.125 -2.746 1 97.81 188 ASP B N 1
ATOM 3063 C CA . ASP B 1 188 ? -18.453 -7.086 -3.756 1 97.81 188 ASP B CA 1
ATOM 3064 C C . ASP B 1 188 ? -17.125 -6.738 -4.453 1 97.81 188 ASP B C 1
ATOM 3066 O O . ASP B 1 188 ? -17.125 -6.07 -5.488 1 97.81 188 ASP B O 1
ATOM 3070 N N . VAL B 1 189 ? -15.945 -7.254 -3.891 1 98.44 189 VAL B N 1
ATOM 3071 C CA . VAL B 1 189 ? -14.688 -6.789 -4.469 1 98.44 189 VAL B CA 1
ATOM 3072 C C . VAL B 1 189 ? -13.781 -7.984 -4.758 1 98.44 189 VAL B C 1
ATOM 3074 O O . VAL B 1 189 ? -12.711 -7.828 -5.352 1 98.44 189 VAL B O 1
ATOM 3077 N N . ALA B 1 190 ? -14.078 -9.172 -4.363 1 98.81 190 ALA B N 1
ATOM 3078 C CA . ALA B 1 190 ? -13.266 -10.367 -4.578 1 98.81 190 ALA B CA 1
ATOM 3079 C C . ALA B 1 190 ? -14.055 -11.445 -5.316 1 98.81 190 ALA B C 1
ATOM 3081 O O . ALA B 1 190 ? -15.148 -11.828 -4.887 1 98.81 190 ALA B O 1
ATOM 3082 N N . PHE B 1 191 ? -13.445 -11.953 -6.406 1 98.81 191 PHE B N 1
ATOM 3083 C CA . PHE B 1 191 ? -14.172 -12.852 -7.293 1 98.81 191 PHE B CA 1
ATOM 3084 C C . PHE B 1 191 ? -13.344 -14.086 -7.617 1 98.81 191 PHE B C 1
ATOM 3086 O O . PHE B 1 191 ? -12.188 -13.969 -8.023 1 98.81 191 PHE B O 1
ATOM 3093 N N . GLU B 1 192 ? -13.891 -15.242 -7.512 1 98.62 192 GLU B N 1
ATOM 3094 C CA . GLU B 1 192 ? -13.211 -16.484 -7.867 1 98.62 192 GLU B CA 1
ATOM 3095 C C . GLU B 1 192 ? -13.383 -16.797 -9.352 1 98.62 192 GLU B C 1
ATOM 3097 O O . GLU B 1 192 ? -14.508 -16.844 -9.859 1 98.62 192 GLU B O 1
ATOM 3102 N N . GLY B 1 193 ? -12.289 -16.938 -10.062 1 98.69 193 GLY B N 1
ATOM 3103 C CA . GLY B 1 193 ? -12.289 -17.406 -11.438 1 98.69 193 GLY B CA 1
ATOM 3104 C C . GLY B 1 193 ? -12.461 -16.297 -12.453 1 98.69 193 GLY B C 1
ATOM 3105 O O . GLY B 1 193 ? -11.625 -16.125 -13.336 1 98.69 193 GLY B O 1
ATOM 3106 N N . ARG B 1 194 ? -13.562 -15.539 -12.297 1 98.62 194 ARG B N 1
ATOM 3107 C CA . ARG B 1 194 ? -13.883 -14.445 -13.203 1 98.62 194 ARG B CA 1
ATOM 3108 C C . ARG B 1 194 ? -14.398 -13.234 -12.445 1 98.62 194 ARG B C 1
ATOM 3110 O O . ARG B 1 194 ? -14.883 -13.359 -11.32 1 98.62 194 ARG B O 1
ATOM 3117 N N . PHE B 1 195 ? -14.219 -12.141 -13.117 1 98.38 195 PHE B N 1
ATOM 3118 C CA . PHE B 1 195 ? -14.836 -10.938 -12.586 1 98.38 195 PHE B CA 1
ATOM 3119 C C . PHE B 1 195 ? -16.359 -11.031 -12.656 1 98.38 195 PHE B C 1
ATOM 3121 O O . PHE B 1 195 ? -16.922 -11.219 -13.742 1 98.38 195 PHE B O 1
ATOM 3128 N N . THR B 1 196 ? -17 -10.883 -11.531 1 95.94 196 THR B N 1
ATOM 3129 C CA . THR B 1 196 ? -18.453 -10.984 -11.516 1 95.94 196 THR B CA 1
ATOM 3130 C C . THR B 1 196 ? -19.078 -9.734 -10.898 1 95.94 196 THR B C 1
ATOM 3132 O O . THR B 1 196 ? -20.281 -9.695 -10.625 1 95.94 196 THR B O 1
ATOM 3135 N N . GLY B 1 197 ? -18.25 -8.781 -10.602 1 88.94 197 GLY B N 1
ATOM 3136 C CA . GLY B 1 197 ? -18.766 -7.566 -9.984 1 88.94 197 GLY B CA 1
ATOM 3137 C C . GLY B 1 197 ? -19.656 -6.758 -10.898 1 88.94 197 GLY B C 1
ATOM 3138 O O . GLY B 1 197 ? -19.812 -7.086 -12.078 1 88.94 197 GLY B O 1
ATOM 3139 N N . LYS B 1 198 ? -20.406 -5.824 -10.328 1 77.5 198 LYS B N 1
ATOM 3140 C CA . LYS B 1 198 ? -21.297 -4.945 -11.078 1 77.5 198 LYS B CA 1
ATOM 3141 C C . LYS B 1 198 ? -20.516 -3.926 -11.898 1 77.5 198 LYS B C 1
ATOM 3143 O O . LYS B 1 198 ? -19.516 -3.381 -11.422 1 77.5 198 LYS B O 1
ATOM 3148 N N . ALA B 1 199 ? -20.703 -4.133 -13.297 1 63.28 199 ALA B N 1
ATOM 3149 C CA . ALA B 1 199 ? -20.156 -3.062 -14.125 1 63.28 199 ALA B CA 1
ATOM 3150 C C . ALA B 1 199 ? -20.844 -1.735 -13.844 1 63.28 199 ALA B C 1
ATOM 3152 O O . ALA B 1 199 ? -22.031 -1.713 -13.469 1 63.28 199 ALA B O 1
ATOM 3153 N N . ASP B 1 200 ? -20.344 -0.718 -13.328 1 56.81 200 ASP B N 1
ATOM 3154 C CA . ASP B 1 200 ? -21.109 0.504 -13.102 1 56.81 200 ASP B CA 1
ATOM 3155 C C . ASP B 1 200 ? -22.094 0.753 -14.234 1 56.81 200 ASP B C 1
ATOM 3157 O O . ASP B 1 200 ? -21.875 0.32 -15.367 1 56.81 200 ASP B O 1
#

Foldseek 3Di:
DDDDQNADDPDPDDCLVVQAFAFLAFQQDADDPVLLVQLLVQLQPFDDVVSQSFKDKDKDALPDPCLVVLLVQFAPVSSQRLNSFGMKMWIKGQQWDADPVRDTDGDPCGLVRSVRSVVSSQSSLVVVQKGKHKAPRGNQVVCCVVVVPDPRMGTRIMMGMHHHDQLVSHDPVSSVVRGGDYDDHPPQPDDPPDDDHDDD/DDDDQNADDPDPDDCLVVQAFAFLAFQQDADDPVLLVQLLVQLQPFDDDVSQSFKDKDKDALPDPCLVVLLVQFAPVSSQRLNSFGMKMWIKGQQWDADPVRDTDGDPCGLVRSVRSVVSSQSSLVVVQKGKHKAPRGNQVVCCVVVVPDPRMGTRIMMGMHHHDQLVSHDPVSSVVRGGDYDDHPPQPDDPPDDDHDDD

pLDDT: mean 97.32, std 4.57, range [56.81, 99.0]

Organism: Agrobacterium fabrum (strain C58 / ATCC 33970) (NCBI:txid176299)

Secondary structure (DSSP, 8-state):
--EETTEE-SS---HHHHH------B------HHHHHHHHHHHHTS--GGG---EEEEEEETTSTTHHHHHHTB-HHHHHHHTTSSEEEEEEEE-EEE-TTS-EEE-TTHHHHHHHHHHHHHHHHHHTT-EEEEE--B-HHHHHHHTTPPTTEEEEEEEEEE-B--GGGS-HHHHHT-SPPP---GGGTEEESS--S---/-EEETTEEESS---HHHHH------B------HHHHHHHHHHHHTS--GGG---EEEEEEETTSTTHHHHHHTB-HHHHHHHTTSSEEEEEEEE-EEE-TTS-EEE-TTHHHHHHHHHHHHHHHHHHTT-EEEEE--B-HHHHHHHTTPPTTEEEEEEEEEE-B--GGGS-HHHHHT-SPPP---GGGTEEESS--S---